Protein 2IDO (pdb70)

Sequence (498 aa):
TRQIVLDTETTGMNQIGAHYEGHKIIEIGAVEVVNRRLTGNNFHVYLKPDRLVDPEAFGVHGIADEFLLDKPTFAEVADEFMDYIRRGAELVIHNAAFDIGFMDYEFSLLKRDIPKTNTFCKVTDSLAVARKMFPGKRNSLDALCARYEIDNSLHGALLDAQILAEVYLAMTGYDWNIAAKSQEERDKVNVDLAASGVAYKERLNIPVIAEQVAREQPENLRTYFMERLRHYRQLSLQLPKGSDPAYQTRQIVLDTETTGMNQIGAHYEGHKIIEIGAVEVVNRRLTGNNFHVYLKPDRLVDPEAFGVHGIADEFLLDKPTFAEVADEFMDYIRGAELVIHNAAFDIGFMDYEFSLLKRDIPKTNTFCKVTDSLAVARKMFPGKRNSLDALCARYEIDNSKRTLHGALLDAQILAEVYLAMTGMYDWNIAAKSQEERDKVNVDLAASGVAYKERLNIPVIAEQVAREQPENLRTYFMERLRHYRQLSLQLPKGSDPAYQ

Structure (mmCIF, N/CA/C/O backbone):
data_2IDO
#
_entry.id   2IDO
#
_cell.length_a   77.289
_cell.length_b   77.289
_cell.length_c   212.978
_cell.angle_alpha   90.00
_cell.angle_beta   90.00
_cell.angle_gamma   90.00
#
_symmetry.space_group_name_H-M   'P 43 21 2'
#
loop_
_entity.id
_entity.type
_entity.pdbx_description
1 polymer 'DNA polymerase III epsilon subunit'
2 polymer 'Hot protein'
3 non-polymer 'MANGANESE (II) ION'
4 non-polymer "THYMIDINE-5'-PHOSPHATE"
5 non-polymer 1,2-ETHANEDIOL
6 water water
#
loop_
_atom_site.group_PDB
_atom_site.id
_atom_site.type_symbol
_atom_site.label_atom_id
_atom_site.label_alt_id
_atom_site.label_comp_id
_atom_site.label_asym_id
_atom_site.label_entity_id
_atom_site.label_seq_id
_atom_site.pdbx_PDB_ins_code
_atom_site.Cartn_x
_atom_site.Cartn_y
_atom_site.Cartn_z
_atom_site.occupancy
_atom_site.B_iso_or_equiv
_atom_site.auth_seq_id
_atom_site.auth_comp_id
_atom_site.auth_asym_id
_atom_site.auth_atom_id
_atom_site.pdbx_PDB_model_num
ATOM 1 N N . THR A 1 6 ? 4.962 42.280 27.489 1.00 54.42 6 THR A N 1
ATOM 2 C CA . THR A 1 6 ? 6.342 42.211 26.930 1.00 53.37 6 THR A CA 1
ATOM 3 C C . THR A 1 6 ? 6.996 40.874 27.273 1.00 52.43 6 THR A C 1
ATOM 4 O O . THR A 1 6 ? 6.455 40.088 28.055 1.00 53.66 6 THR A O 1
ATOM 6 N N . ARG A 1 7 ? 8.158 40.622 26.676 1.00 49.54 7 ARG A N 1
ATOM 7 C CA . ARG A 1 7 ? 8.904 39.388 26.910 1.00 45.28 7 ARG A CA 1
ATOM 8 C C . ARG A 1 7 ? 10.398 39.668 26.864 1.00 41.75 7 ARG A C 1
ATOM 9 O O . ARG A 1 7 ? 10.855 40.537 26.121 1.00 40.51 7 ARG A O 1
ATOM 17 N N . GLN A 1 8 ? 11.160 38.934 27.664 1.00 38.23 8 GLN A N 1
ATOM 18 C CA . GLN A 1 8 ? 12.605 39.116 27.693 1.00 36.08 8 GLN A CA 1
ATOM 19 C C . GLN A 1 8 ? 13.346 37.900 27.175 1.00 32.90 8 GLN A C 1
ATOM 20 O O . GLN A 1 8 ? 12.975 36.762 27.464 1.00 31.90 8 GLN A O 1
ATOM 26 N N . ILE A 1 9 ? 14.393 38.152 26.400 1.00 29.57 9 ILE A N 1
ATOM 27 C CA . ILE A 1 9 ? 15.216 37.082 25.865 1.00 25.62 9 ILE A CA 1
ATOM 28 C C . ILE A 1 9 ? 16.636 37.316 26.361 1.00 23.78 9 ILE A C 1
ATOM 29 O O . ILE A 1 9 ? 17.279 38.306 25.999 1.00 21.82 9 ILE A O 1
ATOM 34 N N . VAL A 1 10 ? 17.100 36.421 27.226 1.00 21.35 10 VAL A N 1
ATOM 35 C CA . VAL A 1 10 ? 18.449 36.500 27.761 1.00 19.56 10 VAL A CA 1
ATOM 36 C C . VAL A 1 10 ? 19.272 35.765 26.712 1.00 21.71 10 VAL A C 1
ATOM 37 O O . VAL A 1 10 ? 19.064 34.575 26.469 1.00 20.41 10 VAL A O 1
ATOM 41 N N . LEU A 1 11 ? 20.194 36.486 26.082 1.00 21.28 11 LEU A N 1
ATOM 42 C CA . LEU A 1 11 ? 20.984 35.928 24.990 1.00 21.97 11 LEU A CA 1
ATOM 43 C C . LEU A 1 11 ? 22.497 36.020 25.117 1.00 21.70 11 LEU A C 1
ATOM 44 O O . LEU A 1 11 ? 23.040 36.898 25.793 1.00 20.70 11 LEU A O 1
ATOM 49 N N . ASP A 1 12 ? 23.167 35.088 24.453 1.00 22.19 12 ASP A N 1
ATOM 50 C CA . ASP A 1 12 ? 24.619 35.048 24.428 1.00 21.92 12 ASP A CA 1
ATOM 51 C C . ASP A 1 12 ? 25.044 34.391 23.124 1.00 21.97 12 ASP A C 1
ATOM 52 O O . ASP A 1 12 ? 24.258 33.681 22.491 1.00 21.65 12 ASP A O 1
ATOM 57 N N . THR A 1 13 ? 26.280 34.654 22.715 1.00 22.50 13 THR A N 1
ATOM 58 C CA . THR A 1 13 ? 26.822 34.076 21.493 1.00 20.20 13 THR A CA 1
ATOM 59 C C . THR A 1 13 ? 28.268 33.664 21.693 1.00 20.52 13 THR A C 1
ATOM 60 O O . THR A 1 13 ? 28.958 34.188 22.569 1.00 20.31 13 THR A O 1
ATOM 64 N N . GLU A 1 14 ? 28.712 32.709 20.883 1.00 19.83 14 GLU A N 1
ATOM 65 C CA . GLU A 1 14 ? 30.102 32.279 20.893 1.00 20.16 14 GLU A CA 1
ATOM 66 C C . GLU A 1 14 ? 30.568 32.657 19.488 1.00 20.72 14 GLU A C 1
ATOM 67 O O . GLU A 1 14 ? 29.778 32.632 18.538 1.00 19.67 14 GLU A O 1
ATOM 73 N N . THR A 1 15 ? 31.841 33.010 19.360 1.00 18.96 15 THR A N 1
ATOM 74 C CA . THR A 1 15 ? 32.384 33.447 18.086 1.00 20.05 15 THR A CA 1
ATOM 75 C C . THR A 1 15 ? 33.715 32.778 17.781 1.00 19.31 15 THR A C 1
ATOM 76 O O . THR A 1 15 ? 34.247 32.038 18.604 1.00 19.23 15 THR A O 1
ATOM 80 N N . THR A 1 16 ? 34.251 33.060 16.597 1.00 19.80 16 THR A N 1
ATOM 81 C CA . THR A 1 16 ? 35.539 32.517 16.182 1.00 20.42 16 THR A CA 1
ATOM 82 C C . THR A 1 16 ? 36.657 33.256 16.915 1.00 22.00 16 THR A C 1
ATOM 83 O O . THR A 1 16 ? 37.826 32.872 16.847 1.00 22.15 16 THR A O 1
ATOM 87 N N . GLY A 1 17 ? 36.286 34.330 17.605 1.00 21.20 17 GLY A N 1
ATOM 88 C CA . GLY A 1 17 ? 37.258 35.123 18.336 1.00 21.00 17 GLY A CA 1
ATOM 89 C C . GLY A 1 17 ? 36.850 36.586 18.360 1.00 22.42 17 GLY A C 1
ATOM 90 O O . GLY A 1 17 ? 35.661 36.913 18.250 1.00 17.93 17 GLY A O 1
ATOM 91 N N . MET A 1 18 ? 37.831 37.473 18.492 1.00 22.72 18 MET A N 1
ATOM 92 C CA . MET A 1 18 ? 37.556 38.902 18.537 1.00 24.59 18 MET A CA 1
ATOM 93 C C . MET A 1 18 ? 38.845 39.693 18.374 1.00 24.41 18 MET A C 1
ATOM 94 O O . MET A 1 18 ? 39.928 39.178 18.639 1.00 27.17 18 MET A O 1
ATOM 99 N N . ASN A 1 19 ? 38.725 40.945 17.948 1.00 23.73 19 ASN A N 1
ATOM 100 C CA . ASN A 1 19 ? 39.901 41.781 17.772 1.00 26.58 19 ASN A CA 1
ATOM 101 C C . ASN A 1 19 ? 40.188 42.588 19.023 1.00 27.05 19 ASN A C 1
ATOM 102 O O . ASN A 1 19 ? 39.287 43.174 19.617 1.00 27.19 19 ASN A O 1
ATOM 107 N N . GLN A 1 20 ? 41.456 42.599 19.415 1.00 28.57 20 GLN A N 1
ATOM 108 C CA . GLN A 1 20 ? 41.916 43.316 20.595 1.00 31.01 20 GLN A CA 1
ATOM 109 C C . GLN A 1 20 ? 41.796 44.822 20.371 1.00 31.80 20 GLN A C 1
ATOM 110 O O . GLN A 1 20 ? 41.543 45.585 21.305 1.00 31.78 20 GLN A O 1
ATOM 116 N N . ILE A 1 21 ? 41.971 45.236 19.119 1.00 31.36 21 ILE A N 1
ATOM 117 C CA . ILE A 1 21 ? 41.907 46.646 18.737 1.00 32.58 21 ILE A CA 1
ATOM 118 C C . ILE A 1 21 ? 40.930 46.827 17.580 1.00 31.86 21 ILE A C 1
ATOM 119 O O . ILE A 1 21 ? 40.675 45.887 16.831 1.00 32.18 21 ILE A O 1
ATOM 124 N N . GLY A 1 22 ? 40.397 48.037 17.428 1.00 30.50 22 GLY A N 1
ATOM 125 C CA . GLY A 1 22 ? 39.460 48.303 16.348 1.00 29.38 22 GLY A CA 1
ATOM 126 C C . GLY A 1 22 ? 38.123 47.605 16.540 1.00 28.93 22 GLY A C 1
ATOM 127 O O . GLY A 1 22 ? 37.818 47.141 17.635 1.00 29.94 22 GLY A O 1
ATOM 128 N N . ALA A 1 23 ? 37.318 47.541 15.482 1.00 27.40 23 ALA A N 1
ATOM 129 C CA . ALA A 1 23 ? 36.015 46.884 15.546 1.00 27.35 23 ALA A CA 1
ATOM 130 C C . ALA A 1 23 ? 36.257 45.453 16.007 1.00 26.45 23 ALA A C 1
ATOM 131 O O . ALA A 1 23 ? 36.899 44.671 15.307 1.00 25.74 23 ALA A O 1
ATOM 133 N N . HIS A 1 24 ? 35.741 45.116 17.185 1.00 23.54 24 HIS A N 1
ATOM 134 C CA . HIS A 1 24 ? 35.958 43.793 17.754 1.00 21.75 24 HIS A CA 1
ATOM 135 C C . HIS A 1 24 ? 35.489 42.599 16.924 1.00 22.76 24 HIS A C 1
ATOM 136 O O . HIS A 1 24 ? 36.038 41.507 17.054 1.00 22.60 24 HIS A O 1
ATOM 143 N N . TYR A 1 25 ? 34.503 42.809 16.058 1.00 23.69 25 TYR A N 1
ATOM 144 C CA . TYR A 1 25 ? 33.937 41.729 15.249 1.00 25.26 25 TYR A CA 1
ATOM 145 C C . TYR A 1 25 ? 34.532 41.545 13.858 1.00 26.01 25 TYR A C 1
ATOM 146 O O . TYR A 1 25 ? 34.431 40.466 13.277 1.00 23.92 25 TYR A O 1
ATOM 155 N N . GLU A 1 26 ? 35.134 42.602 13.326 1.00 27.63 26 GLU A N 1
ATOM 156 C CA . GLU A 1 26 ? 35.713 42.576 11.989 1.00 28.39 26 GLU A CA 1
ATOM 157 C C . GLU A 1 26 ? 36.469 41.294 11.650 1.00 25.92 26 GLU A C 1
ATOM 158 O O . GLU A 1 26 ? 37.445 40.932 12.308 1.00 25.43 26 GLU A O 1
ATOM 164 N N . GLY A 1 27 ? 36.002 40.604 10.619 1.00 25.15 27 GLY A N 1
ATOM 165 C CA . GLY A 1 27 ? 36.660 39.382 10.193 1.00 24.80 27 GLY A CA 1
ATOM 166 C C . GLY A 1 27 ? 36.392 38.146 11.030 1.00 23.05 27 GLY A C 1
ATOM 167 O O . GLY A 1 27 ? 36.991 37.104 10.794 1.00 25.70 27 GLY A O 1
ATOM 168 N N . HIS A 1 28 ? 35.510 38.249 12.012 1.00 20.64 28 HIS A N 1
ATOM 169 C CA . HIS A 1 28 ? 35.188 37.096 12.838 1.00 20.14 28 HIS A CA 1
ATOM 170 C C . HIS A 1 28 ? 33.752 36.686 12.571 1.00 19.24 28 HIS A C 1
ATOM 171 O O . HIS A 1 28 ? 33.052 37.353 11.813 1.00 20.80 28 HIS A O 1
ATOM 178 N N . LYS A 1 29 ? 33.308 35.596 13.187 1.00 18.83 29 LYS A N 1
ATOM 179 C CA . LYS A 1 29 ? 31.954 35.107 12.947 1.00 18.16 29 LYS A CA 1
ATOM 180 C C . LYS A 1 29 ? 31.286 34.482 14.170 1.00 16.93 29 LYS A C 1
ATOM 181 O O . LYS A 1 29 ? 31.953 33.925 15.039 1.00 18.61 29 LYS A O 1
ATOM 187 N N . ILE A 1 30 ? 29.962 34.566 14.223 1.00 16.77 30 ILE A N 1
ATOM 188 C CA . ILE A 1 30 ? 29.212 33.954 15.309 1.00 15.81 30 ILE A CA 1
ATOM 189 C C . ILE A 1 30 ? 29.155 32.462 14.970 1.00 17.41 30 ILE A C 1
ATOM 190 O O . ILE A 1 30 ? 28.907 32.105 13.817 1.00 14.49 30 ILE A O 1
ATOM 195 N N . ILE A 1 31 ? 29.396 31.596 15.953 1.00 17.28 31 ILE A N 1
ATOM 196 C CA . ILE A 1 31 ? 29.338 30.162 15.698 1.00 17.16 31 ILE A CA 1
ATOM 197 C C . ILE A 1 31 ? 28.284 29.485 16.553 1.00 19.09 31 ILE A C 1
ATOM 198 O O . ILE A 1 31 ? 27.968 28.310 16.348 1.00 21.15 31 ILE A O 1
ATOM 203 N N . GLU A 1 32 ? 27.744 30.228 17.516 1.00 17.49 32 GLU A N 1
ATOM 204 C CA . GLU A 1 32 ? 26.682 29.711 18.366 1.00 19.02 32 GLU A CA 1
ATOM 205 C C . GLU A 1 32 ? 25.833 30.841 18.938 1.00 19.17 32 GLU A C 1
ATOM 206 O O . GLU A 1 32 ? 26.343 31.889 19.340 1.00 17.11 32 GLU A O 1
ATOM 212 N N . ILE A 1 33 ? 24.528 30.621 18.954 1.00 19.29 33 ILE A N 1
ATOM 213 C CA . ILE A 1 33 ? 23.606 31.593 19.500 1.00 18.92 33 ILE A CA 1
ATOM 214 C C . ILE A 1 33 ? 22.742 30.842 20.475 1.00 20.41 33 ILE A C 1
ATOM 215 O O . ILE A 1 33 ? 22.177 29.803 20.130 1.00 21.99 33 ILE A O 1
ATOM 220 N N . GLY A 1 34 ? 22.663 31.352 21.698 1.00 18.44 34 GLY A N 1
ATOM 221 C CA . GLY A 1 34 ? 21.836 30.722 22.712 1.00 19.56 34 GLY A CA 1
ATOM 222 C C . GLY A 1 34 ? 20.976 31.795 23.351 1.00 19.55 34 GLY A C 1
ATOM 223 O O . GLY A 1 34 ? 21.460 32.884 23.636 1.00 19.27 34 GLY A O 1
ATOM 224 N N . ALA A 1 35 ? 19.701 31.504 23.568 1.00 21.39 35 ALA A N 1
ATOM 225 C CA . ALA A 1 35 ? 18.805 32.484 24.171 1.00 23.08 35 ALA A CA 1
ATOM 226 C C . ALA A 1 35 ? 17.658 31.798 24.894 1.00 26.01 35 ALA A C 1
ATOM 227 O O . ALA A 1 35 ? 17.124 30.792 24.416 1.00 24.92 35 ALA A O 1
ATOM 229 N N . VAL A 1 36 ? 17.292 32.336 26.055 1.00 27.11 36 VAL A N 1
ATOM 230 C CA . VAL A 1 36 ? 16.194 31.779 26.831 1.00 28.32 36 VAL A CA 1
ATOM 231 C C . VAL A 1 36 ? 15.152 32.860 27.115 1.00 28.78 36 VAL A C 1
ATOM 232 O O . VAL A 1 36 ? 15.486 33.975 27.523 1.00 29.50 36 VAL A O 1
ATOM 236 N N . GLU A 1 37 ? 13.887 32.523 26.887 1.00 29.98 37 GLU A N 1
ATOM 237 C CA . GLU A 1 37 ? 12.790 33.461 27.098 1.00 30.95 37 GLU A CA 1
ATOM 238 C C . GLU A 1 37 ? 12.349 33.571 28.552 1.00 31.53 37 GLU A C 1
ATOM 239 O O . GLU A 1 37 ? 12.294 32.581 29.282 1.00 30.48 37 GLU A O 1
ATOM 245 N N . VAL A 1 38 ? 12.028 34.790 28.960 1.00 32.85 38 VAL A N 1
ATOM 246 C CA . VAL A 1 38 ? 11.563 35.047 30.314 1.00 33.10 38 VAL A CA 1
ATOM 247 C C . VAL A 1 38 ? 10.354 35.967 30.232 1.00 34.34 38 VAL A C 1
ATOM 248 O O . VAL A 1 38 ? 10.419 37.035 29.620 1.00 33.56 38 VAL A O 1
ATOM 252 N N . VAL A 1 39 ? 9.251 35.537 30.837 1.00 35.74 39 VAL A N 1
ATOM 253 C CA . VAL A 1 39 ? 8.015 36.316 30.853 1.00 37.50 39 VAL A CA 1
ATOM 254 C C . VAL A 1 39 ? 7.459 36.308 32.280 1.00 38.91 39 VAL A C 1
ATOM 255 O O . VAL A 1 39 ? 7.194 35.245 32.846 1.00 38.83 39 VAL A O 1
ATOM 259 N N . ASN A 1 40 ? 7.288 37.495 32.857 1.00 41.59 40 ASN A N 1
ATOM 260 C CA . ASN A 1 40 ? 6.787 37.625 34.227 1.00 43.40 40 ASN A CA 1
ATOM 261 C C . ASN A 1 40 ? 7.779 36.974 35.179 1.00 42.19 40 ASN A C 1
ATOM 262 O O . ASN A 1 40 ? 7.385 36.282 36.117 1.00 40.82 40 ASN A O 1
ATOM 267 N N . ARG A 1 41 ? 9.065 37.193 34.917 1.00 40.62 41 ARG A N 1
ATOM 268 C CA . ARG A 1 41 ? 10.137 36.640 35.737 1.00 40.58 41 ARG A CA 1
ATOM 269 C C . ARG A 1 41 ? 10.130 35.115 35.779 1.00 39.35 41 ARG A C 1
ATOM 270 O O . ARG A 1 41 ? 10.607 34.512 36.734 1.00 40.04 41 ARG A O 1
ATOM 278 N N . ARG A 1 42 ? 9.594 34.492 34.738 1.00 40.46 42 ARG A N 1
ATOM 279 C CA . ARG A 1 42 ? 9.554 33.037 34.667 1.00 42.51 42 ARG A CA 1
ATOM 280 C C . ARG A 1 42 ? 10.155 32.523 33.354 1.00 41.91 42 ARG A C 1
ATOM 281 O O . ARG A 1 42 ? 9.945 33.108 32.293 1.00 40.24 42 ARG A O 1
ATOM 289 N N . LEU A 1 43 ? 10.914 31.435 33.440 1.00 42.79 43 LEU A N 1
ATOM 290 C CA . LEU A 1 43 ? 11.524 30.820 32.263 1.00 42.08 43 LEU A CA 1
ATOM 291 C C . LEU A 1 43 ? 10.428 30.038 31.547 1.00 41.68 43 LEU A C 1
ATOM 292 O O . LEU A 1 43 ? 9.990 28.990 32.020 1.00 42.04 43 LEU A O 1
ATOM 297 N N . THR A 1 44 ? 9.986 30.553 30.405 1.00 41.23 44 THR A N 1
ATOM 298 C CA . THR A 1 44 ? 8.915 29.922 29.636 1.00 39.37 44 THR A CA 1
ATOM 299 C C . THR A 1 44 ? 9.289 28.597 28.983 1.00 39.52 44 THR A C 1
ATOM 300 O O . THR A 1 44 ? 8.449 27.708 28.838 1.00 40.50 44 THR A O 1
ATOM 304 N N . GLY A 1 45 ? 10.546 28.462 28.583 1.00 38.82 45 GLY A N 1
ATOM 305 C CA . GLY A 1 45 ? 10.972 27.238 27.929 1.00 36.96 45 GLY A CA 1
ATOM 306 C C . GLY A 1 45 ? 11.026 27.419 26.421 1.00 33.69 45 GLY A C 1
ATOM 307 O O . GLY A 1 45 ? 11.492 26.544 25.701 1.00 34.88 45 GLY A O 1
ATOM 308 N N . ASN A 1 46 ? 10.526 28.552 25.939 1.00 32.47 46 ASN A N 1
ATOM 309 C CA . ASN A 1 46 ? 10.555 28.853 24.513 1.00 32.47 46 ASN A CA 1
ATOM 310 C C . ASN A 1 46 ? 11.956 29.388 24.212 1.00 31.95 46 ASN A C 1
ATOM 311 O O . ASN A 1 46 ? 12.165 30.601 24.103 1.00 33.32 46 ASN A O 1
ATOM 316 N N . ASN A 1 47 ? 12.915 28.471 24.085 1.00 31.17 47 ASN A N 1
ATOM 317 C CA . ASN A 1 47 ? 14.308 28.834 23.838 1.00 30.51 47 ASN A CA 1
ATOM 318 C C . ASN A 1 47 ? 14.780 28.673 22.392 1.00 29.02 47 ASN A C 1
ATOM 319 O O . ASN A 1 47 ? 14.144 27.991 21.587 1.00 27.93 47 ASN A O 1
ATOM 324 N N . PHE A 1 48 ? 15.907 29.314 22.081 1.00 27.22 48 PHE A N 1
ATOM 325 C CA . PHE A 1 48 ? 16.501 29.282 20.745 1.00 24.69 48 PHE A CA 1
ATOM 326 C C . PHE A 1 48 ? 17.973 28.865 20.863 1.00 25.60 48 PHE A C 1
ATOM 327 O O . PHE A 1 48 ? 18.709 29.369 21.717 1.00 24.41 48 PHE A O 1
ATOM 335 N N . HIS A 1 49 ? 18.403 27.948 20.004 1.00 23.71 49 HIS A N 1
ATOM 336 C CA . HIS A 1 49 ? 19.776 27.466 20.049 1.00 23.60 49 HIS A CA 1
ATOM 337 C C . HIS A 1 49 ? 20.262 26.951 18.694 1.00 24.94 49 HIS A C 1
ATOM 338 O O . HIS A 1 49 ? 19.679 26.025 18.131 1.00 25.82 49 HIS A O 1
ATOM 345 N N . VAL A 1 50 ? 21.330 27.545 18.173 1.00 23.56 50 VAL A N 1
ATOM 346 C CA . VAL A 1 50 ? 21.880 27.112 16.893 1.00 22.00 50 VAL A CA 1
ATOM 347 C C . VAL A 1 50 ? 23.390 27.261 16.825 1.00 23.15 50 VAL A C 1
ATOM 348 O O . VAL A 1 50 ? 23.971 28.165 17.439 1.00 23.56 50 VAL A O 1
ATOM 352 N N . TYR A 1 51 ? 24.017 26.350 16.086 1.00 20.12 51 TYR A N 1
ATOM 353 C CA . TYR A 1 51 ? 25.451 26.378 15.865 1.00 19.12 51 TYR A CA 1
ATOM 354 C C . TYR A 1 51 ? 25.557 26.797 14.409 1.00 19.08 51 TYR A C 1
ATOM 355 O O . TYR A 1 51 ? 24.738 26.391 13.589 1.00 18.28 51 TYR A O 1
ATOM 364 N N . LEU A 1 52 ? 26.556 27.604 14.082 1.00 18.74 52 LEU A N 1
ATOM 365 C CA . LEU A 1 52 ? 26.681 28.088 12.720 1.00 19.48 52 LEU A CA 1
ATOM 366 C C . LEU A 1 52 ? 28.024 27.808 12.081 1.00 21.18 52 LEU A C 1
ATOM 367 O O . LEU A 1 52 ? 29.064 27.869 12.737 1.00 18.35 52 LEU A O 1
ATOM 372 N N . LYS A 1 53 ? 27.985 27.520 10.783 1.00 22.17 53 LYS A N 1
ATOM 373 C CA . LYS A 1 53 ? 29.189 27.242 10.016 1.00 22.72 53 LYS A CA 1
ATOM 374 C C . LYS A 1 53 ? 29.847 28.551 9.620 1.00 21.64 53 LYS A C 1
ATOM 375 O O . LYS A 1 53 ? 29.253 29.362 8.914 1.00 21.12 53 LYS A O 1
ATOM 381 N N . PRO A 1 54 ? 31.078 28.788 10.091 1.00 21.85 54 PRO A N 1
ATOM 382 C CA . PRO A 1 54 ? 31.771 30.029 9.740 1.00 22.16 54 PRO A CA 1
ATOM 383 C C . PRO A 1 54 ? 32.518 29.825 8.427 1.00 24.24 54 PRO A C 1
ATOM 384 O O . PRO A 1 54 ? 32.714 28.696 7.983 1.00 24.52 54 PRO A O 1
ATOM 388 N N . ASP A 1 55 ? 32.927 30.914 7.796 1.00 25.03 55 ASP A N 1
ATOM 389 C CA . ASP A 1 55 ? 33.664 30.801 6.543 1.00 26.91 55 ASP A CA 1
ATOM 390 C C . ASP A 1 55 ? 35.134 30.989 6.873 1.00 24.44 55 ASP A C 1
ATOM 391 O O . ASP A 1 55 ? 35.900 31.502 6.065 1.00 24.05 55 ASP A O 1
ATOM 396 N N . ARG A 1 56 ? 35.509 30.584 8.081 1.00 23.46 56 ARG A N 1
ATOM 397 C CA . ARG A 1 56 ? 36.882 30.714 8.543 1.00 23.23 56 ARG A CA 1
ATOM 398 C C . ARG A 1 56 ? 37.132 29.792 9.719 1.00 24.09 56 ARG A C 1
ATOM 399 O O . ARG A 1 56 ? 36.223 29.137 10.208 1.00 24.44 56 ARG A O 1
ATOM 407 N N . LEU A 1 57 ? 38.374 29.766 10.181 1.00 25.27 57 LEU A N 1
ATOM 408 C CA . LEU A 1 57 ? 38.761 28.915 11.293 1.00 25.31 57 LEU A CA 1
ATOM 409 C C . LEU A 1 57 ? 38.522 29.584 12.635 1.00 24.92 57 LEU A C 1
ATOM 410 O O . LEU A 1 57 ? 38.507 30.807 12.743 1.00 27.35 57 LEU A O 1
ATOM 415 N N . VAL A 1 58 ? 38.335 28.766 13.658 1.00 24.25 58 VAL A N 1
ATOM 416 C CA . VAL A 1 58 ? 38.139 29.263 15.008 1.00 25.02 58 VAL A CA 1
ATOM 417 C C . VAL A 1 58 ? 39.526 29.570 15.573 1.00 26.05 58 VAL A C 1
ATOM 418 O O . VAL A 1 58 ? 40.442 28.774 15.405 1.00 26.03 58 VAL A O 1
ATOM 422 N N . ASP A 1 59 ? 39.702 30.724 16.211 1.00 27.90 59 ASP A N 1
ATOM 423 C CA . ASP A 1 59 ? 41.004 31.022 16.802 1.00 30.32 59 ASP A CA 1
ATOM 424 C C . ASP A 1 59 ? 41.211 30.050 17.949 1.00 30.60 59 ASP A C 1
ATOM 425 O O . ASP A 1 59 ? 40.282 29.767 18.709 1.00 30.10 59 ASP A O 1
ATOM 430 N N . PRO A 1 60 ? 42.431 29.513 18.085 1.00 31.75 60 PRO A N 1
ATOM 431 C CA . PRO A 1 60 ? 42.710 28.567 19.165 1.00 31.44 60 PRO A CA 1
ATOM 432 C C . PRO A 1 60 ? 42.277 29.133 20.508 1.00 30.92 60 PRO A C 1
ATOM 433 O O . PRO A 1 60 ? 41.742 28.414 21.351 1.00 30.29 60 PRO A O 1
ATOM 437 N N . GLU A 1 61 ? 42.500 30.430 20.698 1.00 29.91 61 GLU A N 1
ATOM 438 C CA . GLU A 1 61 ? 42.117 31.070 21.946 1.00 30.44 61 GLU A CA 1
ATOM 439 C C . GLU A 1 61 ? 40.615 30.923 22.163 1.00 30.33 61 GLU A C 1
ATOM 440 O O . GLU A 1 61 ? 40.172 30.536 23.245 1.00 30.33 61 GLU A O 1
ATOM 446 N N . ALA A 1 62 ? 39.835 31.226 21.130 1.00 27.30 62 ALA A N 1
ATOM 447 C CA . ALA A 1 62 ? 38.385 31.118 21.228 1.00 25.49 62 ALA A CA 1
ATOM 448 C C . ALA A 1 62 ? 38.001 29.682 21.579 1.00 25.05 62 ALA A C 1
ATOM 449 O O . ALA A 1 62 ? 37.098 29.447 22.390 1.00 24.04 62 ALA A O 1
ATOM 451 N N . PHE A 1 63 ? 38.690 28.717 20.977 1.00 25.25 63 PHE A N 1
ATOM 452 C CA . PHE A 1 63 ? 38.400 27.317 21.276 1.00 23.85 63 PHE A CA 1
ATOM 453 C C . PHE A 1 63 ? 38.672 27.056 22.752 1.00 23.93 63 PHE A C 1
ATOM 454 O O . PHE A 1 63 ? 38.040 26.205 23.368 1.00 23.81 63 PHE A O 1
ATOM 462 N N . GLY A 1 64 ? 39.633 27.782 23.310 1.00 25.67 64 GLY A N 1
ATOM 463 C CA . GLY A 1 64 ? 39.961 27.603 24.713 1.00 28.17 64 GLY A CA 1
ATOM 464 C C . GLY A 1 64 ? 38.793 27.968 25.609 1.00 28.38 64 GLY A C 1
ATOM 465 O O . GLY A 1 64 ? 38.650 27.433 26.704 1.00 28.22 64 GLY A O 1
ATOM 466 N N . VAL A 1 65 ? 37.945 28.872 25.129 1.00 29.11 65 VAL A N 1
ATOM 467 C CA . VAL A 1 65 ? 36.786 29.325 25.889 1.00 28.11 65 VAL A CA 1
ATOM 468 C C . VAL A 1 65 ? 35.531 28.472 25.723 1.00 27.92 65 VAL A C 1
ATOM 469 O O . VAL A 1 65 ? 34.934 28.034 26.707 1.00 26.50 65 VAL A O 1
ATOM 473 N N . HIS A 1 66 ? 35.130 28.234 24.478 1.00 27.11 66 HIS A N 1
ATOM 474 C CA . HIS A 1 66 ? 33.903 27.484 24.216 1.00 26.40 66 HIS A CA 1
ATOM 475 C C . HIS A 1 66 ? 34.038 26.024 23.796 1.00 26.23 66 HIS A C 1
ATOM 476 O O . HIS A 1 66 ? 33.055 25.287 23.816 1.00 26.43 66 HIS A O 1
ATOM 483 N N . GLY A 1 67 ? 35.237 25.608 23.402 1.00 26.75 67 GLY A N 1
ATOM 484 C CA . GLY A 1 67 ? 35.430 24.226 22.997 1.00 24.55 67 GLY A CA 1
ATOM 485 C C . GLY A 1 67 ? 34.644 23.814 21.762 1.00 23.12 67 GLY A C 1
ATOM 486 O O . GLY A 1 67 ? 34.317 22.638 21.590 1.00 22.68 67 GLY A O 1
ATOM 487 N N . ILE A 1 68 ? 34.331 24.776 20.901 1.00 22.12 68 ILE A N 1
ATOM 488 C CA . ILE A 1 68 ? 33.587 24.485 19.673 1.00 19.83 68 ILE A CA 1
ATOM 489 C C . ILE A 1 68 ? 34.605 24.349 18.548 1.00 19.74 68 ILE A C 1
ATOM 490 O O . ILE A 1 68 ? 35.240 25.327 18.148 1.00 19.08 68 ILE A O 1
ATOM 495 N N . ALA A 1 69 ? 34.749 23.126 18.043 1.00 20.88 69 ALA A N 1
ATOM 496 C CA . ALA A 1 69 ? 35.723 22.801 17.000 1.00 22.00 69 ALA A CA 1
ATOM 497 C C . ALA A 1 69 ? 35.293 23.103 15.571 1.00 22.11 69 ALA A C 1
ATOM 498 O O . ALA A 1 69 ? 34.104 23.092 15.252 1.00 22.15 69 ALA A O 1
ATOM 500 N N . ASP A 1 70 ? 36.277 23.357 14.709 1.00 21.44 70 ASP A N 1
ATOM 501 C CA . ASP A 1 70 ? 36.000 23.622 13.303 1.00 19.78 70 ASP A CA 1
ATOM 502 C C . ASP A 1 70 ? 35.309 22.374 12.745 1.00 19.69 70 ASP A C 1
ATOM 503 O O . ASP A 1 70 ? 34.355 22.473 11.971 1.00 17.08 70 ASP A O 1
ATOM 508 N N . GLU A 1 71 ? 35.793 21.200 13.156 1.00 18.15 71 GLU A N 1
ATOM 509 C CA . GLU A 1 71 ? 35.231 19.931 12.690 1.00 20.61 71 GLU A CA 1
ATOM 510 C C . GLU A 1 71 ? 33.735 19.813 12.974 1.00 18.96 71 GLU A C 1
ATOM 511 O O . GLU A 1 71 ? 32.980 19.246 12.189 1.00 17.76 71 GLU A O 1
ATOM 517 N N . PHE A 1 72 ? 33.318 20.375 14.098 1.00 19.75 72 PHE A N 1
ATOM 518 C CA . PHE A 1 72 ? 31.926 20.334 14.533 1.00 17.31 72 PHE A CA 1
ATOM 519 C C . PHE A 1 72 ? 31.010 21.248 13.724 1.00 17.56 72 PHE A C 1
ATOM 520 O O . PHE A 1 72 ? 29.827 20.950 13.536 1.00 17.33 72 PHE A O 1
ATOM 528 N N . LEU A 1 73 ? 31.560 22.355 13.237 1.00 17.54 73 LEU A N 1
ATOM 529 C CA . LEU A 1 73 ? 30.776 23.334 12.490 1.00 18.82 73 LEU A CA 1
ATOM 530 C C . LEU A 1 73 ? 30.599 23.095 10.995 1.00 18.25 73 LEU A C 1
ATOM 531 O O . LEU A 1 73 ? 29.786 23.761 10.363 1.00 19.44 73 LEU A O 1
ATOM 536 N N . LEU A 1 74 ? 31.334 22.145 10.433 1.00 19.43 74 LEU A N 1
ATOM 537 C CA . LEU A 1 74 ? 31.257 21.874 8.997 1.00 20.07 74 LEU A CA 1
ATOM 538 C C . LEU A 1 74 ? 29.890 21.519 8.421 1.00 22.08 74 LEU A C 1
ATOM 539 O O . LEU A 1 74 ? 29.584 21.897 7.288 1.00 24.22 74 LEU A O 1
ATOM 544 N N . ASP A 1 75 ? 29.067 20.807 9.182 1.00 22.75 75 ASP A N 1
ATOM 545 C CA . ASP A 1 75 ? 27.747 20.411 8.691 1.00 23.07 75 ASP A CA 1
ATOM 546 C C . ASP A 1 75 ? 26.624 21.322 9.169 1.00 23.81 75 ASP A C 1
ATOM 547 O O . ASP A 1 75 ? 25.449 21.018 8.968 1.00 22.50 75 ASP A O 1
ATOM 552 N N . LYS A 1 76 ? 26.984 22.435 9.798 1.00 22.58 76 LYS A N 1
ATOM 553 C CA . LYS A 1 76 ? 25.993 23.359 10.335 1.00 20.61 76 LYS A CA 1
ATOM 554 C C . LYS A 1 76 ? 25.526 24.431 9.358 1.00 20.00 76 LYS A C 1
ATOM 555 O O . LYS A 1 76 ? 26.202 24.738 8.381 1.00 21.01 76 LYS A O 1
ATOM 561 N N . PRO A 1 77 ? 24.347 25.016 9.611 1.00 19.38 77 PRO A N 1
ATOM 562 C CA . PRO A 1 77 ? 23.848 26.061 8.715 1.00 20.10 77 PRO A CA 1
ATOM 563 C C . PRO A 1 77 ? 24.680 27.328 8.897 1.00 21.21 77 PRO A C 1
ATOM 564 O O . PRO A 1 77 ? 25.400 27.466 9.883 1.00 19.97 77 PRO A O 1
ATOM 568 N N . THR A 1 78 ? 24.583 28.244 7.941 1.00 22.31 78 THR A N 1
ATOM 569 C CA . THR A 1 78 ? 25.303 29.514 8.008 1.00 21.78 78 THR A CA 1
ATOM 570 C C . THR A 1 78 ? 24.379 30.534 8.671 1.00 21.20 78 THR A C 1
ATOM 571 O O . THR A 1 78 ? 23.203 30.254 8.907 1.00 21.68 78 THR A O 1
ATOM 575 N N . PHE A 1 79 ? 24.899 31.721 8.958 1.00 20.59 79 PHE A N 1
ATOM 576 C CA . PHE A 1 79 ? 24.076 32.761 9.573 1.00 23.13 79 PHE A CA 1
ATOM 577 C C . PHE A 1 79 ? 22.909 33.116 8.646 1.00 23.65 79 PHE A C 1
ATOM 578 O O . PHE A 1 79 ? 21.774 33.299 9.094 1.00 22.71 79 PHE A O 1
ATOM 586 N N . ALA A 1 80 ? 23.203 33.212 7.352 1.00 25.55 80 ALA A N 1
ATOM 587 C CA . ALA A 1 80 ? 22.195 33.547 6.352 1.00 26.59 80 ALA A CA 1
ATOM 588 C C . ALA A 1 80 ? 21.012 32.598 6.409 1.00 26.42 80 ALA A C 1
ATOM 589 O O . ALA A 1 80 ? 19.865 33.020 6.290 1.00 28.25 80 ALA A O 1
ATOM 591 N N . GLU A 1 81 ? 21.291 31.314 6.602 1.00 26.23 81 GLU A N 1
ATOM 592 C CA . GLU A 1 81 ? 20.234 30.315 6.655 1.00 25.42 81 GLU A CA 1
ATOM 593 C C . GLU A 1 81 ? 19.317 30.407 7.871 1.00 25.48 81 GLU A C 1
ATOM 594 O O . GLU A 1 81 ? 18.143 30.055 7.780 1.00 24.99 81 GLU A O 1
ATOM 600 N N . VAL A 1 82 ? 19.834 30.882 9.003 1.00 23.58 82 VAL A N 1
ATOM 601 C CA . VAL A 1 82 ? 19.014 30.990 10.208 1.00 22.00 82 VAL A CA 1
ATOM 602 C C . VAL A 1 82 ? 18.542 32.417 10.489 1.00 22.07 82 VAL A C 1
ATOM 603 O O . VAL A 1 82 ? 17.717 32.637 11.370 1.00 22.35 82 VAL A O 1
ATOM 607 N N . ALA A 1 83 ? 19.066 33.380 9.738 1.00 23.13 83 ALA A N 1
ATOM 608 C CA . ALA A 1 83 ? 18.740 34.789 9.947 1.00 24.82 83 ALA A CA 1
ATOM 609 C C . ALA A 1 83 ? 17.286 35.117 10.288 1.00 25.95 83 ALA A C 1
ATOM 610 O O . ALA A 1 83 ? 17.007 35.668 11.353 1.00 24.90 83 ALA A O 1
ATOM 612 N N . ASP A 1 84 ? 16.360 34.789 9.391 1.00 28.22 84 ASP A N 1
ATOM 613 C CA . ASP A 1 84 ? 14.950 35.084 9.622 1.00 28.97 84 ASP A CA 1
ATOM 614 C C . ASP A 1 84 ? 14.355 34.354 10.814 1.00 29.64 84 ASP A C 1
ATOM 615 O O . ASP A 1 84 ? 13.591 34.937 11.585 1.00 30.38 84 ASP A O 1
ATOM 620 N N . GLU A 1 85 ? 14.697 33.079 10.966 1.00 28.54 85 GLU A N 1
ATOM 621 C CA . GLU A 1 85 ? 14.188 32.298 12.088 1.00 28.72 85 GLU A CA 1
ATOM 622 C C . GLU A 1 85 ? 14.701 32.957 13.372 1.00 29.27 85 GLU A C 1
ATOM 623 O O . GLU A 1 85 ? 14.004 32.998 14.382 1.00 28.21 85 GLU A O 1
ATOM 629 N N . PHE A 1 86 ? 15.927 33.475 13.312 1.00 27.87 86 PHE A N 1
ATOM 630 C CA . PHE A 1 86 ? 16.549 34.140 14.452 1.00 25.41 86 PHE A CA 1
ATOM 631 C C . PHE A 1 86 ? 15.848 35.464 14.739 1.00 25.37 86 PHE A C 1
ATOM 632 O O . PHE A 1 86 ? 15.504 35.757 15.884 1.00 23.89 86 PHE A O 1
ATOM 640 N N . MET A 1 87 ? 15.636 36.265 13.702 1.00 24.12 87 MET A N 1
ATOM 641 C CA . MET A 1 87 ? 14.968 37.544 13.885 1.00 26.32 87 MET A CA 1
ATOM 642 C C . MET A 1 87 ? 13.529 37.372 14.343 1.00 26.81 87 MET A C 1
ATOM 643 O O . MET A 1 87 ? 13.068 38.099 15.221 1.00 25.20 87 MET A O 1
ATOM 648 N N . ASP A 1 88 ? 12.819 36.418 13.748 1.00 27.65 88 ASP A N 1
ATOM 649 C CA . ASP A 1 88 ? 11.438 36.172 14.144 1.00 30.10 88 ASP A CA 1
ATOM 650 C C . ASP A 1 88 ? 11.375 35.912 15.645 1.00 30.90 88 ASP A C 1
ATOM 651 O O . ASP A 1 88 ? 10.488 36.414 16.335 1.00 32.64 88 ASP A O 1
ATOM 656 N N . TYR A 1 89 ? 12.336 35.139 16.145 1.00 29.79 89 TYR A N 1
ATOM 657 C CA . TYR A 1 89 ? 12.390 34.777 17.556 1.00 29.37 89 TYR A CA 1
ATOM 658 C C . TYR A 1 89 ? 12.631 35.909 18.560 1.00 29.95 89 TYR A C 1
ATOM 659 O O . TYR A 1 89 ? 12.016 35.928 19.628 1.00 30.99 89 TYR A O 1
ATOM 668 N N . ILE A 1 90 ? 13.527 36.837 18.234 1.00 27.60 90 ILE A N 1
ATOM 669 C CA . ILE A 1 90 ? 13.847 37.931 19.148 1.00 29.07 90 ILE A CA 1
ATOM 670 C C . ILE A 1 90 ? 13.066 39.222 18.933 1.00 30.22 90 ILE A C 1
ATOM 671 O O . ILE A 1 90 ? 12.904 40.011 19.865 1.00 30.24 90 ILE A O 1
ATOM 676 N N A ARG A 1 91 ? 12.595 39.440 17.711 0.50 30.49 91 ARG A N 1
ATOM 677 N N B ARG A 1 91 ? 12.600 39.441 17.709 0.50 30.65 91 ARG A N 1
ATOM 678 C CA A ARG A 1 91 ? 11.866 40.658 17.372 0.50 31.34 91 ARG A CA 1
ATOM 679 C CA B ARG A 1 91 ? 11.867 40.657 17.367 0.50 31.63 91 ARG A CA 1
ATOM 680 C C A ARG A 1 91 ? 10.858 41.116 18.423 0.50 30.87 91 ARG A C 1
ATOM 681 C C B ARG A 1 91 ? 10.857 41.117 18.417 0.50 31.05 91 ARG A C 1
ATOM 682 O O A ARG A 1 91 ? 10.028 40.336 18.894 0.50 30.45 91 ARG A O 1
ATOM 683 O O B ARG A 1 91 ? 10.023 40.336 18.882 0.50 30.61 91 ARG A O 1
ATOM 698 N N . GLY A 1 92 ? 10.959 42.391 18.790 1.00 30.81 92 GLY A N 1
ATOM 699 C CA . GLY A 1 92 ? 10.049 42.969 19.760 1.00 30.69 92 GLY A CA 1
ATOM 700 C C . GLY A 1 92 ? 10.371 42.708 21.217 1.00 30.90 92 GLY A C 1
ATOM 701 O O . GLY A 1 92 ? 9.914 43.437 22.096 1.00 31.55 92 GLY A O 1
ATOM 702 N N . ALA A 1 93 ? 11.156 41.676 21.487 1.00 29.99 93 ALA A N 1
ATOM 703 C CA . ALA A 1 93 ? 11.495 41.351 22.863 1.00 30.51 93 ALA A CA 1
ATOM 704 C C . ALA A 1 93 ? 12.607 42.232 23.417 1.00 29.48 93 ALA A C 1
ATOM 705 O O . ALA A 1 93 ? 13.290 42.940 22.674 1.00 30.34 93 ALA A O 1
ATOM 707 N N . GLU A 1 94 ? 12.759 42.208 24.737 1.00 27.72 94 GLU A N 1
ATOM 708 C CA . GLU A 1 94 ? 13.821 42.960 25.385 1.00 26.43 94 GLU A CA 1
ATOM 709 C C . GLU A 1 94 ? 14.971 41.980 25.503 1.00 23.48 94 GLU A C 1
ATOM 710 O O . GLU A 1 94 ? 14.842 40.942 26.149 1.00 22.75 94 GLU A O 1
ATOM 716 N N . LEU A 1 95 ? 16.088 42.299 24.865 1.00 23.45 95 LEU A N 1
ATOM 717 C CA . LEU A 1 95 ? 17.251 41.431 24.914 1.00 23.42 95 LEU A CA 1
ATOM 718 C C . LEU A 1 95 ? 18.086 41.813 26.116 1.00 23.05 95 LEU A C 1
ATOM 719 O O . LEU A 1 95 ? 18.352 42.996 26.346 1.00 26.10 95 LEU A O 1
ATOM 724 N N . VAL A 1 96 ? 18.481 40.805 26.882 1.00 22.65 96 VAL A N 1
ATOM 725 C CA . VAL A 1 96 ? 19.310 40.992 28.062 1.00 22.83 96 VAL A CA 1
ATOM 726 C C . VAL A 1 96 ? 20.625 40.296 27.757 1.00 22.52 96 VAL A C 1
ATOM 727 O O . VAL A 1 96 ? 20.680 39.074 27.665 1.00 21.94 96 VAL A O 1
ATOM 731 N N . ILE A 1 97 ? 21.683 41.081 27.610 1.00 23.21 97 ILE A N 1
ATOM 732 C CA . ILE A 1 97 ? 22.990 40.539 27.259 1.00 23.48 97 ILE A CA 1
ATOM 733 C C . ILE A 1 97 ? 24.089 41.090 28.162 1.00 23.71 97 ILE A C 1
ATOM 734 O O . ILE A 1 97 ? 24.112 42.285 28.455 1.00 23.18 97 ILE A O 1
ATOM 739 N N . HIS A 1 98 ? 24.996 40.223 28.606 1.00 23.12 98 HIS A N 1
ATOM 740 C CA . HIS A 1 98 ? 26.090 40.673 29.470 1.00 22.92 98 HIS A CA 1
ATOM 741 C C . HIS A 1 98 ? 27.174 41.256 28.575 1.00 22.47 98 HIS A C 1
ATOM 742 O O . HIS A 1 98 ? 27.856 40.532 27.848 1.00 21.75 98 HIS A O 1
ATOM 749 N N . ASN A 1 99 ? 27.322 42.574 28.658 1.00 20.93 99 ASN A N 1
ATOM 750 C CA . ASN A 1 99 ? 28.233 43.347 27.831 1.00 20.08 99 ASN A CA 1
ATOM 751 C C . ASN A 1 99 ? 27.615 43.296 26.437 1.00 20.94 99 ASN A C 1
ATOM 752 O O . ASN A 1 99 ? 28.213 42.811 25.475 1.00 20.40 99 ASN A O 1
ATOM 757 N N . ALA A 1 100 ? 26.389 43.799 26.362 1.00 20.40 100 ALA A N 1
ATOM 758 C CA . ALA A 1 100 ? 25.601 43.811 25.141 1.00 21.97 100 ALA A CA 1
ATOM 759 C C . ALA A 1 100 ? 26.330 44.324 23.904 1.00 23.09 100 ALA A C 1
ATOM 760 O O . ALA A 1 100 ? 26.083 43.846 22.797 1.00 22.69 100 ALA A O 1
ATOM 762 N N . ALA A 1 101 ? 27.222 45.295 24.083 1.00 20.98 101 ALA A N 1
ATOM 763 C CA . ALA A 1 101 ? 27.955 45.850 22.951 1.00 19.13 101 ALA A CA 1
ATOM 764 C C . ALA A 1 101 ? 28.671 44.775 22.139 1.00 20.23 101 ALA A C 1
ATOM 765 O O . ALA A 1 101 ? 28.759 44.863 20.910 1.00 18.66 101 ALA A O 1
ATOM 767 N N . PHE A 1 102 ? 29.191 43.764 22.823 1.00 19.10 102 PHE A N 1
ATOM 768 C CA . PHE A 1 102 ? 29.908 42.693 22.145 1.00 19.75 102 PHE A CA 1
ATOM 769 C C . PHE A 1 102 ? 29.009 41.933 21.170 1.00 19.62 102 PHE A C 1
ATOM 770 O O . PHE A 1 102 ? 29.263 41.915 19.965 1.00 19.78 102 PHE A O 1
ATOM 778 N N . ASP A 1 103 ? 27.949 41.328 21.695 1.00 19.10 103 ASP A N 1
ATOM 779 C CA . ASP A 1 103 ? 27.031 40.539 20.877 1.00 18.05 103 ASP A CA 1
ATOM 780 C C . ASP A 1 103 ? 26.220 41.328 19.866 1.00 17.87 103 ASP A C 1
ATOM 781 O O . ASP A 1 103 ? 25.999 40.862 18.749 1.00 17.20 103 ASP A O 1
ATOM 786 N N . ILE A 1 104 ? 25.767 42.515 20.248 1.00 17.69 104 ILE A N 1
ATOM 787 C CA . ILE A 1 104 ? 24.978 43.328 19.329 1.00 19.43 104 ILE A CA 1
ATOM 788 C C . ILE A 1 104 ? 25.851 43.702 18.137 1.00 20.18 104 ILE A C 1
ATOM 789 O O . ILE A 1 104 ? 25.401 43.668 16.991 1.00 17.89 104 ILE A O 1
ATOM 794 N N . GLY A 1 105 ? 27.103 44.051 18.414 1.00 20.47 105 GLY A N 1
ATOM 795 C CA . GLY A 1 105 ? 28.024 44.399 17.346 1.00 20.30 105 GLY A CA 1
ATOM 796 C C . GLY A 1 105 ? 28.178 43.217 16.399 1.00 19.40 105 GLY A C 1
ATOM 797 O O . GLY A 1 105 ? 28.185 43.382 15.182 1.00 19.54 105 GLY A O 1
ATOM 798 N N . PHE A 1 106 ? 28.292 42.017 16.960 1.00 19.22 106 PHE A N 1
ATOM 799 C CA . PHE A 1 106 ? 28.431 40.814 16.139 1.00 19.20 106 PHE A CA 1
ATOM 800 C C . PHE A 1 106 ? 27.149 40.517 15.366 1.00 17.71 106 PHE A C 1
ATOM 801 O O . PHE A 1 106 ? 27.195 40.183 14.185 1.00 18.25 106 PHE A O 1
ATOM 809 N N . MET A 1 107 ? 26.009 40.649 16.033 1.00 17.97 107 MET A N 1
ATOM 810 C CA . MET A 1 107 ? 24.726 40.399 15.391 1.00 18.40 107 MET A CA 1
ATOM 811 C C . MET A 1 107 ? 24.488 41.356 14.229 1.00 19.43 107 MET A C 1
ATOM 812 O O . MET A 1 107 ? 24.155 40.920 13.130 1.00 21.16 107 MET A O 1
ATOM 817 N N . ASP A 1 108 ? 24.658 42.657 14.464 1.00 19.88 108 ASP A N 1
ATOM 818 C CA . ASP A 1 108 ? 24.465 43.636 13.404 1.00 20.29 108 ASP A CA 1
ATOM 819 C C . ASP A 1 108 ? 25.486 43.422 12.286 1.00 20.44 108 ASP A C 1
ATOM 820 O O . ASP A 1 108 ? 25.188 43.649 11.113 1.00 22.28 108 ASP A O 1
ATOM 825 N N . TYR A 1 109 ? 26.688 42.986 12.650 1.00 19.74 109 TYR A N 1
ATOM 826 C CA . TYR A 1 109 ? 27.727 42.723 11.657 1.00 20.77 109 TYR A CA 1
ATOM 827 C C . TYR A 1 109 ? 27.250 41.612 10.720 1.00 20.49 109 TYR A C 1
ATOM 828 O O . TYR A 1 109 ? 27.248 41.773 9.503 1.00 21.56 109 TYR A O 1
ATOM 837 N N . GLU A 1 110 ? 26.829 40.491 11.296 1.00 20.06 110 GLU A N 1
ATOM 838 C CA . GLU A 1 110 ? 26.349 39.365 10.501 1.00 19.60 110 GLU A CA 1
ATOM 839 C C . GLU A 1 110 ? 25.134 39.739 9.636 1.00 21.16 110 GLU A C 1
ATOM 840 O O . GLU A 1 110 ? 25.054 39.322 8.477 1.00 17.65 110 GLU A O 1
ATOM 846 N N . PHE A 1 111 ? 24.197 40.517 10.187 1.00 20.89 111 PHE A N 1
ATOM 847 C CA . PHE A 1 111 ? 23.016 40.936 9.419 1.00 21.28 111 PHE A CA 1
ATOM 848 C C . PHE A 1 111 ? 23.437 41.825 8.249 1.00 21.87 111 PHE A C 1
ATOM 849 O O . PHE A 1 111 ? 22.872 41.738 7.164 1.00 22.60 111 PHE A O 1
ATOM 857 N N . SER A 1 112 ? 24.423 42.687 8.471 1.00 21.05 112 SER A N 1
ATOM 858 C CA . SER A 1 112 ? 24.871 43.580 7.411 1.00 23.24 112 SER A CA 1
ATOM 859 C C . SER A 1 112 ? 25.507 42.795 6.265 1.00 24.62 112 SER A C 1
ATOM 860 O O . SER A 1 112 ? 25.470 43.227 5.112 1.00 23.08 112 SER A O 1
ATOM 863 N N . LEU A 1 113 ? 26.087 41.642 6.583 1.00 24.14 113 LEU A N 1
ATOM 864 C CA . LEU A 1 113 ? 26.722 40.820 5.561 1.00 26.26 113 LEU A CA 1
ATOM 865 C C . LEU A 1 113 ? 25.692 40.177 4.628 1.00 26.12 113 LEU A C 1
ATOM 866 O O . LEU A 1 113 ? 26.020 39.785 3.510 1.00 27.21 113 LEU A O 1
ATOM 871 N N . LEU A 1 114 ? 24.443 40.096 5.076 1.00 27.17 114 LEU A N 1
ATOM 872 C CA . LEU A 1 114 ? 23.383 39.507 4.263 1.00 27.36 114 LEU A CA 1
ATOM 873 C C . LEU A 1 114 ? 22.928 40.422 3.125 1.00 30.32 114 LEU A C 1
ATOM 874 O O . LEU A 1 114 ? 22.234 39.984 2.208 1.00 29.72 114 LEU A O 1
ATOM 879 N N . LYS A 1 115 ? 23.311 41.692 3.189 1.00 32.10 115 LYS A N 1
ATOM 880 C CA . LYS A 1 115 ? 22.926 42.648 2.156 1.00 35.09 115 LYS A CA 1
ATOM 881 C C . LYS A 1 115 ? 21.415 42.724 1.943 1.00 34.28 115 LYS A C 1
ATOM 882 O O . LYS A 1 115 ? 20.942 42.732 0.809 1.00 35.31 115 LYS A O 1
ATOM 888 N N . ARG A 1 116 ? 20.662 42.776 3.036 1.00 32.10 116 ARG A N 1
ATOM 889 C CA . ARG A 1 116 ? 19.208 42.869 2.965 1.00 29.87 116 ARG A CA 1
ATOM 890 C C . ARG A 1 116 ? 18.732 44.151 3.646 1.00 27.97 116 ARG A C 1
ATOM 891 O O . ARG A 1 116 ? 17.574 44.263 4.046 1.00 27.85 116 ARG A O 1
ATOM 899 N N . ASP A 1 117 ? 19.642 45.113 3.767 1.00 27.77 117 ASP A N 1
ATOM 900 C CA . ASP A 1 117 ? 19.349 46.394 4.404 1.00 28.94 117 ASP A CA 1
ATOM 901 C C . ASP A 1 117 ? 18.639 46.210 5.738 1.00 27.92 117 ASP A C 1
ATOM 902 O O . ASP A 1 117 ? 17.812 47.032 6.125 1.00 27.52 117 ASP A O 1
ATOM 907 N N . ILE A 1 118 ? 18.953 45.129 6.439 1.00 27.83 118 ILE A N 1
ATOM 908 C CA . ILE A 1 118 ? 18.316 44.873 7.725 1.00 27.58 118 ILE A CA 1
ATOM 909 C C . ILE A 1 118 ? 18.661 46.006 8.692 1.00 26.34 118 ILE A C 1
ATOM 910 O O . ILE A 1 118 ? 19.811 46.414 8.793 1.00 24.43 118 ILE A O 1
ATOM 915 N N . PRO A 1 119 ? 17.659 46.546 9.399 1.00 27.06 119 PRO A N 1
ATOM 916 C CA . PRO A 1 119 ? 17.964 47.636 10.333 1.00 28.22 119 PRO A CA 1
ATOM 917 C C . PRO A 1 119 ? 18.721 47.140 11.562 1.00 28.69 119 PRO A C 1
ATOM 918 O O . PRO A 1 119 ? 18.730 45.946 11.857 1.00 28.66 119 PRO A O 1
ATOM 922 N N . LYS A 1 120 ? 19.365 48.065 12.263 1.00 28.95 120 LYS A N 1
ATOM 923 C CA . LYS A 1 120 ? 20.123 47.744 13.469 1.00 28.27 120 LYS A CA 1
ATOM 924 C C . LYS A 1 120 ? 19.234 47.052 14.500 1.00 26.71 120 LYS A C 1
ATOM 925 O O . LYS A 1 120 ? 18.091 47.461 14.725 1.00 25.55 120 LYS A O 1
ATOM 931 N N . THR A 1 121 ? 19.762 46.007 15.129 1.00 23.56 121 THR A N 1
ATOM 932 C CA . THR A 1 121 ? 18.999 45.261 16.124 1.00 25.20 121 THR A CA 1
ATOM 933 C C . THR A 1 121 ? 18.293 46.158 17.144 1.00 27.96 121 THR A C 1
ATOM 934 O O . THR A 1 121 ? 17.170 45.872 17.569 1.00 27.22 121 THR A O 1
ATOM 938 N N . ASN A 1 122 ? 18.971 47.231 17.537 1.00 27.91 122 ASN A N 1
ATOM 939 C CA . ASN A 1 122 ? 18.463 48.173 18.526 1.00 31.79 122 ASN A CA 1
ATOM 940 C C . ASN A 1 122 ? 17.166 48.866 18.107 1.00 33.83 122 ASN A C 1
ATOM 941 O O . ASN A 1 122 ? 16.496 49.484 18.936 1.00 34.59 122 ASN A O 1
ATOM 946 N N . THR A 1 123 ? 16.804 48.761 16.829 1.00 33.18 123 THR A N 1
ATOM 947 C CA . THR A 1 123 ? 15.583 49.398 16.346 1.00 31.68 123 THR A CA 1
ATOM 948 C C . THR A 1 123 ? 14.339 48.517 16.447 1.00 31.04 123 THR A C 1
ATOM 949 O O . THR A 1 123 ? 13.224 49.026 16.375 1.00 31.98 123 THR A O 1
ATOM 953 N N . PHE A 1 124 ? 14.514 47.208 16.611 1.00 29.26 124 PHE A N 1
ATOM 954 C CA . PHE A 1 124 ? 13.360 46.315 16.722 1.00 29.41 124 PHE A CA 1
ATOM 955 C C . PHE A 1 124 ? 13.390 45.459 17.986 1.00 29.77 124 PHE A C 1
ATOM 956 O O . PHE A 1 124 ? 12.590 44.533 18.161 1.00 29.62 124 PHE A O 1
ATOM 964 N N . CYS A 1 125 ? 14.319 45.786 18.872 1.00 29.36 125 CYS A N 1
ATOM 965 C CA . CYS A 1 125 ? 14.471 45.081 20.137 1.00 30.87 125 CYS A CA 1
ATOM 966 C C . CYS A 1 125 ? 14.969 46.064 21.184 1.00 30.35 125 CYS A C 1
ATOM 967 O O . CYS A 1 125 ? 15.763 46.960 20.877 1.00 28.12 125 CYS A O 1
ATOM 970 N N . LYS A 1 126 ? 14.496 45.925 22.414 1.00 28.81 126 LYS A N 1
ATOM 971 C CA . LYS A 1 126 ? 15.006 46.797 23.454 1.00 27.57 126 LYS A CA 1
ATOM 972 C C . LYS A 1 126 ? 16.279 46.069 23.869 1.00 25.54 126 LYS A C 1
ATOM 973 O O . LYS A 1 126 ? 16.256 44.859 24.065 1.00 24.67 126 LYS A O 1
ATOM 979 N N . VAL A 1 127 ? 17.385 46.789 23.984 1.00 24.62 127 VAL A N 1
ATOM 980 C CA . VAL A 1 127 ? 18.640 46.155 24.372 1.00 25.52 127 VAL A CA 1
ATOM 981 C C . VAL A 1 127 ? 19.053 46.517 25.793 1.00 25.29 127 VAL A C 1
ATOM 982 O O . VAL A 1 127 ? 19.346 47.674 26.088 1.00 25.70 127 VAL A O 1
ATOM 986 N N . THR A 1 128 ? 19.078 45.522 26.671 1.00 24.88 128 THR A N 1
ATOM 987 C CA . THR A 1 128 ? 19.469 45.746 28.055 1.00 24.21 128 THR A CA 1
ATOM 988 C C . THR A 1 128 ? 20.816 45.084 28.322 1.00 24.22 128 THR A C 1
ATOM 989 O O . THR A 1 128 ? 20.985 43.890 28.093 1.00 25.18 128 THR A O 1
ATOM 993 N N . ASP A 1 129 ? 21.772 45.874 28.802 1.00 23.13 129 ASP A N 1
ATOM 994 C CA . ASP A 1 129 ? 23.115 45.384 29.095 1.00 23.26 129 ASP A CA 1
ATOM 995 C C . ASP A 1 129 ? 23.193 44.983 30.570 1.00 23.94 129 ASP A C 1
ATOM 996 O O . ASP A 1 129 ? 23.275 45.840 31.448 1.00 24.49 129 ASP A O 1
ATOM 1001 N N . SER A 1 130 ? 23.161 43.680 30.838 1.00 23.03 130 SER A N 1
ATOM 1002 C CA . SER A 1 130 ? 23.205 43.192 32.205 1.00 21.35 130 SER A CA 1
ATOM 1003 C C . SER A 1 130 ? 24.501 43.573 32.922 1.00 22.37 130 SER A C 1
ATOM 1004 O O . SER A 1 130 ? 24.542 43.622 34.151 1.00 21.33 130 SER A O 1
ATOM 1007 N N . LEU A 1 131 ? 25.559 43.840 32.162 1.00 22.63 131 LEU A N 1
ATOM 1008 C CA . LEU A 1 131 ? 26.824 44.239 32.773 1.00 23.26 131 LEU A CA 1
ATOM 1009 C C . LEU A 1 131 ? 26.676 45.663 33.309 1.00 24.78 131 LEU A C 1
ATOM 1010 O O . LEU A 1 131 ? 27.222 45.999 34.362 1.00 24.09 131 LEU A O 1
ATOM 1015 N N . ALA A 1 132 ? 25.933 46.496 32.581 1.00 24.74 132 ALA A N 1
ATOM 1016 C CA . ALA A 1 132 ? 25.702 47.877 33.009 1.00 27.60 132 ALA A CA 1
ATOM 1017 C C . ALA A 1 132 ? 24.791 47.869 34.233 1.00 27.74 132 ALA A C 1
ATOM 1018 O O . ALA A 1 132 ? 24.989 48.643 35.172 1.00 28.42 132 ALA A O 1
ATOM 1020 N N . VAL A 1 133 ? 23.790 46.994 34.215 1.00 27.43 133 VAL A N 1
ATOM 1021 C CA . VAL A 1 133 ? 22.865 46.868 35.340 1.00 28.26 133 VAL A CA 1
ATOM 1022 C C . VAL A 1 133 ? 23.640 46.393 36.573 1.00 28.52 133 VAL A C 1
ATOM 1023 O O . VAL A 1 133 ? 23.414 46.865 37.688 1.00 29.29 133 VAL A O 1
ATOM 1027 N N . ALA A 1 134 ? 24.565 45.465 36.370 1.00 28.04 134 ALA A N 1
ATOM 1028 C CA . ALA A 1 134 ? 25.355 44.938 37.479 1.00 28.89 134 ALA A CA 1
ATOM 1029 C C . ALA A 1 134 ? 26.292 45.996 38.056 1.00 30.35 134 ALA A C 1
ATOM 1030 O O . ALA A 1 134 ? 26.499 46.057 39.270 1.00 30.31 134 ALA A O 1
ATOM 1032 N N . ARG A 1 135 ? 26.854 46.830 37.186 1.00 29.92 135 ARG A N 1
ATOM 1033 C CA . ARG A 1 135 ? 27.773 47.872 37.627 1.00 32.38 135 ARG A CA 1
ATOM 1034 C C . ARG A 1 135 ? 27.073 48.959 38.432 1.00 33.17 135 ARG A C 1
ATOM 1035 O O . ARG A 1 135 ? 27.643 49.504 39.374 1.00 32.14 135 ARG A O 1
ATOM 1043 N N . LYS A 1 136 ? 25.837 49.270 38.066 1.00 35.41 136 LYS A N 1
ATOM 1044 C CA . LYS A 1 136 ? 25.074 50.282 38.786 1.00 38.67 136 LYS A CA 1
ATOM 1045 C C . LYS A 1 136 ? 24.659 49.709 40.140 1.00 38.77 136 LYS A C 1
ATOM 1046 O O . LYS A 1 136 ? 24.585 50.419 41.143 1.00 39.06 136 LYS A O 1
ATOM 1052 N N . MET A 1 137 ? 24.415 48.405 40.149 1.00 38.32 137 MET A N 1
ATOM 1053 C CA . MET A 1 137 ? 23.982 47.686 41.339 1.00 38.46 137 MET A CA 1
ATOM 1054 C C . MET A 1 137 ? 25.118 47.372 42.309 1.00 37.87 137 MET A C 1
ATOM 1055 O O . MET A 1 137 ? 24.924 47.369 43.528 1.00 37.84 137 MET A O 1
ATOM 1060 N N . PHE A 1 138 ? 26.298 47.099 41.760 1.00 34.51 138 PHE A N 1
ATOM 1061 C CA . PHE A 1 138 ? 27.466 46.769 42.559 1.00 32.36 138 PHE A CA 1
ATOM 1062 C C . PHE A 1 138 ? 28.677 47.576 42.082 1.00 32.22 138 PHE A C 1
ATOM 1063 O O . PHE A 1 138 ? 29.640 47.018 41.562 1.00 29.84 138 PHE A O 1
ATOM 1071 N N . PRO A 1 139 ? 28.643 48.907 42.258 1.00 32.11 139 PRO A N 1
ATOM 1072 C CA . PRO A 1 139 ? 29.762 49.753 41.826 1.00 32.31 139 PRO A CA 1
ATOM 1073 C C . PRO A 1 139 ? 31.080 49.414 42.526 1.00 31.94 139 PRO A C 1
ATOM 1074 O O . PRO A 1 139 ? 31.100 49.123 43.719 1.00 31.95 139 PRO A O 1
ATOM 1078 N N . GLY A 1 140 ? 32.171 49.430 41.761 1.00 29.83 140 GLY A N 1
ATOM 1079 C CA . GLY A 1 140 ? 33.481 49.131 42.313 1.00 30.68 140 GLY A CA 1
ATOM 1080 C C . GLY A 1 140 ? 33.744 47.652 42.532 1.00 32.22 140 GLY A C 1
ATOM 1081 O O . GLY A 1 140 ? 34.804 47.268 43.027 1.00 32.25 140 GLY A O 1
ATOM 1082 N N . LYS A 1 141 ? 32.782 46.817 42.156 1.00 31.69 141 LYS A N 1
ATOM 1083 C CA . LYS A 1 141 ? 32.914 45.374 42.322 1.00 30.20 141 LYS A CA 1
ATOM 1084 C C . LYS A 1 141 ? 33.203 44.700 40.985 1.00 30.06 141 LYS A C 1
ATOM 1085 O O . LYS A 1 141 ? 33.138 45.327 39.932 1.00 29.30 141 LYS A O 1
ATOM 1091 N N . ARG A 1 142 ? 33.532 43.416 41.032 1.00 28.88 142 ARG A N 1
ATOM 1092 C CA . ARG A 1 142 ? 33.785 42.676 39.812 1.00 27.88 142 ARG A CA 1
ATOM 1093 C C . ARG A 1 142 ? 32.405 42.219 39.360 1.00 28.17 142 ARG A C 1
ATOM 1094 O O . ARG A 1 142 ? 31.646 41.655 40.153 1.00 24.94 142 ARG A O 1
ATOM 1102 N N . ASN A 1 143 ? 32.069 42.474 38.099 1.00 26.95 143 ASN A N 1
ATOM 1103 C CA . ASN A 1 143 ? 30.752 42.099 37.612 1.00 26.53 143 ASN A CA 1
ATOM 1104 C C . ASN A 1 143 ? 30.689 41.192 36.386 1.00 27.80 143 ASN A C 1
ATOM 1105 O O . ASN A 1 143 ? 29.739 41.248 35.609 1.00 27.71 143 ASN A O 1
ATOM 1110 N N . SER A 1 144 ? 31.696 40.347 36.214 1.00 27.97 144 SER A N 1
ATOM 1111 C CA . SER A 1 144 ? 31.682 39.412 35.095 1.00 28.09 144 SER A CA 1
ATOM 1112 C C . SER A 1 144 ? 30.601 38.400 35.461 1.00 27.79 144 SER A C 1
ATOM 1113 O O . SER A 1 144 ? 30.083 38.421 36.583 1.00 27.24 144 SER A O 1
ATOM 1116 N N . LEU A 1 145 ? 30.269 37.513 34.531 1.00 26.80 145 LEU A N 1
ATOM 1117 C CA . LEU A 1 145 ? 29.259 36.499 34.794 1.00 28.28 145 LEU A CA 1
ATOM 1118 C C . LEU A 1 145 ? 29.715 35.580 35.935 1.00 27.82 145 LEU A C 1
ATOM 1119 O O . LEU A 1 145 ? 28.917 35.202 36.799 1.00 25.82 145 LEU A O 1
ATOM 1124 N N . ASP A 1 146 ? 30.998 35.224 35.944 1.00 28.93 146 ASP A N 1
ATOM 1125 C CA . ASP A 1 146 ? 31.525 34.358 37.001 1.00 30.04 146 ASP A CA 1
ATOM 1126 C C . ASP A 1 146 ? 31.485 35.049 38.361 1.00 29.02 146 ASP A C 1
ATOM 1127 O O . ASP A 1 146 ? 31.147 34.432 39.367 1.00 28.04 146 ASP A O 1
ATOM 1132 N N . ALA A 1 147 ? 31.843 36.328 38.394 1.00 27.51 147 ALA A N 1
ATOM 1133 C CA . ALA A 1 147 ? 31.837 37.061 39.651 1.00 28.73 147 ALA A CA 1
ATOM 1134 C C . ALA A 1 147 ? 30.413 37.130 40.210 1.00 28.44 147 ALA A C 1
ATOM 1135 O O . ALA A 1 147 ? 30.194 36.921 41.404 1.00 28.89 147 ALA A O 1
ATOM 1137 N N . LEU A 1 148 ? 29.451 37.417 39.338 1.00 26.88 148 LEU A N 1
ATOM 1138 C CA . LEU A 1 148 ? 28.054 37.506 39.746 1.00 26.25 148 LEU A CA 1
ATOM 1139 C C . LEU A 1 148 ? 27.560 36.163 40.267 1.00 26.26 148 LEU A C 1
ATOM 1140 O O . LEU A 1 148 ? 26.792 36.115 41.228 1.00 26.74 148 LEU A O 1
ATOM 1145 N N . CYS A 1 149 ? 27.993 35.072 39.642 1.00 24.98 149 CYS A N 1
ATOM 1146 C CA . CYS A 1 149 ? 27.582 33.756 40.110 1.00 26.16 149 CYS A CA 1
ATOM 1147 C C . CYS A 1 149 ? 28.131 33.520 41.512 1.00 27.59 149 CYS A C 1
ATOM 1148 O O . CYS A 1 149 ? 27.441 32.978 42.375 1.00 27.67 149 CYS A O 1
ATOM 1151 N N . ALA A 1 150 ? 29.370 33.940 41.742 1.00 27.30 150 ALA A N 1
ATOM 1152 C CA . ALA A 1 150 ? 29.980 33.770 43.052 1.00 29.23 150 ALA A CA 1
ATOM 1153 C C . ALA A 1 150 ? 29.223 34.619 44.069 1.00 29.02 150 ALA A C 1
ATOM 1154 O O . ALA A 1 150 ? 28.952 34.174 45.182 1.00 29.15 150 ALA A O 1
ATOM 1156 N N . ARG A 1 151 ? 28.874 35.837 43.668 1.00 30.61 151 ARG A N 1
ATOM 1157 C CA . ARG A 1 151 ? 28.143 36.765 44.526 1.00 30.60 151 ARG A CA 1
ATOM 1158 C C . ARG A 1 151 ? 26.814 36.168 44.971 1.00 30.35 151 ARG A C 1
ATOM 1159 O O . ARG A 1 151 ? 26.464 36.205 46.150 1.00 29.30 151 ARG A O 1
ATOM 1167 N N . TYR A 1 152 ? 26.075 35.617 44.017 1.00 29.44 152 TYR A N 1
ATOM 1168 C CA . TYR A 1 152 ? 24.783 35.015 44.306 1.00 27.78 152 TYR A CA 1
ATOM 1169 C C . TYR A 1 152 ? 24.889 33.536 44.650 1.00 27.21 152 TYR A C 1
ATOM 1170 O O . TYR A 1 152 ? 23.890 32.819 44.664 1.00 27.59 152 TYR A O 1
ATOM 1179 N N . GLU A 1 153 ? 26.107 33.092 44.932 1.00 26.80 153 GLU A N 1
ATOM 1180 C CA . GLU A 1 153 ? 26.370 31.703 45.294 1.00 29.74 153 GLU A CA 1
ATOM 1181 C C . GLU A 1 153 ? 25.662 30.668 44.410 1.00 30.96 153 GLU A C 1
ATOM 1182 O O . GLU A 1 153 ? 25.019 29.735 44.908 1.00 29.99 153 GLU A O 1
ATOM 1188 N N . ILE A 1 154 ? 25.788 30.842 43.095 1.00 31.70 154 ILE A N 1
ATOM 1189 C CA . ILE A 1 154 ? 25.198 29.925 42.124 1.00 33.20 154 ILE A CA 1
ATOM 1190 C C . ILE A 1 154 ? 26.294 28.954 41.670 1.00 35.66 154 ILE A C 1
ATOM 1191 O O . ILE A 1 154 ? 27.352 29.371 41.208 1.00 32.93 154 ILE A O 1
ATOM 1196 N N . ASP A 1 155 ? 26.037 27.659 41.808 1.00 39.90 155 ASP A N 1
ATOM 1197 C CA . ASP A 1 155 ? 27.023 26.655 41.434 1.00 46.58 155 ASP A CA 1
ATOM 1198 C C . ASP A 1 155 ? 26.903 26.167 39.997 1.00 50.21 155 ASP A C 1
ATOM 1199 O O . ASP A 1 155 ? 25.833 25.750 39.556 1.00 51.40 155 ASP A O 1
ATOM 1204 N N . ASN A 1 156 ? 28.017 26.222 39.274 1.00 55.62 156 ASN A N 1
ATOM 1205 C CA . ASN A 1 156 ? 28.062 25.783 37.883 1.00 60.74 156 ASN A CA 1
ATOM 1206 C C . ASN A 1 156 ? 29.332 24.981 37.594 1.00 62.56 156 ASN A C 1
ATOM 1207 O O . ASN A 1 156 ? 30.154 25.379 36.768 1.00 63.57 156 ASN A O 1
ATOM 1212 N N . SER A 1 157 ? 29.488 23.851 38.278 1.00 63.88 157 SER A N 1
ATOM 1213 C CA . SER A 1 157 ? 30.656 22.999 38.088 1.00 64.31 157 SER A CA 1
ATOM 1214 C C . SER A 1 157 ? 30.428 22.044 36.923 1.00 64.26 157 SER A C 1
ATOM 1215 O O . SER A 1 157 ? 29.298 21.630 36.664 1.00 64.56 157 SER A O 1
ATOM 1218 C C . ARG A 1 159 ? 32.468 25.863 32.502 0.50 43.16 159 ARG A C 1
ATOM 1226 N N . LEU A 1 161 ? 33.906 24.406 30.352 1.00 46.44 161 LEU A N 1
ATOM 1227 C CA . LEU A 1 161 ? 33.628 24.956 29.028 1.00 46.78 161 LEU A CA 1
ATOM 1228 C C . LEU A 1 161 ? 32.399 25.855 28.980 1.00 46.78 161 LEU A C 1
ATOM 1229 O O . LEU A 1 161 ? 31.345 25.522 29.523 1.00 46.17 161 LEU A O 1
ATOM 1234 N N . HIS A 1 162 ? 32.550 26.995 28.315 1.00 47.21 162 HIS A N 1
ATOM 1235 C CA . HIS A 1 162 ? 31.461 27.947 28.159 1.00 48.20 162 HIS A CA 1
ATOM 1236 C C . HIS A 1 162 ? 30.636 27.587 26.927 1.00 46.69 162 HIS A C 1
ATOM 1237 O O . HIS A 1 162 ? 31.125 26.918 26.014 1.00 47.96 162 HIS A O 1
ATOM 1244 N N . GLY A 1 163 ? 29.383 28.029 26.916 1.00 43.15 163 GLY A N 1
ATOM 1245 C CA . GLY A 1 163 ? 28.497 27.762 25.801 1.00 36.62 163 GLY A CA 1
ATOM 1246 C C . GLY A 1 163 ? 27.505 28.902 25.719 1.00 33.41 163 GLY A C 1
ATOM 1247 O O . GLY A 1 163 ? 27.167 29.495 26.742 1.00 31.40 163 GLY A O 1
ATOM 1248 N N . ALA A 1 164 ? 27.042 29.222 24.517 1.00 29.02 164 ALA A N 1
ATOM 1249 C CA . ALA A 1 164 ? 26.092 30.316 24.353 1.00 27.63 164 ALA A CA 1
ATOM 1250 C C . ALA A 1 164 ? 24.811 30.047 25.132 1.00 25.55 164 ALA A C 1
ATOM 1251 O O . ALA A 1 164 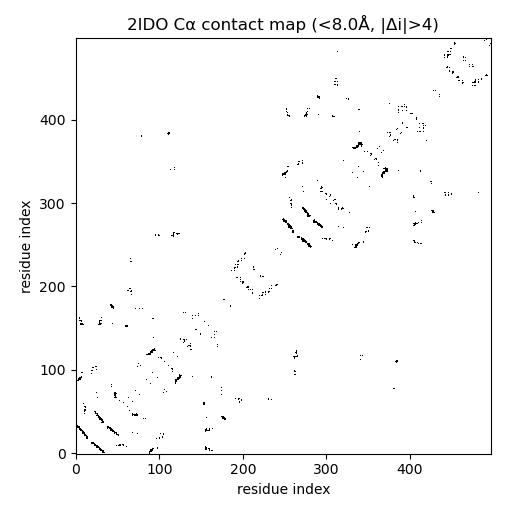? 24.388 30.870 25.946 1.00 25.61 164 ALA A O 1
ATOM 1253 N N . LEU A 1 165 ? 24.200 28.893 24.885 1.00 25.44 165 LEU A N 1
ATOM 1254 C CA . LEU A 1 165 ? 22.962 28.534 25.564 1.00 26.45 165 LEU A CA 1
ATOM 1255 C C . LEU A 1 165 ? 23.204 28.426 27.057 1.00 27.66 165 LEU A C 1
ATOM 1256 O O . LEU A 1 165 ? 22.415 28.925 27.861 1.00 28.02 165 LEU A O 1
ATOM 1261 N N . LEU A 1 166 ? 24.298 27.768 27.419 1.00 28.49 166 LEU A N 1
ATOM 1262 C CA . LEU A 1 166 ? 24.660 27.602 28.818 1.00 30.70 166 LEU A CA 1
ATOM 1263 C C . LEU A 1 166 ? 24.831 28.971 29.473 1.00 28.73 166 LEU A C 1
ATOM 1264 O O . LEU A 1 166 ? 24.271 29.232 30.534 1.00 29.29 166 LEU A O 1
ATOM 1269 N N . ASP A 1 167 ? 25.599 29.847 28.831 1.00 27.24 167 ASP A N 1
ATOM 1270 C CA . ASP A 1 167 ? 25.832 31.183 29.363 1.00 24.73 167 ASP A CA 1
ATOM 1271 C C . ASP A 1 167 ? 24.541 31.998 29.426 1.00 23.76 167 ASP A C 1
ATOM 1272 O O . ASP A 1 167 ? 24.397 32.866 30.288 1.00 23.68 167 ASP A O 1
ATOM 1277 N N . ALA A 1 168 ? 23.606 31.732 28.517 1.00 21.74 168 ALA A N 1
ATOM 1278 C CA . ALA A 1 168 ? 22.338 32.458 28.528 1.00 21.54 168 ALA A CA 1
ATOM 1279 C C . ALA A 1 168 ? 21.506 32.014 29.727 1.00 20.33 168 ALA A C 1
ATOM 1280 O O . ALA A 1 168 ? 20.928 32.842 30.420 1.00 21.23 168 ALA A O 1
ATOM 1282 N N . GLN A 1 169 ? 21.457 30.707 29.974 1.00 22.89 169 GLN A N 1
ATOM 1283 C CA . GLN A 1 169 ? 20.687 30.173 31.095 1.00 25.59 169 GLN A CA 1
ATOM 1284 C C . GLN A 1 169 ? 21.245 30.699 32.404 1.00 24.72 169 GLN A C 1
ATOM 1285 O O . GLN A 1 169 ? 20.498 31.082 33.304 1.00 24.58 169 GLN A O 1
ATOM 1291 N N . ILE A 1 170 ? 22.567 30.721 32.502 1.00 23.61 170 ILE A N 1
ATOM 1292 C CA . ILE A 1 170 ? 23.222 31.214 33.699 1.00 23.77 170 ILE A CA 1
ATOM 1293 C C . ILE A 1 170 ? 22.939 32.704 33.866 1.00 23.44 170 ILE A C 1
ATOM 1294 O O . ILE A 1 170 ? 22.586 33.153 34.955 1.00 24.83 170 ILE A O 1
ATOM 1299 N N . LEU A 1 171 ? 23.073 33.476 32.791 1.00 23.15 171 LEU A N 1
ATOM 1300 C CA . LEU A 1 171 ? 22.810 34.910 32.880 1.00 20.68 171 LEU A CA 1
ATOM 1301 C C . LEU A 1 171 ? 21.361 35.160 33.297 1.00 22.74 171 LEU A C 1
ATOM 1302 O O . LEU A 1 171 ? 21.070 36.122 34.011 1.00 21.33 171 LEU A O 1
ATOM 1307 N N . ALA A 1 172 ? 20.456 34.292 32.854 1.00 20.76 172 ALA A N 1
ATOM 1308 C CA . ALA A 1 172 ? 19.046 34.439 33.191 1.00 23.03 172 ALA A CA 1
ATOM 1309 C C . ALA A 1 172 ? 18.827 34.324 34.703 1.00 23.43 172 ALA A C 1
ATOM 1310 O O . ALA A 1 172 ? 18.073 35.100 35.294 1.00 23.84 172 ALA A O 1
ATOM 1312 N N . GLU A 1 173 ? 19.481 33.350 35.324 1.00 23.59 173 GLU A N 1
ATOM 1313 C CA . GLU A 1 173 ? 19.357 33.159 36.761 1.00 26.06 173 GLU A CA 1
ATOM 1314 C C . GLU A 1 173 ? 19.975 34.355 37.463 1.00 25.92 173 GLU A C 1
ATOM 1315 O O . GLU A 1 173 ? 19.400 34.903 38.399 1.00 27.25 173 GLU A O 1
ATOM 1321 N N . VAL A 1 174 ? 21.146 34.770 36.997 1.00 24.03 174 VAL A N 1
ATOM 1322 C CA . VAL A 1 174 ? 21.818 35.917 37.587 1.00 24.13 174 VAL A CA 1
ATOM 1323 C C . VAL A 1 174 ? 20.980 37.187 37.448 1.00 26.32 174 VAL A C 1
ATOM 1324 O O . VAL A 1 174 ? 20.814 37.942 38.416 1.00 25.95 174 VAL A O 1
ATOM 1328 N N . TYR A 1 175 ? 20.451 37.424 36.250 1.00 25.93 175 TYR A N 1
ATOM 1329 C CA . TYR A 1 175 ? 19.654 38.624 36.006 1.00 27.80 175 TYR A CA 1
ATOM 1330 C C . TYR A 1 175 ? 18.392 38.659 36.856 1.00 27.47 175 TYR A C 1
ATOM 1331 O O . TYR A 1 175 ? 18.021 39.713 37.368 1.00 27.67 175 TYR A O 1
ATOM 1340 N N . LEU A 1 176 ? 17.731 37.513 36.991 1.00 28.65 176 LEU A N 1
ATOM 1341 C CA . LEU A 1 176 ? 16.526 37.435 37.804 1.00 31.47 176 LEU A CA 1
ATOM 1342 C C . LEU A 1 176 ? 16.878 37.786 39.243 1.00 32.81 176 LEU A C 1
ATOM 1343 O O . LEU A 1 176 ? 16.162 38.540 39.899 1.00 36.11 176 LEU A O 1
ATOM 1348 N N . ALA A 1 177 ? 17.989 37.243 39.730 1.00 32.00 177 ALA A N 1
ATOM 1349 C CA . ALA A 1 177 ? 18.426 37.524 41.090 1.00 32.91 177 ALA A CA 1
ATOM 1350 C C . ALA A 1 177 ? 18.712 39.017 41.239 1.00 33.25 177 ALA A C 1
ATOM 1351 O O . ALA A 1 177 ? 18.327 39.637 42.227 1.00 34.64 177 ALA A O 1
ATOM 1353 N N . MET A 1 178 ? 19.384 39.588 40.246 1.00 32.51 178 MET A N 1
ATOM 1354 C CA . MET A 1 178 ? 19.734 41.001 40.255 1.00 35.07 178 MET A CA 1
ATOM 1355 C C . MET A 1 178 ? 18.541 41.946 40.261 1.00 35.09 178 MET A C 1
ATOM 1356 O O . MET A 1 178 ? 18.615 43.039 40.815 1.00 33.90 178 MET A O 1
ATOM 1361 N N . THR A 1 179 ? 17.458 41.533 39.616 1.00 35.91 179 THR A N 1
ATOM 1362 C CA . THR A 1 179 ? 16.272 42.369 39.518 1.00 36.99 179 THR A CA 1
ATOM 1363 C C . THR A 1 179 ? 15.140 41.951 40.449 1.00 38.95 179 THR A C 1
ATOM 1364 O O . THR A 1 179 ? 14.056 42.529 40.402 1.00 39.16 179 THR A O 1
ATOM 1368 N N . GLY A 1 180 ? 15.388 40.953 41.290 1.00 40.64 180 GLY A N 1
ATOM 1369 C CA . GLY A 1 180 ? 14.355 40.500 42.205 1.00 45.48 180 GLY A CA 1
ATOM 1370 C C . GLY A 1 180 ? 14.143 41.432 43.388 1.00 47.90 180 GLY A C 1
ATOM 1371 O O . GLY A 1 180 ? 13.063 42.058 43.479 1.00 49.84 180 GLY A O 1
ATOM 1372 N N . TYR B 2 2 ? 13.249 23.221 7.275 1.00 56.76 2 TYR B N 1
ATOM 1373 C CA . TYR B 2 2 ? 12.521 24.318 7.978 1.00 55.72 2 TYR B CA 1
ATOM 1374 C C . TYR B 2 2 ? 13.269 24.903 9.177 1.00 53.18 2 TYR B C 1
ATOM 1375 O O . TYR B 2 2 ? 14.240 25.643 9.007 1.00 55.14 2 TYR B O 1
ATOM 1384 N N . ASP B 2 3 ? 12.814 24.575 10.384 1.00 48.95 3 ASP B N 1
ATOM 1385 C CA . ASP B 2 3 ? 13.426 25.089 11.612 1.00 44.40 3 ASP B CA 1
ATOM 1386 C C . ASP B 2 3 ? 14.781 24.490 11.977 1.00 41.21 3 ASP B C 1
ATOM 1387 O O . ASP B 2 3 ? 14.944 23.269 12.023 1.00 39.07 3 ASP B O 1
ATOM 1392 N N . TRP B 2 4 ? 15.746 25.366 12.251 1.00 37.38 4 TRP B N 1
ATOM 1393 C CA . TRP B 2 4 ? 17.090 24.945 12.629 1.00 33.81 4 TRP B CA 1
ATOM 1394 C C . TRP B 2 4 ? 17.246 24.879 14.149 1.00 32.68 4 TRP B C 1
ATOM 1395 O O . TRP B 2 4 ? 18.114 24.168 14.662 1.00 31.78 4 TRP B O 1
ATOM 1406 N N . ASN B 2 5 ? 16.403 25.626 14.859 1.00 30.75 5 ASN B N 1
ATOM 1407 C CA . ASN B 2 5 ? 16.446 25.678 16.322 1.00 27.93 5 ASN B CA 1
ATOM 1408 C C . ASN B 2 5 ? 16.646 24.309 16.956 1.00 27.91 5 ASN B C 1
ATOM 1409 O O . ASN B 2 5 ? 15.793 23.430 16.858 1.00 26.15 5 ASN B O 1
ATOM 1414 N N . ILE B 2 6 ? 17.789 24.149 17.613 1.00 28.14 6 ILE B N 1
ATOM 1415 C CA . ILE B 2 6 ? 18.151 22.905 18.273 1.00 28.14 6 ILE B CA 1
ATOM 1416 C C . ILE B 2 6 ? 17.347 22.693 19.548 1.00 28.16 6 ILE B C 1
ATOM 1417 O O . ILE B 2 6 ? 17.075 21.556 19.938 1.00 24.86 6 ILE B O 1
ATOM 1422 N N . ALA B 2 7 ? 16.972 23.791 20.196 1.00 28.16 7 ALA B N 1
ATOM 1423 C CA . ALA B 2 7 ? 16.215 23.715 21.439 1.00 31.92 7 ALA B CA 1
ATOM 1424 C C . ALA B 2 7 ? 14.833 23.090 21.235 1.00 34.20 7 ALA B C 1
ATOM 1425 O O . ALA B 2 7 ? 14.235 22.569 22.176 1.00 35.57 7 ALA B O 1
ATOM 1427 N N . ALA B 2 8 ? 14.338 23.148 20.001 1.00 37.19 8 ALA B N 1
ATOM 1428 C CA . ALA B 2 8 ? 13.028 22.602 19.657 1.00 40.66 8 ALA B CA 1
ATOM 1429 C C . ALA B 2 8 ? 13.084 21.123 19.268 1.00 42.67 8 ALA B C 1
ATOM 1430 O O . ALA B 2 8 ? 12.073 20.546 18.862 1.00 43.79 8 ALA B O 1
ATOM 1432 N N . LYS B 2 9 ? 14.256 20.507 19.391 1.00 43.40 9 LYS B N 1
ATOM 1433 C CA . LYS B 2 9 ? 14.395 19.104 19.022 1.00 44.11 9 LYS B CA 1
ATOM 1434 C C . LYS B 2 9 ? 14.296 18.132 20.190 1.00 43.86 9 LYS B C 1
ATOM 1435 O O . LYS B 2 9 ? 14.284 18.528 21.354 1.00 43.84 9 LYS B O 1
ATOM 1441 N N . SER B 2 10 ? 14.223 16.851 19.853 1.00 44.52 10 SER B N 1
ATOM 1442 C CA . SER B 2 10 ? 14.120 15.785 20.837 1.00 45.85 10 SER B CA 1
ATOM 1443 C C . SER B 2 10 ? 15.261 15.838 21.842 1.00 45.82 10 SER B C 1
ATOM 1444 O O . SER B 2 10 ? 16.373 16.241 21.509 1.00 45.78 10 SER B O 1
ATOM 1447 N N . GLN B 2 11 ? 14.981 15.427 23.074 1.00 46.39 11 GLN B N 1
ATOM 1448 C CA . GLN B 2 11 ? 15.995 15.417 24.120 1.00 48.20 11 GLN B CA 1
ATOM 1449 C C . GLN B 2 11 ? 17.160 14.541 23.666 1.00 48.97 11 GLN B C 1
ATOM 1450 O O . GLN B 2 11 ? 18.325 14.922 23.794 1.00 47.22 11 GLN B O 1
ATOM 1456 N N . GLU B 2 12 ? 16.836 13.367 23.132 1.00 49.97 12 GLU B N 1
ATOM 1457 C CA . GLU B 2 12 ? 17.853 12.443 22.646 1.00 51.05 12 GLU B CA 1
ATOM 1458 C C . GLU B 2 12 ? 18.730 13.137 21.618 1.00 49.52 12 GLU B C 1
ATOM 1459 O O . GLU B 2 12 ? 19.955 13.046 21.664 1.00 50.04 12 GLU B O 1
ATOM 1465 N N . GLU B 2 13 ? 18.084 13.826 20.686 1.00 47.55 13 GLU B N 1
ATOM 1466 C CA . GLU B 2 13 ? 18.793 14.537 19.639 1.00 47.03 13 GLU B CA 1
ATOM 1467 C C . GLU B 2 13 ? 19.733 15.579 20.241 1.00 45.06 13 GLU B C 1
ATOM 1468 O O . GLU B 2 13 ? 20.886 15.702 19.823 1.00 43.97 13 GLU B O 1
ATOM 1474 N N . ARG B 2 14 ? 19.238 16.320 21.227 1.00 42.22 14 ARG B N 1
ATOM 1475 C CA . ARG B 2 14 ? 20.042 17.341 21.881 1.00 41.64 14 ARG B CA 1
ATOM 1476 C C . ARG B 2 14 ? 21.186 16.684 22.648 1.00 41.08 14 ARG B C 1
ATOM 1477 O O . ARG B 2 14 ? 22.289 17.230 22.724 1.00 40.67 14 ARG B O 1
ATOM 1485 N N . ASP B 2 15 ? 20.929 15.507 23.208 1.00 39.69 15 ASP B N 1
ATOM 1486 C CA . ASP B 2 15 ? 21.967 14.792 23.935 1.00 39.98 15 ASP B CA 1
ATOM 1487 C C . ASP B 2 15 ? 23.066 14.392 22.949 1.00 39.97 15 ASP B C 1
ATOM 1488 O O . ASP B 2 15 ? 24.252 14.484 23.255 1.00 38.70 15 ASP B O 1
ATOM 1493 N N . LYS B 2 16 ? 22.659 13.945 21.766 1.00 39.89 16 LYS B N 1
ATOM 1494 C CA . LYS B 2 16 ? 23.600 13.537 20.729 1.00 40.47 16 LYS B CA 1
ATOM 1495 C C . LYS B 2 16 ? 24.517 14.700 20.363 1.00 39.79 16 LYS B C 1
ATOM 1496 O O . LYS B 2 16 ? 25.737 14.540 20.258 1.00 39.49 16 LYS B O 1
ATOM 1502 N N . VAL B 2 17 ? 23.919 15.872 20.167 1.00 38.01 17 VAL B N 1
ATOM 1503 C CA . VAL B 2 17 ? 24.673 17.069 19.806 1.00 36.82 17 VAL B CA 1
ATOM 1504 C C . VAL B 2 17 ? 25.790 17.353 20.808 1.00 34.89 17 VAL B C 1
ATOM 1505 O O . VAL B 2 17 ? 26.887 17.764 20.430 1.00 34.35 17 VAL B O 1
ATOM 1509 N N . ASN B 2 18 ? 25.514 17.130 22.087 1.00 34.92 18 ASN B N 1
ATOM 1510 C CA . ASN B 2 18 ? 26.521 17.364 23.113 1.00 35.78 18 ASN B CA 1
ATOM 1511 C C . ASN B 2 18 ? 27.644 16.341 23.063 1.00 34.83 18 ASN B C 1
ATOM 1512 O O . ASN B 2 18 ? 28.794 16.675 23.344 1.00 34.48 18 ASN B O 1
ATOM 1517 N N . VAL B 2 19 ? 27.320 15.097 22.719 1.00 32.52 19 VAL B N 1
ATOM 1518 C CA . VAL B 2 19 ? 28.355 14.072 22.623 1.00 31.06 19 VAL B CA 1
ATOM 1519 C C . VAL B 2 19 ? 29.218 14.424 21.415 1.00 27.30 19 VAL B C 1
ATOM 1520 O O . VAL B 2 19 ? 30.439 14.258 21.439 1.00 27.80 19 VAL B O 1
ATOM 1524 N N . ASP B 2 20 ? 28.571 14.916 20.361 1.00 25.30 20 ASP B N 1
ATOM 1525 C CA . ASP B 2 20 ? 29.269 15.322 19.144 1.00 26.13 20 ASP B CA 1
ATOM 1526 C C . ASP B 2 20 ? 30.265 16.434 19.475 1.00 25.25 20 ASP B C 1
ATOM 1527 O O . ASP B 2 20 ? 31.390 16.460 18.974 1.00 22.99 20 ASP B O 1
ATOM 1532 N N . LEU B 2 21 ? 29.829 17.357 20.321 1.00 24.25 21 LEU B N 1
ATOM 1533 C CA . LEU B 2 21 ? 30.656 18.481 20.727 1.00 24.08 21 LEU B CA 1
ATOM 1534 C C . LEU B 2 21 ? 31.929 17.975 21.403 1.00 23.89 21 LEU B C 1
ATOM 1535 O O . LEU B 2 21 ? 33.026 18.466 21.135 1.00 23.64 21 LEU B O 1
ATOM 1540 N N . ALA B 2 22 ? 31.781 16.986 22.279 1.00 23.09 22 ALA B N 1
ATOM 1541 C CA . ALA B 2 22 ? 32.925 16.429 22.989 1.00 25.53 22 ALA B CA 1
ATOM 1542 C C . ALA B 2 22 ? 33.832 15.639 22.049 1.00 24.30 22 ALA B C 1
ATOM 1543 O O . ALA B 2 22 ? 35.057 15.769 22.098 1.00 24.85 22 ALA B O 1
ATOM 1545 N N . ALA B 2 23 ? 33.225 14.819 21.195 1.00 25.70 23 ALA B N 1
ATOM 1546 C CA . ALA B 2 23 ? 33.981 14.001 20.245 1.00 24.22 23 ALA B CA 1
ATOM 1547 C C . ALA B 2 23 ? 34.785 14.865 19.270 1.00 24.45 23 ALA B C 1
ATOM 1548 O O . ALA B 2 23 ? 35.983 14.653 19.087 1.00 24.70 23 ALA B O 1
ATOM 1550 N N . SER B 2 24 ? 34.120 15.833 18.644 1.00 21.74 24 SER B N 1
ATOM 1551 C CA . SER B 2 24 ? 34.777 16.728 17.697 1.00 20.84 24 SER B CA 1
ATOM 1552 C C . SER B 2 24 ? 35.866 17.515 18.405 1.00 20.65 24 SER B C 1
ATOM 1553 O O . SER B 2 24 ? 36.883 17.871 17.806 1.00 20.90 24 SER B O 1
ATOM 1556 N N . GLY B 2 25 ? 35.645 17.784 19.687 1.00 21.85 25 GLY B N 1
ATOM 1557 C CA . GLY B 2 25 ? 36.620 18.520 20.473 1.00 22.07 25 GLY B CA 1
ATOM 1558 C C . GLY B 2 25 ? 37.931 17.760 20.610 1.00 22.79 25 GLY B C 1
ATOM 1559 O O . GLY B 2 25 ? 39.001 18.355 20.570 1.00 20.25 25 GLY B O 1
ATOM 1560 N N . VAL B 2 26 ? 37.848 16.443 20.780 1.00 24.09 26 VAL B N 1
ATOM 1561 C CA . VAL B 2 26 ? 39.052 15.626 20.903 1.00 24.54 26 VAL B CA 1
ATOM 1562 C C . VAL B 2 26 ? 39.812 15.653 19.583 1.00 24.72 26 VAL B C 1
ATOM 1563 O O . VAL B 2 26 ? 41.016 15.880 19.564 1.00 25.33 26 VAL B O 1
ATOM 1567 N N . ALA B 2 27 ? 39.102 15.433 18.480 1.00 24.79 27 ALA B N 1
ATOM 1568 C CA . ALA B 2 27 ? 39.737 15.445 17.167 1.00 24.96 27 ALA B CA 1
ATOM 1569 C C . ALA B 2 27 ? 40.419 16.789 16.942 1.00 25.44 27 ALA B C 1
ATOM 1570 O O . ALA B 2 27 ? 41.531 16.857 16.413 1.00 27.16 27 ALA B O 1
ATOM 1572 N N . TYR B 2 28 ? 39.749 17.860 17.350 1.00 26.10 28 TYR B N 1
ATOM 1573 C CA . TYR B 2 28 ? 40.299 19.201 17.190 1.00 24.97 28 TYR B CA 1
ATOM 1574 C C . TYR B 2 28 ? 41.643 19.310 17.901 1.00 26.28 28 TYR B C 1
ATOM 1575 O O . TYR B 2 28 ? 42.630 19.762 17.322 1.00 25.04 28 TYR B O 1
ATOM 1584 N N . LYS B 2 29 ? 41.666 18.907 19.167 1.00 27.79 29 LYS B N 1
ATOM 1585 C CA . LYS B 2 29 ? 42.882 18.980 19.961 1.00 30.43 29 LYS B CA 1
ATOM 1586 C C . LYS B 2 29 ? 44.004 18.155 19.355 1.00 31.24 29 LYS B C 1
ATOM 1587 O O . LYS B 2 29 ? 45.159 18.579 19.360 1.00 33.69 29 LYS B O 1
ATOM 1593 N N . GLU B 2 30 ? 43.670 16.984 18.823 1.00 31.61 30 GLU B N 1
ATOM 1594 C CA . GLU B 2 30 ? 44.681 16.132 18.205 1.00 31.08 30 GLU B CA 1
ATOM 1595 C C . GLU B 2 30 ? 45.247 16.832 16.977 1.00 30.82 30 GLU B C 1
ATOM 1596 O O . GLU B 2 30 ? 46.443 16.751 16.701 1.00 32.22 30 GLU B O 1
ATOM 1602 N N . ARG B 2 31 ? 44.389 17.539 16.251 1.00 29.91 31 ARG B N 1
ATOM 1603 C CA . ARG B 2 31 ? 44.832 18.244 15.061 1.00 28.39 31 ARG B CA 1
ATOM 1604 C C . ARG B 2 31 ? 45.721 19.439 15.404 1.00 30.01 31 ARG B C 1
ATOM 1605 O O . ARG B 2 31 ? 46.712 19.689 14.723 1.00 28.74 31 ARG B O 1
ATOM 1613 N N . LEU B 2 32 ? 45.375 20.169 16.463 1.00 29.48 32 LEU B N 1
ATOM 1614 C CA . LEU B 2 32 ? 46.160 21.336 16.858 1.00 30.78 32 LEU B CA 1
ATOM 1615 C C . LEU B 2 32 ? 47.292 21.018 17.822 1.00 33.40 32 LEU B C 1
ATOM 1616 O O . LEU B 2 32 ? 47.970 21.920 18.314 1.00 33.78 32 LEU B O 1
ATOM 1621 N N . ASN B 2 33 ? 47.492 19.733 18.088 1.00 35.15 33 ASN B N 1
ATOM 1622 C CA . ASN B 2 33 ? 48.541 19.293 18.994 1.00 37.06 33 ASN B CA 1
ATOM 1623 C C . ASN B 2 33 ? 48.332 19.840 20.393 1.00 37.03 33 ASN B C 1
ATOM 1624 O O . ASN B 2 33 ? 49.277 20.269 21.054 1.00 36.08 33 ASN B O 1
ATOM 1629 N N . ILE B 2 34 ? 47.078 19.842 20.824 1.00 36.28 34 ILE B N 1
ATOM 1630 C CA . ILE B 2 34 ? 46.733 20.288 22.161 1.00 34.86 34 ILE B CA 1
ATOM 1631 C C . ILE B 2 34 ? 46.567 18.988 22.930 1.00 35.10 34 ILE B C 1
ATOM 1632 O O . ILE B 2 34 ? 45.725 18.162 22.586 1.00 34.54 34 ILE B O 1
ATOM 1637 N N . PRO B 2 35 ? 47.378 18.779 23.976 1.00 35.43 35 PRO B N 1
ATOM 1638 C CA . PRO B 2 35 ? 47.246 17.534 24.732 1.00 34.64 35 PRO B CA 1
ATOM 1639 C C . PRO B 2 35 ? 45.810 17.205 25.124 1.00 33.55 35 PRO B C 1
ATOM 1640 O O . PRO B 2 35 ? 45.038 18.079 25.518 1.00 33.25 35 PRO B O 1
ATOM 1644 N N . VAL B 2 36 ? 45.460 15.933 24.986 1.00 33.17 36 VAL B N 1
ATOM 1645 C CA . VAL B 2 36 ? 44.133 15.449 25.331 1.00 31.68 36 VAL B CA 1
ATOM 1646 C C . VAL B 2 36 ? 44.223 13.940 25.497 1.00 33.97 36 VAL B C 1
ATOM 1647 O O . VAL B 2 36 ? 44.989 13.276 24.799 1.00 34.02 36 VAL B O 1
ATOM 1651 N N . ILE B 2 37 ? 43.453 13.402 26.434 1.00 35.01 37 ILE B N 1
ATOM 1652 C CA . ILE B 2 37 ? 43.448 11.967 26.662 1.00 36.10 37 ILE B CA 1
ATOM 1653 C C . ILE B 2 37 ? 42.076 11.478 26.243 1.00 35.65 37 ILE B C 1
ATOM 1654 O O . ILE B 2 37 ? 41.138 11.464 27.038 1.00 35.59 37 ILE B O 1
ATOM 1659 N N . ALA B 2 38 ? 41.975 11.091 24.976 1.00 35.63 38 ALA B N 1
ATOM 1660 C CA . ALA B 2 38 ? 40.729 10.619 24.388 1.00 34.87 38 ALA B CA 1
ATOM 1661 C C . ALA B 2 38 ? 39.933 9.659 25.268 1.00 34.93 38 ALA B C 1
ATOM 1662 O O . ALA B 2 38 ? 38.713 9.782 25.381 1.00 33.56 38 ALA B O 1
ATOM 1664 N N . GLU B 2 39 ? 40.613 8.706 25.892 1.00 36.60 39 GLU B N 1
ATOM 1665 C CA . GLU B 2 39 ? 39.921 7.735 26.730 1.00 39.29 39 GLU B CA 1
ATOM 1666 C C . GLU B 2 39 ? 39.178 8.381 27.891 1.00 39.38 39 GLU B C 1
ATOM 1667 O O . GLU B 2 39 ? 38.068 7.977 28.233 1.00 38.40 39 GLU B O 1
ATOM 1673 N N . GLN B 2 40 ? 39.792 9.388 28.496 1.00 40.99 40 GLN B N 1
ATOM 1674 C CA . GLN B 2 40 ? 39.171 10.076 29.612 1.00 42.66 40 GLN B CA 1
ATOM 1675 C C . GLN B 2 40 ? 37.839 10.699 29.182 1.00 41.97 40 GLN B C 1
ATOM 1676 O O . GLN B 2 40 ? 36.836 10.596 29.893 1.00 40.91 40 GLN B O 1
ATOM 1682 N N . VAL B 2 41 ? 37.830 11.331 28.010 1.00 39.92 41 VAL B N 1
ATOM 1683 C CA . VAL B 2 41 ? 36.620 11.971 27.509 1.00 38.03 41 VAL B CA 1
ATOM 1684 C C . VAL B 2 41 ? 35.498 10.974 27.237 1.00 38.41 41 VAL B C 1
ATOM 1685 O O . VAL B 2 41 ? 34.344 11.236 27.563 1.00 38.45 41 VAL B O 1
ATOM 1689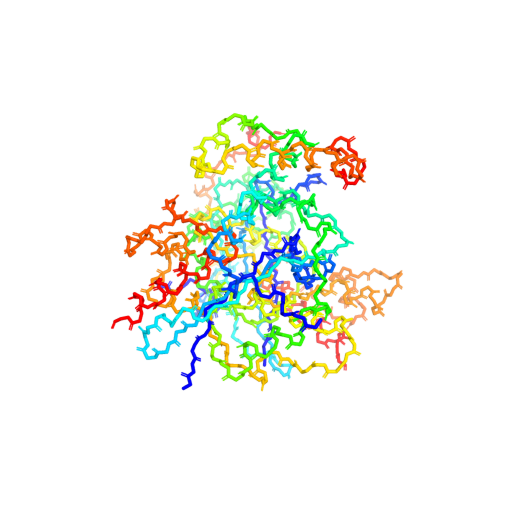 N N . ALA B 2 42 ? 35.825 9.838 26.635 1.00 39.52 42 ALA B N 1
ATOM 1690 C CA . ALA B 2 42 ? 34.804 8.833 26.358 1.00 42.17 42 ALA B CA 1
ATOM 1691 C C . ALA B 2 42 ? 34.134 8.450 27.672 1.00 44.66 42 ALA B C 1
ATOM 1692 O O . ALA B 2 42 ? 32.912 8.301 27.743 1.00 44.97 42 ALA B O 1
ATOM 1694 N N . ARG B 2 43 ? 34.946 8.302 28.715 1.00 46.20 43 ARG B N 1
ATOM 1695 C CA . ARG B 2 43 ? 34.441 7.939 30.032 1.00 48.65 43 ARG B CA 1
ATOM 1696 C C . ARG B 2 43 ? 33.376 8.932 30.496 1.00 49.60 43 ARG B C 1
ATOM 1697 O O . ARG B 2 43 ? 32.299 8.533 30.942 1.00 51.29 43 ARG B O 1
ATOM 1699 N N . GLU B 2 44 ? 33.683 10.222 30.372 1.00 49.39 44 GLU B N 1
ATOM 1700 C CA . GLU B 2 44 ? 32.776 11.294 30.782 1.00 49.42 44 GLU B CA 1
ATOM 1701 C C . GLU B 2 44 ? 31.410 11.274 30.107 1.00 49.60 44 GLU B C 1
ATOM 1702 O O . GLU B 2 44 ? 30.487 11.950 30.557 1.00 50.08 44 GLU B O 1
ATOM 1708 N N . GLN B 2 45 ? 31.277 10.519 29.024 1.00 50.10 45 GLN B N 1
ATOM 1709 C CA . GLN B 2 45 ? 30.010 10.470 28.300 1.00 50.15 45 GLN B CA 1
ATOM 1710 C C . GLN B 2 45 ? 29.039 9.437 28.858 1.00 51.90 45 GLN B C 1
ATOM 1711 O O . GLN B 2 45 ? 29.452 8.403 29.382 1.00 53.30 45 GLN B O 1
ATOM 1717 N N . PRO B 2 46 ? 27.727 9.712 28.754 1.00 52.48 46 PRO B N 1
ATOM 1718 C CA . PRO B 2 46 ? 26.707 8.785 29.248 1.00 53.27 46 PRO B CA 1
ATOM 1719 C C . PRO B 2 46 ? 26.983 7.407 28.657 1.00 54.58 46 PRO B C 1
ATOM 1720 O O . PRO B 2 46 ? 27.185 7.272 27.448 1.00 54.32 46 PRO B O 1
ATOM 1724 N N . GLU B 2 47 ? 26.991 6.391 29.512 1.00 55.71 47 GLU B N 1
ATOM 1725 C CA . GLU B 2 47 ? 27.274 5.026 29.087 1.00 57.24 47 GLU B CA 1
ATOM 1726 C C . GLU B 2 47 ? 26.504 4.571 27.854 1.00 56.22 47 GLU B C 1
ATOM 1727 O O . GLU B 2 47 ? 27.070 3.933 26.966 1.00 56.53 47 GLU B O 1
ATOM 1733 N N . ASN B 2 48 ? 25.219 4.900 27.791 1.00 54.70 48 ASN B N 1
ATOM 1734 C CA . ASN B 2 48 ? 24.395 4.507 26.654 1.00 53.86 48 ASN B CA 1
ATOM 1735 C C . ASN B 2 48 ? 24.731 5.294 25.385 1.00 52.84 48 ASN B C 1
ATOM 1736 O O . ASN B 2 48 ? 24.036 5.180 24.373 1.00 52.13 48 ASN B O 1
ATOM 1741 N N . LEU B 2 49 ? 25.796 6.087 25.441 1.00 50.51 49 LEU B N 1
ATOM 1742 C CA . LEU B 2 49 ? 26.202 6.890 24.297 1.00 49.28 49 LEU B CA 1
ATOM 1743 C C . LEU B 2 49 ? 27.691 6.807 23.992 1.00 48.40 49 LEU B C 1
ATOM 1744 O O . LEU B 2 49 ? 28.174 7.459 23.064 1.00 47.22 49 LEU B O 1
ATOM 1749 N N . ARG B 2 50 ? 28.420 6.009 24.765 1.00 47.25 50 ARG B N 1
ATOM 1750 C CA . ARG B 2 50 ? 29.851 5.867 24.539 1.00 46.90 50 ARG B CA 1
ATOM 1751 C C . ARG B 2 50 ? 30.126 5.272 23.163 1.00 44.96 50 ARG B C 1
ATOM 1752 O O . ARG B 2 50 ? 31.089 5.655 22.497 1.00 44.79 50 ARG B O 1
ATOM 1760 N N . THR B 2 51 ? 29.278 4.339 22.741 1.00 42.53 51 THR B N 1
ATOM 1761 C CA . THR B 2 51 ? 29.416 3.712 21.431 1.00 40.84 51 THR B CA 1
ATOM 1762 C C . THR B 2 51 ? 29.242 4.798 20.378 1.00 39.24 51 THR B C 1
ATOM 1763 O O . THR B 2 51 ? 29.912 4.801 19.343 1.00 37.46 51 THR B O 1
ATOM 1767 N N . TYR B 2 52 ? 28.328 5.718 20.658 1.00 36.02 52 TYR B N 1
ATOM 1768 C CA . TYR B 2 52 ? 28.057 6.824 19.759 1.00 35.19 52 TYR B CA 1
ATOM 1769 C C . TYR B 2 52 ? 29.276 7.747 19.753 1.00 34.41 52 TYR B C 1
ATOM 1770 O O . TYR B 2 52 ? 29.709 8.222 18.701 1.00 34.22 52 TYR B O 1
ATOM 1779 N N . PHE B 2 53 ? 29.838 7.976 20.934 1.00 32.09 53 PHE B N 1
ATOM 1780 C CA . PHE B 2 53 ? 31.002 8.831 21.061 1.00 31.47 53 PHE B CA 1
ATOM 1781 C C . PHE B 2 53 ? 32.163 8.307 20.224 1.00 32.77 53 PHE B C 1
ATOM 1782 O O . PHE B 2 53 ? 32.804 9.068 19.501 1.00 32.09 53 PHE B O 1
ATOM 1790 N N . MET B 2 54 ? 32.442 7.010 20.332 1.00 33.18 54 MET B N 1
ATOM 1791 C CA . MET B 2 54 ? 33.551 6.420 19.591 1.00 33.76 54 MET B CA 1
ATOM 1792 C C . MET B 2 54 ? 33.358 6.541 18.087 1.00 32.06 54 MET B C 1
ATOM 1793 O O . MET B 2 54 ? 34.305 6.823 17.356 1.00 32.28 54 MET B O 1
ATOM 1798 N N . GLU B 2 55 ? 32.129 6.339 17.625 1.00 31.64 55 GLU B N 1
ATOM 1799 C CA . GLU B 2 55 ? 31.843 6.458 16.207 1.00 30.16 55 GLU B CA 1
ATOM 1800 C C . GLU B 2 55 ? 31.973 7.912 15.767 1.00 30.15 55 GLU B C 1
ATOM 1801 O O . GLU B 2 55 ? 32.525 8.197 14.702 1.00 29.96 55 GLU B O 1
ATOM 1807 N N . ARG B 2 56 ? 31.466 8.834 16.582 1.00 28.21 56 ARG B N 1
ATOM 1808 C CA . ARG B 2 56 ? 31.549 10.247 16.237 1.00 27.01 56 ARG B CA 1
ATOM 1809 C C . ARG B 2 56 ? 33.004 10.711 16.265 1.00 25.34 56 ARG B C 1
ATOM 1810 O O . ARG B 2 56 ? 33.414 11.553 15.467 1.00 24.75 56 ARG B O 1
ATOM 1818 N N . LEU B 2 57 ? 33.784 10.149 17.182 1.00 24.98 57 LEU B N 1
ATOM 1819 C CA . LEU B 2 57 ? 35.197 10.496 17.282 1.00 24.30 57 LEU B CA 1
ATOM 1820 C C . LEU B 2 57 ? 35.911 10.086 15.984 1.00 24.77 57 LEU B C 1
ATOM 1821 O O . LEU B 2 57 ? 36.736 10.839 15.454 1.00 21.59 57 LEU B O 1
ATOM 1826 N N . ARG B 2 58 ? 35.584 8.898 15.477 1.00 23.91 58 ARG B N 1
ATOM 1827 C CA . ARG B 2 58 ? 36.180 8.408 14.231 1.00 25.75 58 ARG B CA 1
ATOM 1828 C C . ARG B 2 58 ? 35.754 9.347 13.103 1.00 25.07 58 ARG B C 1
ATOM 1829 O O . ARG B 2 58 ? 36.570 9.778 12.287 1.00 22.89 58 ARG B O 1
ATOM 1837 N N . HIS B 2 59 ? 34.460 9.651 13.077 1.00 24.08 59 HIS B N 1
ATOM 1838 C CA . HIS B 2 59 ? 33.875 10.534 12.081 1.00 22.73 59 HIS B CA 1
ATOM 1839 C C . HIS B 2 59 ? 34.561 11.893 12.027 1.00 21.73 59 HIS B C 1
ATOM 1840 O O . HIS B 2 59 ? 34.953 12.354 10.952 1.00 22.92 59 HIS B O 1
ATOM 1847 N N . TYR B 2 60 ? 34.690 12.541 13.182 1.00 19.47 60 TYR B N 1
ATOM 1848 C CA . TYR B 2 60 ? 35.318 13.855 13.240 1.00 18.12 60 TYR B CA 1
ATOM 1849 C C . TYR B 2 60 ? 36.815 13.815 12.958 1.00 18.06 60 TYR B C 1
ATOM 1850 O O . TYR B 2 60 ? 37.385 14.801 12.499 1.00 18.52 60 TYR B O 1
ATOM 1859 N N . ARG B 2 61 ? 37.460 12.687 13.229 1.00 20.28 61 ARG B N 1
ATOM 1860 C CA . ARG B 2 61 ? 38.889 12.589 12.959 1.00 22.33 61 ARG B CA 1
ATOM 1861 C C . ARG B 2 61 ? 39.106 12.638 11.456 1.00 23.03 61 ARG B C 1
ATOM 1862 O O . ARG B 2 61 ? 40.107 13.174 10.982 1.00 22.24 61 ARG B O 1
ATOM 1870 N N . GLN B 2 62 ? 38.155 12.083 10.710 1.00 23.36 62 GLN B N 1
ATOM 1871 C CA . GLN B 2 62 ? 38.234 12.095 9.258 1.00 23.56 62 GLN B CA 1
ATOM 1872 C C . GLN B 2 62 ? 38.088 13.536 8.783 1.00 24.55 62 GLN B C 1
ATOM 1873 O O . GLN B 2 62 ? 38.859 14.011 7.938 1.00 22.08 62 GLN B O 1
ATOM 1879 N N . LEU B 2 63 ? 37.101 14.236 9.339 1.00 24.24 63 LEU B N 1
ATOM 1880 C CA . LEU B 2 63 ? 36.872 15.626 8.973 1.00 23.57 63 LEU B CA 1
ATOM 1881 C C . LEU B 2 63 ? 38.108 16.461 9.257 1.00 21.57 63 LEU B C 1
ATOM 1882 O O . LEU B 2 63 ? 38.386 17.418 8.543 1.00 19.96 63 LEU B O 1
ATOM 1887 N N . SER B 2 64 ? 38.848 16.100 10.304 1.00 21.89 64 SER B N 1
ATOM 1888 C CA . SER B 2 64 ? 40.062 16.824 10.658 1.00 21.38 64 SER B CA 1
ATOM 1889 C C . SER B 2 64 ? 41.034 16.898 9.480 1.00 21.56 64 SER B C 1
ATOM 1890 O O . SER B 2 64 ? 41.775 17.870 9.339 1.00 21.89 64 SER B O 1
ATOM 1893 N N . LEU B 2 65 ? 41.027 15.867 8.640 1.00 22.58 65 LEU B N 1
ATOM 1894 C CA . LEU B 2 65 ? 41.929 15.802 7.493 1.00 22.78 65 LEU B CA 1
ATOM 1895 C C . LEU B 2 65 ? 41.660 16.885 6.460 1.00 24.00 65 LEU B C 1
ATOM 1896 O O . LEU B 2 65 ? 42.513 17.179 5.622 1.00 23.44 65 LEU B O 1
ATOM 1901 N N . GLN B 2 66 ? 40.478 17.483 6.528 1.00 23.66 66 GLN B N 1
ATOM 1902 C CA . GLN B 2 66 ? 40.101 18.538 5.596 1.00 25.43 66 GLN B CA 1
ATOM 1903 C C . GLN B 2 66 ? 40.565 19.894 6.111 1.00 25.87 66 GLN B C 1
ATOM 1904 O O . GLN B 2 66 ? 40.419 20.908 5.428 1.00 26.69 66 GLN B O 1
ATOM 1910 N N . LEU B 2 67 ? 41.129 19.902 7.314 1.00 24.08 67 LEU B N 1
ATOM 1911 C CA . LEU B 2 67 ? 41.581 21.140 7.946 1.00 24.31 67 LEU B CA 1
ATOM 1912 C C . LEU B 2 67 ? 43.091 21.189 8.168 1.00 24.17 67 LEU B C 1
ATOM 1913 O O . LEU B 2 67 ? 43.755 20.159 8.244 1.00 25.05 67 LEU B O 1
ATOM 1918 N N . PRO B 2 68 ? 43.653 22.400 8.277 1.00 27.78 68 PRO B N 1
ATOM 1919 C CA . PRO B 2 68 ? 45.094 22.544 8.495 1.00 28.00 68 PRO B CA 1
ATOM 1920 C C . PRO B 2 68 ? 45.558 21.992 9.838 1.00 29.19 68 PRO B C 1
ATOM 1921 O O . PRO B 2 68 ? 44.823 22.013 10.823 1.00 27.12 68 PRO B O 1
ATOM 1925 N N . LYS B 2 69 ? 46.785 21.484 9.857 1.00 31.27 69 LYS B N 1
ATOM 1926 C CA . LYS B 2 69 ? 47.387 20.936 11.063 1.00 30.61 69 LYS B CA 1
ATOM 1927 C C . LYS B 2 69 ? 47.859 22.104 11.928 1.00 31.37 69 LYS B C 1
ATOM 1928 O O . LYS B 2 69 ? 48.022 23.221 11.437 1.00 29.18 69 LYS B O 1
ATOM 1930 N N . GLY B 2 70 ? 48.071 21.851 13.215 1.00 33.32 70 GLY B N 1
ATOM 1931 C CA . GLY B 2 70 ? 48.514 22.911 14.103 1.00 37.14 70 GLY B CA 1
ATOM 1932 C C . GLY B 2 70 ? 49.815 23.534 13.638 1.00 39.12 70 GLY B C 1
ATOM 1933 O O . GLY B 2 70 ? 50.076 24.712 13.874 1.00 39.16 70 GLY B O 1
ATOM 1934 N N . SER B 2 71 ? 50.625 22.732 12.957 1.00 41.01 71 SER B N 1
ATOM 1935 C CA . SER B 2 71 ? 51.919 23.167 12.454 1.00 43.48 71 SER B CA 1
ATOM 1936 C C . SER B 2 71 ? 51.841 23.876 11.107 1.00 44.53 71 SER B C 1
ATOM 1937 O O . SER B 2 71 ? 52.869 24.278 10.564 1.00 45.93 71 SER B O 1
ATOM 1940 N N . ASP B 2 72 ? 50.640 24.029 10.559 1.00 44.06 72 ASP B N 1
ATOM 1941 C CA . ASP B 2 72 ? 50.507 24.694 9.268 1.00 43.98 72 ASP B CA 1
ATOM 1942 C C . ASP B 2 72 ? 50.531 26.213 9.392 1.00 44.30 72 ASP B C 1
ATOM 1943 O O . ASP B 2 72 ? 50.385 26.761 10.482 1.00 44.20 72 ASP B O 1
ATOM 1948 N N . PRO B 2 73 ? 50.733 26.914 8.266 1.00 44.88 73 PRO B N 1
ATOM 1949 C CA . PRO B 2 73 ? 50.782 28.379 8.236 1.00 46.01 73 PRO B CA 1
ATOM 1950 C C . PRO B 2 73 ? 49.565 29.035 8.880 1.00 46.27 73 PRO B C 1
ATOM 1951 O O . PRO B 2 73 ? 49.690 30.021 9.608 1.00 45.86 73 PRO B O 1
ATOM 1955 N N . ALA B 2 74 ? 48.391 28.476 8.607 1.00 46.26 74 ALA B N 1
ATOM 1956 C CA . ALA B 2 74 ? 47.140 29.000 9.141 1.00 46.63 74 ALA B CA 1
ATOM 1957 C C . ALA B 2 74 ? 47.215 29.314 10.631 1.00 46.42 74 ALA B C 1
ATOM 1958 O O . ALA B 2 74 ? 46.569 30.248 11.103 1.00 46.53 74 ALA B O 1
ATOM 1960 N N . TYR B 2 75 ? 48.007 28.540 11.367 1.00 45.92 75 TYR B N 1
ATOM 1961 C CA . TYR B 2 75 ? 48.146 28.738 12.805 1.00 45.76 75 TYR B CA 1
ATOM 1962 C C . TYR B 2 75 ? 49.476 29.359 13.216 1.00 48.31 75 TYR B C 1
ATOM 1963 O O . TYR B 2 75 ? 49.828 29.357 14.398 1.00 48.43 75 TYR B O 1
ATOM 1972 N N . GLN B 2 76 ? 50.210 29.890 12.242 1.00 50.21 76 GLN B N 1
ATOM 1973 C CA . GLN B 2 76 ? 51.502 30.518 12.509 1.00 52.30 76 GLN B CA 1
ATOM 1974 C C . GLN B 2 76 ? 51.304 31.909 13.102 1.00 52.81 76 GLN B C 1
ATOM 1975 O O . GLN B 2 76 ? 51.820 32.154 14.213 1.00 53.48 76 GLN B O 1
ATOM 1977 N N . THR C 1 6 ? -10.825 56.174 9.506 1.00 47.75 6 THR C N 1
ATOM 1978 C CA . THR C 1 6 ? -9.896 57.270 9.901 1.00 47.51 6 THR C CA 1
ATOM 1979 C C . THR C 1 6 ? -8.927 57.535 8.755 1.00 45.74 6 THR C C 1
ATOM 1980 O O . THR C 1 6 ? -8.971 56.853 7.730 1.00 47.62 6 THR C O 1
ATOM 1984 N N . ARG C 1 7 ? -8.052 58.522 8.927 1.00 42.25 7 ARG C N 1
ATOM 1985 C CA . ARG C 1 7 ? -7.078 58.864 7.893 1.00 38.09 7 ARG C CA 1
ATOM 1986 C C . ARG C 1 7 ? -5.718 58.230 8.160 1.00 34.26 7 ARG C C 1
ATOM 1987 O O . ARG C 1 7 ? -5.405 57.846 9.288 1.00 32.51 7 ARG C O 1
ATOM 1995 N N . GLN C 1 8 ? -4.916 58.109 7.109 1.00 31.77 8 GLN C N 1
ATOM 1996 C CA . GLN C 1 8 ? -3.586 57.535 7.239 1.00 29.26 8 GLN C CA 1
ATOM 1997 C C . GLN C 1 8 ? -2.539 58.611 6.986 1.00 25.65 8 GLN C C 1
ATOM 1998 O O . GLN C 1 8 ? -2.721 59.484 6.136 1.00 24.17 8 GLN C O 1
ATOM 2004 N N . ILE C 1 9 ? -1.442 58.538 7.728 1.00 22.33 9 ILE C N 1
ATOM 2005 C CA . ILE C 1 9 ? -0.343 59.481 7.578 1.00 22.06 9 ILE C CA 1
ATOM 2006 C C . ILE C 1 9 ? 0.933 58.662 7.421 1.00 21.00 9 ILE C C 1
ATOM 2007 O O . ILE C 1 9 ? 1.389 58.029 8.370 1.00 20.65 9 ILE C O 1
ATOM 2012 N N . VAL C 1 10 ? 1.486 58.649 6.212 1.00 21.76 10 VAL C N 1
ATOM 2013 C CA . VAL C 1 10 ? 2.721 57.917 5.948 1.00 22.77 10 VAL C CA 1
ATOM 2014 C C . VAL C 1 10 ? 3.823 58.881 6.353 1.00 21.82 10 VAL C C 1
ATOM 2015 O O . VAL C 1 10 ? 3.979 59.945 5.750 1.00 22.94 10 VAL C O 1
ATOM 2019 N N . LEU C 1 11 ? 4.587 58.507 7.372 1.00 22.38 11 LEU C N 1
ATOM 2020 C CA . LEU C 1 11 ? 5.624 59.386 7.892 1.00 20.58 11 LEU C CA 1
ATOM 2021 C C . LEU C 1 11 ? 7.034 58.830 7.932 1.00 19.95 11 LEU C C 1
ATOM 2022 O O . LEU C 1 11 ? 7.238 57.627 8.020 1.00 19.68 11 LEU C O 1
ATOM 2027 N N . ASP C 1 12 ? 8.004 59.738 7.857 1.00 18.52 12 ASP C N 1
ATOM 2028 C CA . ASP C 1 12 ? 9.411 59.395 7.940 1.00 17.78 12 ASP C CA 1
ATOM 2029 C C . ASP C 1 12 ? 10.158 60.606 8.512 1.00 19.15 12 ASP C C 1
ATOM 2030 O O . ASP C 1 12 ? 9.724 61.755 8.350 1.00 16.73 12 ASP C O 1
ATOM 2035 N N . THR C 1 13 ? 11.267 60.342 9.195 1.00 19.04 13 THR C N 1
ATOM 2036 C CA . THR C 1 13 ? 12.091 61.399 9.774 1.00 19.87 13 THR C CA 1
ATOM 2037 C C . THR C 1 13 ? 13.560 61.155 9.425 1.00 22.20 13 THR C C 1
ATOM 2038 O O . THR C 1 13 ? 13.952 60.034 9.077 1.00 22.21 13 THR C O 1
ATOM 2042 N N . GLU C 1 14 ? 14.362 62.214 9.503 1.00 20.57 14 GLU C N 1
ATOM 2043 C CA . GLU C 1 14 ? 15.801 62.105 9.292 1.00 20.82 14 GLU C CA 1
ATOM 2044 C C . GLU C 1 14 ? 16.365 62.584 10.627 1.00 21.82 14 GLU C C 1
ATOM 2045 O O . GLU C 1 14 ? 15.778 63.455 11.274 1.00 22.23 14 GLU C O 1
ATOM 2051 N N . THR C 1 15 ? 17.482 62.011 11.052 1.00 23.22 15 THR C N 1
ATOM 2052 C CA . THR C 1 15 ? 18.072 62.388 12.331 1.00 21.64 15 THR C CA 1
ATOM 2053 C C . THR C 1 15 ? 19.564 62.680 12.238 1.00 23.22 15 THR C C 1
ATOM 2054 O O . THR C 1 15 ? 20.172 62.582 11.169 1.00 23.20 15 THR C O 1
ATOM 2058 N N . THR C 1 16 ? 20.140 63.030 13.382 1.00 23.31 16 THR C N 1
ATOM 2059 C CA . THR C 1 16 ? 21.562 63.326 13.491 1.00 25.06 16 THR C CA 1
ATOM 2060 C C . THR C 1 16 ? 22.344 62.021 13.553 1.00 25.19 16 THR C C 1
ATOM 2061 O O . THR C 1 16 ? 23.572 62.019 13.512 1.00 28.53 16 THR C O 1
ATOM 2065 N N . GLY C 1 17 ? 21.623 60.911 13.657 1.00 26.49 17 GLY C N 1
ATOM 2066 C CA . GLY C 1 17 ? 22.262 59.609 13.741 1.00 26.27 17 GLY C CA 1
ATOM 2067 C C . GLY C 1 17 ? 21.484 58.702 14.672 1.00 28.18 17 GLY C C 1
ATOM 2068 O O . GLY C 1 17 ? 20.277 58.886 14.851 1.00 29.18 17 GLY C O 1
ATOM 2069 N N . MET C 1 18 ? 22.168 57.734 15.276 1.00 27.43 18 MET C N 1
ATOM 2070 C CA . MET C 1 18 ? 21.525 56.791 16.186 1.00 27.67 18 MET C CA 1
ATOM 2071 C C . MET C 1 18 ? 22.587 55.994 16.939 1.00 27.05 18 MET C C 1
ATOM 2072 O O . MET C 1 18 ? 23.764 56.012 16.567 1.00 24.68 18 MET C O 1
ATOM 2077 N N . ASN C 1 19 ? 22.171 55.293 17.991 1.00 27.39 19 ASN C N 1
ATOM 2078 C CA . ASN C 1 19 ? 23.099 54.488 18.788 1.00 29.70 19 ASN C CA 1
ATOM 2079 C C . ASN C 1 19 ? 22.836 52.998 18.604 1.00 29.55 19 ASN C C 1
ATOM 2080 O O . ASN C 1 19 ? 21.690 52.587 18.416 1.00 29.82 19 ASN C O 1
ATOM 2085 N N . GLN C 1 20 ? 23.890 52.187 18.695 1.00 31.07 20 GLN C N 1
ATOM 2086 C CA . GLN C 1 20 ? 23.770 50.735 18.546 1.00 33.64 20 GLN C CA 1
ATOM 2087 C C . GLN C 1 20 ? 23.158 50.041 19.764 1.00 32.94 20 GLN C C 1
ATOM 2088 O O . GLN C 1 20 ? 22.354 49.118 19.618 1.00 33.82 20 GLN C O 1
ATOM 2094 N N . ILE C 1 21 ? 23.565 50.452 20.962 1.00 34.76 21 ILE C N 1
ATOM 2095 C CA . ILE C 1 21 ? 23.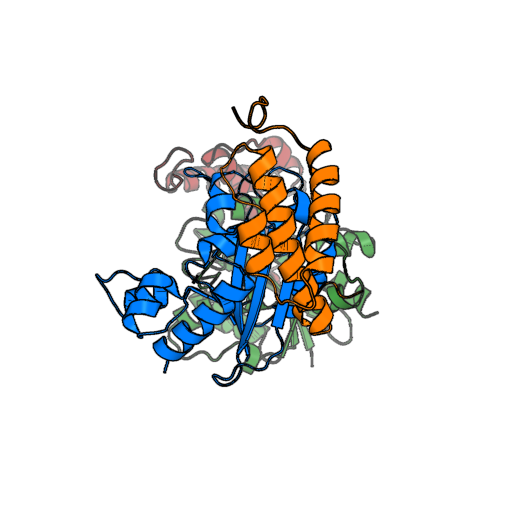007 49.871 22.182 1.00 35.24 21 ILE C CA 1
ATOM 2096 C C . ILE C 1 21 ? 22.322 50.970 22.990 1.00 35.56 21 ILE C C 1
ATOM 2097 O O . ILE C 1 21 ? 22.342 52.142 22.596 1.00 35.71 21 ILE C O 1
ATOM 2102 N N . GLY C 1 22 ? 21.730 50.595 24.122 1.00 33.89 22 GLY C N 1
ATOM 2103 C CA . GLY C 1 22 ? 21.025 51.569 24.930 1.00 32.78 22 GLY C CA 1
ATOM 2104 C C . GLY C 1 22 ? 19.891 52.037 24.046 1.00 33.12 22 GLY C C 1
ATOM 2105 O O . GLY C 1 22 ? 19.516 51.318 23.124 1.00 33.98 22 GLY C O 1
ATOM 2106 N N . ALA C 1 23 ? 19.336 53.216 24.311 1.00 31.13 23 ALA C N 1
ATOM 2107 C CA . ALA C 1 23 ? 18.253 53.728 23.475 1.00 28.65 23 ALA C CA 1
ATOM 2108 C C . ALA C 1 23 ? 18.873 54.263 22.188 1.00 27.89 23 ALA C C 1
ATOM 2109 O O . ALA C 1 23 ? 19.826 55.041 22.231 1.00 28.70 23 ALA C O 1
ATOM 2111 N N . HIS C 1 24 ? 18.337 53.854 21.042 1.00 27.02 24 HIS C N 1
ATOM 2112 C CA . HIS C 1 24 ? 18.895 54.291 19.766 1.00 25.16 24 HIS C CA 1
ATOM 2113 C C . HIS C 1 24 ? 18.856 55.797 19.526 1.00 26.44 24 HIS C C 1
ATOM 2114 O O . HIS C 1 24 ? 19.633 56.319 18.723 1.00 25.67 24 HIS C O 1
ATOM 2121 N N . TYR C 1 25 ? 17.969 56.493 20.232 1.00 26.91 25 TYR C N 1
ATOM 2122 C CA . TYR C 1 25 ? 17.810 57.939 20.069 1.00 28.09 25 TYR C CA 1
ATOM 2123 C C . TYR C 1 25 ? 18.568 58.805 21.078 1.00 28.62 25 TYR C C 1
ATOM 2124 O O . TYR C 1 25 ? 18.784 59.993 20.844 1.00 27.64 25 TYR C O 1
ATOM 2133 N N . GLU C 1 26 ? 18.967 58.216 22.198 1.00 28.93 26 GLU C N 1
ATOM 2134 C CA . GLU C 1 26 ? 19.671 58.966 23.231 1.00 30.98 26 GLU C CA 1
ATOM 2135 C C . GLU C 1 26 ? 20.759 59.900 22.696 1.00 29.18 26 GLU C C 1
ATOM 2136 O O . GLU C 1 26 ? 21.692 59.461 22.025 1.00 27.47 26 GLU C O 1
ATOM 2142 N N . GLY C 1 27 ? 20.633 61.191 22.997 1.00 25.98 27 GLY C N 1
ATOM 2143 C CA . GLY C 1 27 ? 21.629 62.150 22.547 1.00 25.39 27 GLY C CA 1
ATOM 2144 C C . GLY C 1 27 ? 21.564 62.547 21.082 1.00 24.76 27 GLY C C 1
ATOM 2145 O O . GLY C 1 27 ? 22.418 63.288 20.599 1.00 26.48 27 GLY C O 1
ATOM 2146 N N . HIS C 1 28 ? 20.562 62.055 20.364 1.00 25.53 28 HIS C N 1
ATOM 2147 C CA . HIS C 1 28 ? 20.407 62.392 18.953 1.00 25.37 28 HIS C CA 1
ATOM 2148 C C . HIS C 1 28 ? 19.148 63.221 18.755 1.00 23.91 28 HIS C C 1
ATOM 2149 O O . HIS C 1 28 ? 18.299 63.278 19.645 1.00 22.35 28 HIS C O 1
ATOM 2156 N N . LYS C 1 29 ? 19.028 63.858 17.592 1.00 22.28 29 LYS C N 1
ATOM 2157 C CA . LYS C 1 29 ? 17.884 64.723 17.309 1.00 21.35 29 LYS C CA 1
ATOM 2158 C C . LYS C 1 29 ? 17.255 64.530 15.931 1.00 21.18 29 LYS C C 1
ATOM 2159 O O . LYS C 1 29 ? 17.928 64.183 14.958 1.00 19.45 29 LYS C O 1
ATOM 2165 N N . ILE C 1 30 ? 15.955 64.776 15.859 1.00 20.21 30 ILE C N 1
ATOM 2166 C CA . ILE C 1 30 ? 15.234 64.695 14.600 1.00 21.22 30 ILE C CA 1
ATOM 2167 C C . ILE C 1 30 ? 15.611 65.986 13.880 1.00 22.70 30 ILE C C 1
ATOM 2168 O O . ILE C 1 30 ? 15.579 67.052 14.494 1.00 21.85 30 ILE C O 1
ATOM 2173 N N . ILE C 1 31 ? 15.979 65.904 12.603 1.00 19.56 31 ILE C N 1
ATOM 2174 C CA . ILE C 1 31 ? 16.341 67.110 11.865 1.00 19.31 31 ILE C CA 1
ATOM 2175 C C . ILE C 1 31 ? 15.386 67.399 10.712 1.00 19.99 31 ILE C C 1
ATOM 2176 O O . ILE C 1 31 ? 15.436 68.471 10.116 1.00 20.35 31 ILE C O 1
ATOM 2181 N N . GLU C 1 32 ? 14.525 66.436 10.398 1.00 19.91 32 GLU C N 1
ATOM 2182 C CA . GLU C 1 32 ? 13.525 66.603 9.351 1.00 19.61 32 GLU C CA 1
ATOM 2183 C C . GLU C 1 32 ? 12.380 65.629 9.579 1.00 19.09 32 GLU C C 1
ATOM 2184 O O . GLU C 1 32 ? 12.592 64.479 9.945 1.00 19.02 32 GLU C O 1
ATOM 2190 N N . ILE C 1 33 ? 11.162 66.114 9.389 1.00 19.60 33 ILE C N 1
ATOM 2191 C CA . ILE C 1 33 ? 9.971 65.295 9.527 1.00 18.19 33 ILE C CA 1
ATOM 2192 C C . ILE C 1 33 ? 9.219 65.447 8.218 1.00 19.96 33 ILE C C 1
ATOM 2193 O O . ILE C 1 33 ? 8.980 66.571 7.764 1.00 22.18 33 ILE C O 1
ATOM 2198 N N . GLY C 1 34 ? 8.857 64.321 7.609 1.00 21.68 34 GLY C N 1
ATOM 2199 C CA . GLY C 1 34 ? 8.115 64.342 6.360 1.00 19.89 34 GLY C CA 1
ATOM 2200 C C . GLY C 1 34 ? 6.930 63.402 6.472 1.00 21.71 34 GLY C C 1
ATOM 2201 O O . GLY C 1 34 ? 7.073 62.268 6.939 1.00 21.45 34 GLY C O 1
ATOM 2202 N N . ALA C 1 35 ? 5.754 63.859 6.052 1.00 21.66 35 ALA C N 1
ATOM 2203 C CA . ALA C 1 35 ? 4.562 63.023 6.146 1.00 21.08 35 ALA C CA 1
ATOM 2204 C C . ALA C 1 35 ? 3.524 63.382 5.092 1.00 22.74 35 ALA C C 1
ATOM 2205 O O . ALA C 1 35 ? 3.348 64.555 4.767 1.00 20.61 35 ALA C O 1
ATOM 2207 N N . VAL C 1 36 ? 2.847 62.367 4.555 1.00 24.19 36 VAL C N 1
ATOM 2208 C CA . VAL C 1 36 ? 1.815 62.578 3.544 1.00 23.85 36 VAL C CA 1
ATOM 2209 C C . VAL C 1 36 ? 0.507 61.902 3.944 1.00 23.88 36 VAL C C 1
ATOM 2210 O O . VAL C 1 36 ? 0.495 60.787 4.467 1.00 23.29 36 VAL C O 1
ATOM 2214 N N . GLU C 1 37 ? -0.597 62.595 3.692 1.00 24.99 37 GLU C N 1
ATOM 2215 C CA . GLU C 1 37 ? -1.915 62.101 4.050 1.00 27.05 37 GLU C CA 1
ATOM 2216 C C . GLU C 1 37 ? -2.561 61.231 2.982 1.00 26.85 37 GLU C C 1
ATOM 2217 O O . GLU C 1 37 ? -2.485 61.521 1.787 1.00 27.06 37 GLU C O 1
ATOM 2223 N N . VAL C 1 38 ? -3.201 60.161 3.440 1.00 26.77 38 VAL C N 1
ATOM 2224 C CA . VAL C 1 38 ? -3.906 59.236 2.567 1.00 27.35 38 VAL C CA 1
ATOM 2225 C C . VAL C 1 38 ? -5.287 58.983 3.169 1.00 27.72 38 VAL C C 1
ATOM 2226 O O . VAL C 1 38 ? -5.412 58.677 4.353 1.00 28.23 38 VAL C O 1
ATOM 2230 N N . VAL C 1 39 ? -6.318 59.137 2.347 1.00 30.38 39 VAL C N 1
ATOM 2231 C CA . VAL C 1 39 ? -7.700 58.922 2.760 1.00 32.47 39 VAL C CA 1
ATOM 2232 C C . VAL C 1 39 ? -8.366 58.066 1.689 1.00 34.36 39 VAL C C 1
ATOM 2233 O O . VAL C 1 39 ? -8.345 58.417 0.508 1.00 34.11 39 VAL C O 1
ATOM 2237 N N . ASN C 1 40 ? -8.953 56.946 2.104 1.00 38.12 40 ASN C N 1
ATOM 2238 C CA . ASN C 1 40 ? -9.612 56.029 1.177 1.00 40.84 40 ASN C CA 1
ATOM 2239 C C . ASN C 1 40 ? -8.657 55.639 0.053 1.00 40.17 40 ASN C C 1
ATOM 2240 O O . ASN C 1 40 ? -9.019 55.654 -1.121 1.00 39.36 40 ASN C O 1
ATOM 2245 N N . ARG C 1 41 ? -7.428 55.305 0.436 1.00 40.20 41 ARG C N 1
ATOM 2246 C CA . ARG C 1 41 ? -6.385 54.898 -0.501 1.00 39.80 41 ARG C CA 1
ATOM 2247 C C . ARG C 1 41 ? -5.978 55.950 -1.529 1.00 39.11 41 ARG C C 1
ATOM 2248 O O . ARG C 1 41 ? -5.566 55.612 -2.636 1.00 39.26 41 ARG C O 1
ATOM 2256 N N . ARG C 1 42 ? -6.090 57.222 -1.172 1.00 38.55 42 ARG C N 1
ATOM 2257 C CA . ARG C 1 42 ? -5.685 58.282 -2.082 1.00 39.59 42 ARG C CA 1
ATOM 2258 C C . ARG C 1 42 ? -4.933 59.395 -1.365 1.00 37.86 42 ARG C C 1
ATOM 2259 O O . ARG C 1 42 ? -5.324 59.827 -0.279 1.00 34.72 42 ARG C O 1
ATOM 2267 N N . LEU C 1 43 ? -3.839 59.839 -1.977 1.00 36.07 43 LEU C N 1
ATOM 2268 C CA . LEU C 1 43 ? -3.027 60.917 -1.425 1.00 36.68 43 LEU C CA 1
ATOM 2269 C C . LEU C 1 43 ? -3.839 62.196 -1.557 1.00 35.40 43 LEU C C 1
ATOM 2270 O O . LEU C 1 43 ? -4.222 62.580 -2.660 1.00 34.98 43 LEU C O 1
ATOM 2275 N N . THR C 1 44 ? -4.097 62.856 -0.436 1.00 34.25 44 THR C N 1
ATOM 2276 C CA . THR C 1 44 ? -4.893 64.077 -0.441 1.00 33.35 44 THR C CA 1
ATOM 2277 C C . THR C 1 44 ? -4.115 65.327 -0.827 1.00 32.85 44 THR C C 1
ATOM 2278 O O . THR C 1 44 ? -4.683 66.286 -1.345 1.00 31.80 44 THR C O 1
ATOM 2282 N N . GLY C 1 45 ? -2.815 65.320 -0.577 1.00 33.01 45 GLY C N 1
ATOM 2283 C CA . GLY C 1 45 ? -2.022 66.491 -0.890 1.00 32.13 45 GLY C CA 1
ATOM 2284 C C . GLY C 1 45 ? -1.834 67.341 0.353 1.00 31.85 45 GLY C C 1
ATOM 2285 O O . GLY C 1 45 ? -1.089 68.319 0.334 1.00 33.37 45 GLY C O 1
ATOM 2286 N N . ASN C 1 46 ? -2.527 66.991 1.432 1.00 31.93 46 ASN C N 1
ATOM 2287 C CA . ASN C 1 46 ? -2.382 67.727 2.687 1.00 32.51 46 ASN C CA 1
ATOM 2288 C C . ASN C 1 46 ? -1.214 67.085 3.422 1.00 29.26 46 ASN C C 1
ATOM 2289 O O . ASN C 1 46 ? -1.403 66.145 4.186 1.00 28.22 46 ASN C O 1
ATOM 2294 N N . ASN C 1 47 ? -0.010 67.591 3.189 1.00 28.00 47 ASN C N 1
ATOM 2295 C CA . ASN C 1 47 ? 1.169 67.023 3.816 1.00 26.84 47 ASN C CA 1
ATOM 2296 C C . ASN C 1 47 ? 1.836 67.925 4.848 1.00 28.00 47 ASN C C 1
ATOM 2297 O O . ASN C 1 47 ? 1.490 69.101 4.991 1.00 27.38 47 ASN C O 1
ATOM 2302 N N . PHE C 1 48 ? 2.797 67.349 5.566 1.00 26.35 48 PHE C N 1
ATOM 2303 C CA . PHE C 1 48 ? 3.529 68.052 6.607 1.00 25.28 48 PHE C CA 1
ATOM 2304 C C . PHE C 1 48 ? 5.019 67.854 6.355 1.00 25.78 48 PHE C C 1
ATOM 2305 O O . PHE C 1 48 ? 5.465 66.739 6.070 1.00 24.34 48 PHE C O 1
ATOM 2313 N N . HIS C 1 49 ? 5.783 68.936 6.465 1.00 25.24 49 HIS C N 1
ATOM 2314 C CA . HIS C 1 49 ? 7.220 68.887 6.217 1.00 23.84 49 HIS C CA 1
ATOM 2315 C C . HIS C 1 49 ? 7.954 69.978 6.989 1.00 22.98 49 HIS C C 1
ATOM 2316 O O . HIS C 1 49 ? 7.636 71.158 6.843 1.00 23.78 49 HIS C O 1
ATOM 2323 N N . VAL C 1 50 ? 8.931 69.591 7.804 1.00 21.09 50 VAL C N 1
ATOM 2324 C CA . VAL C 1 50 ? 9.718 70.570 8.548 1.00 20.64 50 VAL C CA 1
ATOM 2325 C C . VAL C 1 50 ? 11.156 70.111 8.748 1.00 22.61 50 VAL C C 1
ATOM 2326 O O . VAL C 1 50 ? 11.433 68.912 8.803 1.00 22.38 50 VAL C O 1
ATOM 2330 N N . TYR C 1 51 ? 12.062 71.079 8.834 1.00 21.99 51 TYR C N 1
ATOM 2331 C CA . TYR C 1 51 ? 13.473 70.827 9.096 1.00 22.97 51 TYR C CA 1
ATOM 2332 C C . TYR C 1 51 ? 13.679 71.438 10.480 1.00 23.20 51 TYR C C 1
ATOM 2333 O O . TYR C 1 51 ? 13.163 72.523 10.757 1.00 22.63 51 TYR C O 1
ATOM 2342 N N . LEU C 1 52 ? 14.425 70.766 11.350 1.00 22.49 52 LEU C N 1
ATOM 2343 C CA . LEU C 1 52 ? 14.613 71.293 12.699 1.00 23.16 52 LEU C CA 1
ATOM 2344 C C . LEU C 1 52 ? 16.069 71.559 13.089 1.00 25.10 52 LEU C C 1
ATOM 2345 O O . LEU C 1 52 ? 16.973 70.840 12.660 1.00 23.50 52 LEU C O 1
ATOM 2350 N N . LYS C 1 53 ? 16.280 72.594 13.906 1.00 25.61 53 LYS C N 1
ATOM 2351 C CA . LYS C 1 53 ? 17.612 72.944 14.395 1.00 27.03 53 LYS C CA 1
ATOM 2352 C C . LYS C 1 53 ? 17.923 71.982 15.540 1.00 25.92 53 LYS C C 1
ATOM 2353 O O . LYS C 1 53 ? 17.277 72.019 16.585 1.00 25.52 53 LYS C O 1
ATOM 2359 N N . PRO C 1 54 ? 18.926 71.112 15.357 1.00 26.50 54 PRO C N 1
ATOM 2360 C CA . PRO C 1 54 ? 19.329 70.121 16.360 1.00 28.07 54 PRO C CA 1
ATOM 2361 C C . PRO C 1 54 ? 20.138 70.594 17.554 1.00 30.88 54 PRO C C 1
ATOM 2362 O O . PRO C 1 54 ? 20.052 70.006 18.632 1.00 33.62 54 PRO C O 1
ATOM 2366 N N . ASP C 1 55 ? 20.935 71.637 17.370 1.00 32.05 55 ASP C N 1
ATOM 2367 C CA . ASP C 1 55 ? 21.767 72.128 18.455 1.00 35.26 55 ASP C CA 1
ATOM 2368 C C . ASP C 1 55 ? 22.863 71.114 18.816 1.00 34.49 55 ASP C C 1
ATOM 2369 O O . ASP C 1 55 ? 23.293 71.008 19.964 1.00 35.55 55 ASP C O 1
ATOM 2374 N N . ARG C 1 56 ? 23.284 70.359 17.807 1.00 31.95 56 ARG C N 1
ATOM 2375 C CA . ARG C 1 56 ? 24.362 69.380 17.902 1.00 30.35 56 ARG C CA 1
ATOM 2376 C C . ARG C 1 56 ? 24.708 69.095 16.454 1.00 30.07 56 ARG C C 1
ATOM 2377 O O . ARG C 1 56 ? 23.905 69.375 15.561 1.00 29.21 56 ARG C O 1
ATOM 2385 N N . LEU C 1 57 ? 25.895 68.554 16.210 1.00 28.78 57 LEU C N 1
ATOM 2386 C CA . LEU C 1 57 ? 26.308 68.262 14.846 1.00 28.17 57 LEU C CA 1
ATOM 2387 C C . LEU C 1 57 ? 25.746 66.940 14.360 1.00 27.50 57 LEU C C 1
ATOM 2388 O O . LEU C 1 57 ? 25.498 66.022 15.152 1.00 27.38 57 LEU C O 1
ATOM 2393 N N . VAL C 1 58 ? 25.536 66.855 13.052 1.00 26.06 58 VAL C N 1
ATOM 2394 C CA . VAL C 1 58 ? 25.030 65.636 12.439 1.00 26.97 58 VAL C CA 1
ATOM 2395 C C . VAL C 1 58 ? 26.225 64.706 12.269 1.00 27.71 58 VAL C C 1
ATOM 2396 O O . VAL C 1 58 ? 27.286 65.145 11.831 1.00 27.16 58 VAL C O 1
ATOM 2400 N N . ASP C 1 59 ? 26.068 63.430 12.619 1.00 30.32 59 ASP C N 1
ATOM 2401 C CA . ASP C 1 59 ? 27.170 62.488 12.452 1.00 30.82 59 ASP C CA 1
ATOM 2402 C C . ASP C 1 59 ? 27.399 62.270 10.961 1.00 32.49 59 ASP C C 1
ATOM 2403 O O . ASP C 1 59 ? 26.456 62.301 10.166 1.00 30.63 59 ASP C O 1
ATOM 2408 N N . PRO C 1 60 ? 28.662 62.064 10.562 1.00 32.67 60 PRO C N 1
ATOM 2409 C CA . PRO C 1 60 ? 29.044 61.834 9.162 1.00 33.34 60 PRO C CA 1
ATOM 2410 C C . PRO C 1 60 ? 28.198 60.751 8.486 1.00 31.81 60 PRO C C 1
ATOM 2411 O O . PRO C 1 60 ? 27.726 60.927 7.363 1.00 29.97 60 PRO C O 1
ATOM 2415 N N . GLU C 1 61 ? 28.018 59.631 9.177 1.00 30.67 61 GLU C N 1
ATOM 2416 C CA . GLU C 1 61 ? 27.229 58.528 8.648 1.00 31.63 61 GLU C CA 1
ATOM 2417 C C . GLU C 1 61 ? 25.822 59.011 8.284 1.00 31.39 61 GLU C C 1
ATOM 2418 O O . GLU C 1 61 ? 25.306 58.698 7.209 1.00 30.97 61 GLU C O 1
ATOM 2424 N N . ALA C 1 62 ? 25.213 59.786 9.178 1.00 29.05 62 ALA C N 1
ATOM 2425 C CA . ALA C 1 62 ? 23.868 60.302 8.943 1.00 27.52 62 ALA C CA 1
ATOM 2426 C C . ALA C 1 62 ? 23.811 61.218 7.724 1.00 27.09 62 ALA C C 1
ATOM 2427 O O . ALA C 1 62 ? 22.867 61.150 6.931 1.00 24.45 62 ALA C O 1
ATOM 2429 N N . PHE C 1 63 ? 24.807 62.084 7.570 1.00 26.57 63 PHE C N 1
ATOM 2430 C CA . PHE C 1 63 ? 24.816 62.972 6.414 1.00 27.89 63 PHE C CA 1
ATOM 2431 C C . PHE C 1 63 ? 24.932 62.129 5.149 1.00 28.70 63 PHE C C 1
ATOM 2432 O O . PHE C 1 63 ? 24.440 62.514 4.082 1.00 30.31 63 PHE C O 1
ATOM 2440 N N . GLY C 1 64 ? 25.596 60.983 5.275 1.00 28.11 64 GLY C N 1
ATOM 2441 C CA . GLY C 1 64 ? 25.760 60.097 4.137 1.00 29.60 64 GLY C CA 1
ATOM 2442 C C . GLY C 1 64 ? 24.428 59.522 3.686 1.00 30.13 64 GLY C C 1
ATOM 2443 O O . GLY C 1 64 ? 24.250 59.179 2.517 1.00 28.32 64 GLY C O 1
ATOM 2444 N N . VAL C 1 65 ? 23.485 59.417 4.618 1.00 29.94 65 VAL C N 1
ATOM 2445 C CA . VAL C 1 65 ? 22.166 58.883 4.310 1.00 28.57 65 VAL C CA 1
ATOM 2446 C C . VAL C 1 65 ? 21.199 59.953 3.809 1.00 29.62 65 VAL C C 1
ATOM 2447 O O . VAL C 1 65 ? 20.640 59.825 2.718 1.00 31.07 65 VAL C O 1
ATOM 2451 N N . HIS C 1 66 ? 21.014 61.009 4.601 1.00 26.64 66 HIS C N 1
ATOM 2452 C CA . HIS C 1 66 ? 20.077 62.079 4.256 1.00 26.06 66 HIS C CA 1
ATOM 2453 C C . HIS C 1 66 ? 20.616 63.306 3.507 1.00 25.17 66 HIS C C 1
ATOM 2454 O O . HIS C 1 66 ? 19.850 64.021 2.867 1.00 27.03 66 HIS C O 1
ATOM 2461 N N . GLY C 1 67 ? 21.914 63.569 3.598 1.00 26.14 67 GLY C N 1
ATOM 2462 C CA . GLY C 1 67 ? 22.482 64.711 2.900 1.00 23.86 67 GLY C CA 1
ATOM 2463 C C . GLY C 1 67 ? 21.987 66.066 3.378 1.00 25.20 67 GLY C C 1
ATOM 2464 O O . GLY C 1 67 ? 21.879 67.012 2.588 1.00 24.94 67 GLY C O 1
ATOM 2465 N N . ILE C 1 68 ? 21.676 66.166 4.669 1.00 22.90 68 ILE C N 1
ATOM 2466 C CA . ILE C 1 68 ? 21.198 67.420 5.250 1.00 21.79 68 ILE C CA 1
ATOM 2467 C C . ILE C 1 68 ? 22.346 68.044 6.041 1.00 22.19 68 ILE C C 1
ATOM 2468 O O . ILE C 1 68 ? 22.833 67.458 7.002 1.00 23.09 68 ILE C O 1
ATOM 2473 N N . ALA C 1 69 ? 22.764 69.238 5.630 1.00 24.25 69 ALA C N 1
ATOM 2474 C CA . ALA C 1 69 ? 23.891 69.941 6.244 1.00 26.04 69 ALA C CA 1
ATOM 2475 C C . ALA C 1 69 ? 23.616 70.712 7.533 1.00 27.08 69 ALA C C 1
ATOM 2476 O O . ALA C 1 69 ? 22.530 71.263 7.725 1.00 28.16 69 ALA C O 1
ATOM 2478 N N . ASP C 1 70 ? 24.615 70.760 8.414 1.00 28.20 70 ASP C N 1
ATOM 2479 C CA . ASP C 1 70 ? 24.479 71.510 9.662 1.00 27.55 70 ASP C CA 1
ATOM 2480 C C . ASP C 1 70 ? 24.192 72.962 9.283 1.00 27.68 70 ASP C C 1
ATOM 2481 O O . ASP C 1 70 ? 23.355 73.619 9.903 1.00 29.09 70 ASP C O 1
ATOM 2486 N N . GLU C 1 71 ? 24.892 73.450 8.260 1.00 27.73 71 GLU C N 1
ATOM 2487 C CA . GLU C 1 71 ? 24.724 74.821 7.772 1.00 28.84 71 GLU C CA 1
ATOM 2488 C C . GLU C 1 71 ? 23.263 75.152 7.460 1.00 29.27 71 GLU C C 1
ATOM 2489 O O . GLU C 1 71 ? 22.810 76.285 7.660 1.00 28.01 71 GLU C O 1
ATOM 2495 N N . PHE C 1 72 ? 22.537 74.152 6.969 1.00 29.03 72 PHE C N 1
ATOM 2496 C CA . PHE C 1 72 ? 21.127 74.296 6.604 1.00 28.68 72 PHE C CA 1
ATOM 2497 C C . PHE C 1 72 ? 20.192 74.400 7.817 1.00 28.13 72 PHE C C 1
ATOM 2498 O O . PHE C 1 72 ? 19.201 75.135 7.789 1.00 28.94 72 PHE C O 1
ATOM 2506 N N . LEU C 1 73 ? 20.522 73.676 8.883 1.00 26.81 73 LEU C N 1
ATOM 2507 C CA . LEU C 1 73 ? 19.696 73.651 10.091 1.00 28.01 73 LEU C CA 1
ATOM 2508 C C . LEU C 1 73 ? 19.822 74.844 11.045 1.00 27.28 73 LEU C C 1
ATOM 2509 O O . LEU C 1 73 ? 18.965 75.048 11.906 1.00 25.04 73 LEU C O 1
ATOM 2514 N N . LEU C 1 74 ? 20.876 75.636 10.881 1.00 27.33 74 LEU C N 1
ATOM 2515 C CA . LEU C 1 74 ? 21.125 76.779 11.755 1.00 28.43 74 LEU C CA 1
ATOM 2516 C C . LEU C 1 74 ? 19.984 77.783 11.930 1.00 28.40 74 LEU C C 1
ATOM 2517 O O . LEU C 1 74 ? 19.745 78.256 13.038 1.00 27.76 74 LEU C O 1
ATOM 2522 N N . ASP C 1 75 ? 19.274 78.104 10.853 1.00 29.67 75 ASP C N 1
ATOM 2523 C CA . ASP C 1 75 ? 18.182 79.072 10.940 1.00 32.43 75 ASP C CA 1
ATOM 2524 C C . ASP C 1 75 ? 16.809 78.408 11.054 1.00 31.78 75 ASP C C 1
ATOM 2525 O O . ASP C 1 75 ? 15.779 79.063 10.920 1.00 32.51 75 ASP C O 1
ATOM 2530 N N . LYS C 1 76 ? 16.798 77.109 11.320 1.00 30.03 76 LYS C N 1
ATOM 2531 C CA . LYS C 1 76 ? 15.546 76.372 11.425 1.00 28.73 76 LYS C CA 1
ATOM 2532 C C . LYS C 1 76 ? 14.928 76.392 12.825 1.00 27.80 76 LYS C C 1
ATOM 2533 O O . LYS C 1 76 ? 15.609 76.632 13.820 1.00 26.44 76 LYS C O 1
ATOM 2539 N N . PRO C 1 77 ? 13.612 76.147 12.915 1.00 26.56 77 PRO C N 1
ATOM 2540 C CA . PRO C 1 77 ? 12.940 76.139 14.213 1.00 24.58 77 PRO C CA 1
ATOM 2541 C C . PRO C 1 77 ? 13.338 74.875 14.958 1.00 24.97 77 PRO C C 1
ATOM 2542 O O . PRO C 1 77 ? 13.823 73.921 14.347 1.00 24.67 77 PRO C O 1
ATOM 2546 N N . THR C 1 78 ? 13.140 74.873 16.272 1.00 22.91 78 THR C N 1
ATOM 2547 C CA . THR C 1 78 ? 13.464 73.719 17.101 1.00 23.39 78 THR C CA 1
ATOM 2548 C C . THR C 1 78 ? 12.239 72.811 17.179 1.00 22.72 78 THR C C 1
ATOM 2549 O O . THR C 1 78 ? 11.140 73.195 16.754 1.00 20.96 78 THR C O 1
ATOM 2553 N N . PHE C 1 79 ? 12.422 71.615 17.732 1.00 22.57 79 PHE C N 1
ATOM 2554 C CA . PHE C 1 79 ? 11.311 70.679 17.857 1.00 22.55 79 PHE C CA 1
ATOM 2555 C C . PHE C 1 79 ? 10.240 71.294 18.755 1.00 22.66 79 PHE C C 1
ATOM 2556 O O . PHE C 1 79 ? 9.043 71.128 18.518 1.00 21.97 79 PHE C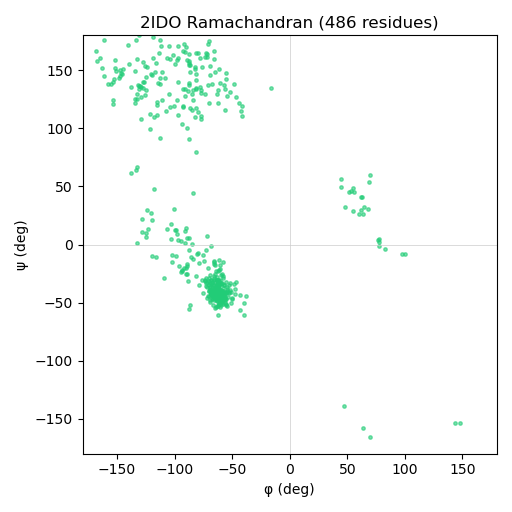 O 1
ATOM 2564 N N . ALA C 1 80 ? 10.681 71.995 19.795 1.00 23.36 80 ALA C N 1
ATOM 2565 C CA . ALA C 1 80 ? 9.761 72.643 20.717 1.00 25.33 80 ALA C CA 1
ATOM 2566 C C . ALA C 1 80 ? 8.846 73.594 19.947 1.00 25.73 80 ALA C C 1
ATOM 2567 O O . ALA C 1 80 ? 7.627 73.621 20.160 1.00 25.90 80 ALA C O 1
ATOM 2569 N N . GLU C 1 81 ? 9.439 74.356 19.034 1.00 25.20 81 GLU C N 1
ATOM 2570 C CA . GLU C 1 81 ? 8.685 75.322 18.246 1.00 26.26 81 GLU C CA 1
ATOM 2571 C C . GLU C 1 81 ? 7.624 74.724 17.329 1.00 25.69 81 GLU C C 1
ATOM 2572 O O . GLU C 1 81 ? 6.556 75.320 17.151 1.00 23.50 81 GLU C O 1
ATOM 2578 N N . VAL C 1 82 ? 7.900 73.551 16.760 1.00 24.07 82 VAL C N 1
ATOM 2579 C CA . VAL C 1 82 ? 6.943 72.910 15.858 1.00 23.63 82 VAL C CA 1
ATOM 2580 C C . VAL C 1 82 ? 6.113 71.827 16.532 1.00 23.10 82 VAL C C 1
ATOM 2581 O O . VAL C 1 82 ? 5.152 71.331 15.949 1.00 24.80 82 VAL C O 1
ATOM 2585 N N . ALA C 1 83 ? 6.480 71.466 17.756 1.00 23.26 83 ALA C N 1
ATOM 2586 C CA . ALA C 1 83 ? 5.788 70.403 18.483 1.00 23.53 83 ALA C CA 1
ATOM 2587 C C . ALA C 1 83 ? 4.258 70.414 18.417 1.00 24.71 83 ALA C C 1
ATOM 2588 O O . ALA C 1 83 ? 3.651 69.421 18.022 1.00 23.18 83 ALA C O 1
ATOM 2590 N N . ASP C 1 84 ? 3.632 71.521 18.809 1.00 26.61 84 ASP C N 1
ATOM 2591 C CA . ASP C 1 84 ? 2.171 71.609 18.791 1.00 28.25 84 ASP C CA 1
ATOM 2592 C C . ASP C 1 84 ? 1.575 71.454 17.397 1.00 27.91 84 ASP C C 1
ATOM 2593 O O . ASP C 1 84 ? 0.512 70.853 17.225 1.00 28.00 84 ASP C O 1
ATOM 2598 N N . GLU C 1 85 ? 2.256 72.021 16.409 1.00 27.74 85 GLU C N 1
ATOM 2599 C CA . GLU C 1 85 ? 1.812 71.946 15.024 1.00 26.53 85 GLU C CA 1
ATOM 2600 C C . GLU C 1 85 ? 1.924 70.489 14.565 1.00 25.79 85 GLU C C 1
ATOM 2601 O O . GLU C 1 85 ? 1.002 69.933 13.966 1.00 24.53 85 GLU C O 1
ATOM 2607 N N . PHE C 1 86 ? 3.068 69.881 14.857 1.00 25.38 86 PHE C N 1
ATOM 2608 C CA . PHE C 1 86 ? 3.322 68.492 14.493 1.00 23.38 86 PHE C CA 1
ATOM 2609 C C . PHE C 1 86 ? 2.225 67.592 15.061 1.00 24.37 86 PHE C C 1
ATOM 2610 O O . PHE C 1 86 ? 1.674 66.747 14.354 1.00 22.47 86 PHE C O 1
ATOM 2618 N N . MET C 1 87 ? 1.897 67.780 16.338 1.00 24.14 87 MET C N 1
ATOM 2619 C CA . MET C 1 87 ? 0.863 66.959 16.963 1.00 24.27 87 MET C CA 1
ATOM 2620 C C . MET C 1 87 ? -0.504 67.199 16.337 1.00 24.78 87 MET C C 1
ATOM 2621 O O . MET C 1 87 ? -1.299 66.267 16.193 1.00 26.49 87 MET C O 1
ATOM 2626 N N . ASP C 1 88 ? -0.785 68.445 15.969 1.00 24.03 88 ASP C N 1
ATOM 2627 C CA . ASP C 1 88 ? -2.063 68.767 15.339 1.00 24.68 88 ASP C CA 1
ATOM 2628 C C . ASP C 1 88 ? -2.192 67.993 14.032 1.00 23.42 88 ASP C C 1
ATOM 2629 O O . ASP C 1 88 ? -3.259 67.477 13.705 1.00 24.51 88 ASP C O 1
ATOM 2634 N N . TYR C 1 89 ? -1.097 67.914 13.285 1.00 23.30 89 TYR C N 1
ATOM 2635 C CA . TYR C 1 89 ? -1.116 67.213 12.008 1.00 22.60 89 TYR C CA 1
ATOM 2636 C C . TYR C 1 89 ? -1.374 65.714 12.120 1.00 23.43 89 TYR C C 1
ATOM 2637 O O . TYR C 1 89 ? -2.184 65.160 11.377 1.00 24.38 89 TYR C O 1
ATOM 2646 N N . ILE C 1 90 ? -0.696 65.059 13.058 1.00 23.47 90 ILE C N 1
ATOM 2647 C CA . ILE C 1 90 ? -0.824 63.616 13.208 1.00 24.48 90 ILE C CA 1
ATOM 2648 C C . ILE C 1 90 ? -1.877 63.066 14.166 1.00 25.34 90 ILE C C 1
ATOM 2649 O O . ILE C 1 90 ? -2.267 61.905 14.041 1.00 24.87 90 ILE C O 1
ATOM 2654 N N . ARG C 1 91 ? -2.337 63.880 15.110 1.00 25.12 91 ARG C N 1
ATOM 2655 C CA . ARG C 1 91 ? -3.299 63.407 16.102 1.00 27.60 91 ARG C CA 1
ATOM 2656 C C . ARG C 1 91 ? -4.484 62.600 15.584 1.00 27.48 91 ARG C C 1
ATOM 2657 O O . ARG C 1 91 ? -5.206 63.029 14.685 1.00 27.27 91 ARG C O 1
ATOM 2665 N N . GLY C 1 92 ? -4.673 61.422 16.175 1.00 29.25 92 GLY C N 1
ATOM 2666 C CA . GLY C 1 92 ? -5.787 60.558 15.812 1.00 28.83 92 GLY C CA 1
ATOM 2667 C C . GLY C 1 92 ? -5.659 59.765 14.526 1.00 28.65 92 GLY C C 1
ATOM 2668 O O . GLY C 1 92 ? -6.550 58.987 14.185 1.00 30.67 92 GLY C O 1
ATOM 2669 N N . ALA C 1 93 ? -4.558 59.942 13.809 1.00 27.11 93 ALA C N 1
ATOM 2670 C CA . ALA C 1 93 ? -4.382 59.229 12.551 1.00 26.89 93 ALA C CA 1
ATOM 2671 C C . ALA C 1 93 ? -3.671 57.897 12.717 1.00 26.50 93 ALA C C 1
ATOM 2672 O O . ALA C 1 93 ? -3.091 57.611 13.767 1.00 25.31 93 ALA C O 1
ATOM 2674 N N . GLU C 1 94 ? -3.741 57.070 11.679 1.00 26.15 94 GLU C N 1
ATOM 2675 C CA . GLU C 1 94 ? -3.031 55.803 11.693 1.00 26.82 94 GLU C CA 1
ATOM 2676 C C . GLU C 1 94 ? -1.706 56.161 11.026 1.00 26.55 94 GLU C C 1
ATOM 2677 O O . GLU C 1 94 ? -1.695 56.620 9.884 1.00 27.46 94 GLU C O 1
ATOM 2683 N N . LEU C 1 95 ? -0.600 55.985 11.742 1.00 25.16 95 LEU C N 1
ATOM 2684 C CA . LEU C 1 95 ? 0.718 56.294 11.195 1.00 24.73 95 LEU C CA 1
ATOM 2685 C C . LEU C 1 95 ? 1.314 55.057 10.532 1.00 24.20 95 LEU C C 1
ATOM 2686 O O . LEU C 1 95 ? 1.280 53.969 11.104 1.00 23.99 95 LEU C O 1
ATOM 2691 N N . VAL C 1 96 ? 1.851 55.230 9.326 1.00 22.36 96 VAL C N 1
ATOM 2692 C CA . VAL C 1 96 ? 2.479 54.137 8.590 1.00 20.08 96 VAL C CA 1
ATOM 2693 C C . VAL C 1 96 ? 3.941 54.527 8.408 1.00 21.12 96 VAL C C 1
ATOM 2694 O O . VAL C 1 96 ? 4.256 55.443 7.632 1.00 17.73 96 VAL C O 1
ATOM 2698 N N . ILE C 1 97 ? 4.826 53.826 9.121 1.00 20.31 97 ILE C N 1
ATOM 2699 C CA . ILE C 1 97 ? 6.263 54.100 9.099 1.00 20.80 97 ILE C CA 1
ATOM 2700 C C . ILE C 1 97 ? 7.107 52.839 8.850 1.00 21.79 97 ILE C C 1
ATOM 2701 O O . ILE C 1 97 ? 6.849 51.789 9.443 1.00 23.32 97 ILE C O 1
ATOM 2706 N N . HIS C 1 98 ? 8.123 52.942 7.995 1.00 20.86 98 HIS C N 1
ATOM 2707 C CA . HIS C 1 98 ? 8.970 51.783 7.708 1.00 20.88 98 HIS C CA 1
ATOM 2708 C C . HIS C 1 98 ? 9.943 51.577 8.871 1.00 20.71 98 HIS C C 1
ATOM 2709 O O . HIS C 1 98 ? 10.863 52.374 9.082 1.00 22.36 98 HIS C O 1
ATOM 2716 N N . ASN C 1 99 ? 9.720 50.490 9.609 1.00 20.39 99 ASN C N 1
ATOM 2717 C CA . ASN C 1 99 ? 10.480 50.140 10.806 1.00 21.11 99 ASN C CA 1
ATOM 2718 C C . ASN C 1 99 ? 10.061 51.206 11.827 1.00 22.50 99 ASN C C 1
ATOM 2719 O O . ASN C 1 99 ? 10.887 51.897 12.425 1.00 22.75 99 ASN C O 1
ATOM 2724 N N . ALA C 1 100 ? 8.744 51.308 11.997 1.00 22.29 100 ALA C N 1
ATOM 2725 C CA . ALA C 1 100 ? 8.084 52.271 12.874 1.00 23.39 100 ALA C CA 1
ATOM 2726 C C . ALA C 1 100 ? 8.728 52.603 14.217 1.00 23.16 100 ALA C C 1
ATOM 2727 O O . ALA C 1 100 ? 8.781 53.769 14.596 1.00 20.15 100 ALA C O 1
ATOM 2729 N N . ALA C 1 101 ? 9.205 51.595 14.942 1.00 23.72 101 ALA C N 1
ATOM 2730 C CA . ALA C 1 101 ? 9.807 51.841 16.253 1.00 23.06 101 ALA C CA 1
ATOM 2731 C C . ALA C 1 101 ? 10.983 52.808 16.214 1.00 23.32 101 ALA C C 1
ATOM 2732 O O . ALA C 1 101 ? 11.271 53.478 17.203 1.00 25.52 101 ALA C O 1
ATOM 2734 N N . PHE C 1 102 ? 11.678 52.884 15.086 1.00 22.77 102 PHE C N 1
ATOM 2735 C CA . PHE C 1 102 ? 12.803 53.801 15.000 1.00 21.42 102 PHE C CA 1
ATOM 2736 C C . PHE C 1 102 ? 12.295 55.231 15.124 1.00 22.15 102 PHE C C 1
ATOM 2737 O O . PHE C 1 102 ? 12.753 55.994 15.970 1.00 23.38 102 PHE C O 1
ATOM 2745 N N . ASP C 1 103 ? 11.347 55.587 14.268 1.00 22.76 103 ASP C N 1
ATOM 2746 C CA . ASP C 1 103 ? 10.802 56.938 14.264 1.00 24.67 103 ASP C CA 1
ATOM 2747 C C . ASP C 1 103 ? 9.980 57.260 15.506 1.00 24.40 103 ASP C C 1
ATOM 2748 O O . ASP C 1 103 ? 10.103 58.350 16.068 1.00 25.88 103 ASP C O 1
ATOM 2753 N N . ILE C 1 104 ? 9.150 56.320 15.938 1.00 21.75 104 ILE C N 1
ATOM 2754 C CA . ILE C 1 104 ? 8.343 56.540 17.125 1.00 24.24 104 ILE C CA 1
ATOM 2755 C C . ILE C 1 104 ? 9.287 56.791 18.302 1.00 25.94 104 ILE C C 1
ATOM 2756 O O . ILE C 1 104 ? 9.091 57.731 19.081 1.00 26.98 104 ILE C O 1
ATOM 2761 N N . GLY C 1 105 ? 10.319 55.956 18.416 1.00 24.84 105 GLY C N 1
ATOM 2762 C CA . GLY C 1 105 ? 11.282 56.121 19.486 1.00 22.28 105 GLY C CA 1
ATOM 2763 C C . GLY C 1 105 ? 11.775 57.558 19.508 1.00 24.50 105 GLY C C 1
ATOM 2764 O O . GLY C 1 105 ? 11.758 58.218 20.553 1.00 23.64 105 GLY C O 1
ATOM 2765 N N . PHE C 1 106 ? 12.198 58.054 18.348 1.00 22.44 106 PHE C N 1
ATOM 2766 C CA . PHE C 1 106 ? 12.692 59.423 18.236 1.00 20.40 106 PHE C CA 1
ATOM 2767 C C . PHE C 1 106 ? 11.628 60.477 18.546 1.00 21.56 106 PHE C C 1
ATOM 2768 O O . PHE C 1 106 ? 11.911 61.477 19.206 1.00 20.61 106 PHE C O 1
ATOM 2776 N N . MET C 1 107 ? 10.410 60.254 18.067 1.00 21.44 107 MET C N 1
ATOM 2777 C CA . MET C 1 107 ? 9.318 61.186 18.306 1.00 22.53 107 MET C CA 1
ATOM 2778 C C . MET C 1 107 ? 8.997 61.298 19.802 1.00 24.21 107 MET C C 1
ATOM 2779 O O . MET C 1 107 ? 8.974 62.399 20.357 1.00 22.12 107 MET C O 1
ATOM 2784 N N . ASP C 1 108 ? 8.759 60.162 20.452 1.00 23.35 108 ASP C N 1
ATOM 2785 C CA . ASP C 1 108 ? 8.441 60.165 21.875 1.00 24.92 108 ASP C CA 1
ATOM 2786 C C . ASP C 1 108 ? 9.579 60.759 22.689 1.00 25.17 108 ASP C C 1
ATOM 2787 O O . ASP C 1 108 ? 9.353 61.411 23.710 1.00 24.45 108 ASP C O 1
ATOM 2792 N N . TYR C 1 109 ? 10.805 60.529 22.232 1.00 23.87 109 TYR C N 1
ATOM 2793 C CA . TYR C 1 109 ? 11.978 61.060 22.906 1.00 23.87 109 TYR C CA 1
ATOM 2794 C C . TYR C 1 109 ? 11.959 62.590 22.855 1.00 25.30 109 TYR C C 1
ATOM 2795 O O . TYR C 1 109 ? 12.051 63.251 23.891 1.00 26.63 109 TYR C O 1
ATOM 2804 N N . GLU C 1 110 ? 11.835 63.153 21.655 1.00 25.36 110 GLU C N 1
ATOM 2805 C CA . GLU C 1 110 ? 11.798 64.609 21.511 1.00 23.54 110 GLU C CA 1
ATOM 2806 C C . GLU C 1 110 ? 10.634 65.209 22.297 1.00 24.47 110 GLU C C 1
ATOM 2807 O O . GLU C 1 110 ? 10.786 66.259 22.924 1.00 26.38 110 GLU C O 1
ATOM 2813 N N . PHE C 1 111 ? 9.475 64.553 22.265 1.00 24.00 111 PHE C N 1
ATOM 2814 C CA . PHE C 1 111 ? 8.321 65.052 23.004 1.00 24.96 111 PHE C CA 1
ATOM 2815 C C . PHE C 1 111 ? 8.622 65.079 24.508 1.00 26.41 111 PHE C C 1
ATOM 2816 O O . PHE C 1 111 ? 8.273 66.037 25.203 1.00 24.36 111 PHE C O 1
ATOM 2824 N N . SER C 1 112 ? 9.276 64.034 25.006 1.00 24.95 112 SER C N 1
ATOM 2825 C CA . SER C 1 112 ? 9.592 63.961 26.430 1.00 26.09 112 SER C CA 1
ATOM 2826 C C . SER C 1 112 ? 10.576 65.044 26.850 1.00 26.48 112 SER C C 1
ATOM 2827 O O . SER C 1 112 ? 10.547 65.508 27.988 1.00 26.55 112 SER C O 1
ATOM 2830 N N . LEU C 1 113 ? 11.452 65.445 25.936 1.00 26.48 113 LEU C N 1
ATOM 2831 C CA . LEU C 1 113 ? 12.429 66.477 26.247 1.00 26.87 113 LEU C CA 1
ATOM 2832 C C . LEU C 1 113 ? 11.755 67.830 26.501 1.00 27.61 113 LEU C C 1
ATOM 2833 O O . LEU C 1 113 ? 12.369 68.738 27.067 1.00 26.00 113 LEU C O 1
ATOM 2838 N N . LEU C 1 114 ? 10.497 67.964 26.087 1.00 27.52 114 LEU C N 1
ATOM 2839 C CA . LEU C 1 114 ? 9.771 69.217 26.290 1.00 29.14 114 LEU C CA 1
ATOM 2840 C C . LEU C 1 114 ? 9.218 69.324 27.712 1.00 30.64 114 LEU C C 1
ATOM 2841 O O . LEU C 1 114 ? 8.705 70.370 28.107 1.00 32.21 114 LEU C O 1
ATOM 2846 N N . LYS C 1 115 ? 9.318 68.237 28.474 1.00 32.13 115 LYS C N 1
ATOM 2847 C CA . LYS C 1 115 ? 8.838 68.214 29.853 1.00 33.78 115 LYS C CA 1
ATOM 2848 C C . LYS C 1 115 ? 7.461 68.866 29.973 1.00 34.72 115 LYS C C 1
ATOM 2849 O O . LYS C 1 115 ? 7.273 69.807 30.744 1.00 34.48 115 LYS C O 1
ATOM 2855 N N . ARG C 1 116 ? 6.506 68.362 29.199 1.00 33.44 116 ARG C N 1
ATOM 2856 C CA . ARG C 1 116 ? 5.146 68.880 29.203 1.00 32.91 116 ARG C CA 1
ATOM 2857 C C . ARG C 1 116 ? 4.152 67.747 29.393 1.00 31.51 116 ARG C C 1
ATOM 2858 O O . ARG C 1 116 ? 2.987 67.872 29.029 1.00 30.58 116 ARG C O 1
ATOM 2866 N N . ASP C 1 117 ? 4.618 66.639 29.957 1.00 32.97 117 ASP C N 1
ATOM 2867 C CA . ASP C 1 117 ? 3.765 65.474 30.179 1.00 33.59 117 ASP C CA 1
ATOM 2868 C C . ASP C 1 117 ? 3.078 64.972 28.914 1.00 32.08 117 ASP C C 1
ATOM 2869 O O . ASP C 1 117 ? 1.990 64.407 28.977 1.00 31.76 117 ASP C O 1
ATOM 2874 N N . ILE C 1 118 ? 3.697 65.186 27.762 1.00 31.72 118 ILE C N 1
ATOM 2875 C CA . ILE C 1 118 ? 3.105 64.714 26.518 1.00 30.98 118 ILE C CA 1
ATOM 2876 C C . ILE C 1 118 ? 3.026 63.178 26.568 1.00 29.57 118 ILE C C 1
ATOM 2877 O O . ILE C 1 118 ? 4.007 62.511 26.891 1.00 28.24 118 ILE C O 1
ATOM 2882 N N . PRO C 1 119 ? 1.845 62.603 26.276 1.00 28.89 119 PRO C N 1
ATOM 2883 C CA . PRO C 1 119 ? 1.685 61.144 26.300 1.00 30.27 119 PRO C CA 1
ATOM 2884 C C . PRO C 1 119 ? 2.382 60.495 25.103 1.00 30.27 119 PRO C C 1
ATOM 2885 O O . PRO C 1 119 ? 2.742 61.181 24.152 1.00 28.77 119 PRO C O 1
ATOM 2889 N N . LYS C 1 120 ? 2.579 59.182 25.154 1.00 32.12 120 LYS C N 1
ATOM 2890 C CA . LYS C 1 120 ? 3.236 58.476 24.053 1.00 32.70 120 LYS C CA 1
ATOM 2891 C C . LYS C 1 120 ? 2.432 58.607 22.766 1.00 31.36 120 LYS C C 1
ATOM 2892 O O . LYS C 1 120 ? 1.211 58.747 22.798 1.00 31.08 120 LYS C O 1
ATOM 2898 N N . THR C 1 121 ? 3.124 58.564 21.632 1.00 29.72 121 THR C N 1
ATOM 2899 C CA . THR C 1 121 ? 2.471 58.701 20.336 1.00 27.92 121 THR C CA 1
ATOM 2900 C C . THR C 1 121 ? 1.371 57.674 20.098 1.00 28.49 121 THR C C 1
ATOM 2901 O O . THR C 1 121 ? 0.284 58.027 19.638 1.00 28.05 121 THR C O 1
ATOM 2905 N N . ASN C 1 122 ? 1.638 56.409 20.422 1.00 30.44 122 ASN C N 1
ATOM 2906 C CA . ASN C 1 122 ? 0.650 55.364 20.188 1.00 31.76 122 ASN C CA 1
ATOM 2907 C C . ASN C 1 122 ? -0.593 55.440 21.065 1.00 32.31 122 ASN C C 1
ATOM 2908 O O . ASN C 1 122 ? -1.493 54.614 20.927 1.00 32.05 122 ASN C O 1
ATOM 2913 N N . THR C 1 123 ? -0.648 56.420 21.965 1.00 32.58 123 THR C N 1
ATOM 2914 C CA . THR C 1 123 ? -1.828 56.574 22.814 1.00 33.23 123 THR C CA 1
ATOM 2915 C C . THR C 1 123 ? -2.809 57.493 22.104 1.00 33.04 123 THR C C 1
ATOM 2916 O O . THR C 1 123 ? -4.000 57.496 22.414 1.00 33.88 123 THR C O 1
ATOM 2920 N N . PHE C 1 124 ? -2.308 58.276 21.149 1.00 32.41 124 PHE C N 1
ATOM 2921 C CA . PHE C 1 124 ? -3.172 59.180 20.396 1.00 31.91 124 PHE C CA 1
ATOM 2922 C C . PHE C 1 124 ? -3.084 58.974 18.882 1.00 31.40 124 PHE C C 1
ATOM 2923 O O . PHE C 1 124 ? -3.674 59.725 18.104 1.00 30.85 124 PHE C O 1
ATOM 2931 N N . CYS C 1 125 ? -2.352 57.936 18.483 1.00 31.40 125 CYS C N 1
ATOM 2932 C CA . CYS C 1 125 ? -2.186 57.564 17.075 1.00 31.58 125 CYS C CA 1
ATOM 2933 C C . CYS C 1 125 ? -2.053 56.050 16.970 1.00 31.60 125 CYS C C 1
ATOM 2934 O O . CYS C 1 125 ? -1.472 55.413 17.848 1.00 31.53 125 CYS C O 1
ATOM 2937 N N . LYS C 1 126 ? -2.594 55.469 15.904 1.00 32.69 126 LYS C N 1
ATOM 2938 C CA . LYS C 1 126 ? -2.441 54.035 15.697 1.00 31.96 126 LYS C CA 1
ATOM 2939 C C . LYS C 1 126 ? -1.124 53.934 14.937 1.00 31.32 126 LYS C C 1
ATOM 2940 O O . LYS C 1 126 ? -0.874 54.725 14.026 1.00 31.03 126 LYS C O 1
ATOM 2946 N N . VAL C 1 127 ? -0.280 52.977 15.304 1.00 28.88 127 VAL C N 1
ATOM 2947 C CA . VAL C 1 127 ? 1.005 52.836 14.637 1.00 28.95 127 VAL C CA 1
ATOM 2948 C C . VAL C 1 127 ? 1.160 51.526 13.873 1.00 29.15 127 VAL C C 1
ATOM 2949 O O . VAL C 1 127 ? 1.086 50.445 14.455 1.00 28.70 127 VAL C O 1
ATOM 2953 N N . THR C 1 128 ? 1.371 51.645 12.563 1.00 28.91 128 THR C N 1
ATOM 2954 C CA . THR C 1 128 ? 1.544 50.495 11.680 1.00 27.47 128 THR C CA 1
ATOM 2955 C C . THR C 1 128 ? 2.949 50.460 11.080 1.00 27.67 128 THR C C 1
ATOM 2956 O O . THR C 1 128 ? 3.377 51.407 10.421 1.00 26.74 128 THR C O 1
ATOM 2960 N N . ASP C 1 129 ? 3.652 49.355 11.304 1.00 26.80 129 ASP C N 1
ATOM 2961 C CA . ASP C 1 129 ? 5.007 49.171 10.798 1.00 25.89 129 ASP C CA 1
ATOM 2962 C C . ASP C 1 129 ? 4.947 48.548 9.410 1.00 27.63 129 ASP C C 1
ATOM 2963 O O . ASP C 1 129 ? 4.768 47.333 9.278 1.00 26.66 129 ASP C O 1
ATOM 2968 N N . SER C 1 130 ? 5.107 49.373 8.379 1.00 25.19 130 SER C N 1
ATOM 2969 C CA . SER C 1 130 ? 5.058 48.887 7.006 1.00 24.48 130 SER C CA 1
ATOM 2970 C C . SER C 1 130 ? 6.117 47.818 6.693 1.00 26.01 130 SER C C 1
ATOM 2971 O O . SER C 1 130 ? 5.918 46.995 5.797 1.00 26.71 130 SER C O 1
ATOM 2974 N N . LEU C 1 131 ? 7.232 47.821 7.424 1.00 25.61 131 LEU C N 1
ATOM 2975 C CA . LEU C 1 131 ? 8.277 46.824 7.193 1.00 26.28 131 LEU C CA 1
ATOM 2976 C C . LEU C 1 131 ? 7.802 45.446 7.649 1.00 28.26 131 LEU C C 1
ATOM 2977 O O . LEU C 1 131 ? 8.196 44.429 7.083 1.00 28.90 131 LEU C O 1
ATOM 2982 N N . ALA C 1 132 ? 6.959 45.415 8.677 1.00 29.32 132 ALA C N 1
ATOM 2983 C CA . ALA C 1 132 ? 6.429 44.153 9.176 1.00 28.86 132 ALA C CA 1
ATOM 2984 C C . ALA C 1 132 ? 5.524 43.554 8.100 1.00 29.46 132 ALA C C 1
ATOM 2985 O O . ALA C 1 132 ? 5.521 42.345 7.880 1.00 29.57 132 ALA C O 1
ATOM 2987 N N . VAL C 1 133 ? 4.756 44.411 7.434 1.00 28.93 133 VAL C N 1
ATOM 2988 C CA . VAL C 1 133 ? 3.861 43.963 6.376 1.00 30.18 133 VAL C CA 1
ATOM 2989 C C . VAL C 1 133 ? 4.691 43.419 5.214 1.00 31.34 133 VAL C C 1
ATOM 2990 O O . VAL C 1 133 ? 4.361 42.385 4.632 1.00 31.66 133 VAL C O 1
ATOM 2994 N N . ALA C 1 134 ? 5.772 44.119 4.886 1.00 30.63 134 ALA C N 1
ATOM 2995 C CA . ALA C 1 134 ? 6.656 43.694 3.812 1.00 30.66 134 ALA C CA 1
ATOM 2996 C C . ALA C 1 134 ? 7.289 42.343 4.150 1.00 32.38 134 ALA C C 1
ATOM 2997 O O . ALA C 1 134 ? 7.289 41.431 3.324 1.00 31.40 134 ALA C O 1
ATOM 2999 N N . ARG C 1 135 ? 7.825 42.216 5.361 1.00 33.93 135 ARG C N 1
ATOM 3000 C CA . ARG C 1 135 ? 8.456 40.968 5.779 1.00 37.63 135 ARG C CA 1
ATOM 3001 C C . ARG C 1 135 ? 7.494 39.785 5.763 1.00 37.82 135 ARG C C 1
ATOM 3002 O O . ARG C 1 135 ? 7.924 38.634 5.686 1.00 38.19 135 ARG C O 1
ATOM 3010 N N . LYS C 1 136 ? 6.195 40.063 5.821 1.00 37.52 136 LYS C N 1
ATOM 3011 C CA . LYS C 1 136 ? 5.211 38.992 5.808 1.00 38.13 136 LYS C CA 1
ATOM 3012 C C . LYS C 1 136 ? 4.804 38.635 4.380 1.00 36.98 136 LYS C C 1
ATOM 3013 O O . LYS C 1 136 ? 4.379 37.511 4.110 1.00 37.18 136 LYS C O 1
ATOM 3019 N N . MET C 1 137 ? 4.932 39.591 3.466 1.00 34.74 137 MET C N 1
ATOM 3020 C CA . MET C 1 137 ? 4.596 39.345 2.069 1.00 34.13 137 MET C CA 1
ATOM 3021 C C . MET C 1 137 ? 5.802 38.789 1.316 1.00 33.37 137 MET C C 1
ATOM 3022 O O . MET C 1 137 ? 5.650 38.001 0.380 1.00 33.49 137 MET C O 1
ATOM 3027 N N . PHE C 1 138 ? 6.998 39.192 1.735 1.00 31.45 138 PHE C N 1
ATOM 3028 C CA . PHE C 1 138 ? 8.219 38.760 1.070 1.00 31.09 138 PHE C CA 1
ATOM 3029 C C . PHE C 1 138 ? 9.271 38.298 2.062 1.00 31.90 138 PHE C C 1
ATOM 3030 O O . PHE C 1 138 ? 10.353 38.879 2.172 1.00 31.77 138 PHE C O 1
ATOM 3038 N N . PRO C 1 139 ? 8.969 37.221 2.791 1.00 32.90 139 PRO C N 1
ATOM 3039 C CA . PRO C 1 139 ? 9.899 36.685 3.780 1.00 31.74 139 PRO C CA 1
ATOM 3040 C C . PRO C 1 139 ? 11.259 36.345 3.192 1.00 31.54 139 PRO C C 1
ATOM 3041 O O . PRO C 1 139 ? 11.352 35.737 2.127 1.00 32.98 139 PRO C O 1
ATOM 3045 N N . GLY C 1 140 ? 12.311 36.762 3.890 1.00 30.47 140 GLY C N 1
ATOM 3046 C CA . GLY C 1 140 ? 13.666 36.488 3.449 1.00 30.27 140 GLY C CA 1
ATOM 3047 C C . GLY C 1 140 ? 14.268 37.412 2.402 1.00 30.07 140 GLY C C 1
ATOM 3048 O O . GLY C 1 140 ? 15.444 37.270 2.062 1.00 29.26 140 GLY C O 1
ATOM 3049 N N . LYS C 1 141 ? 13.493 38.364 1.893 1.00 30.14 141 LYS C N 1
ATOM 3050 C CA . LYS C 1 141 ? 14.012 39.269 0.866 1.00 30.83 141 LYS C CA 1
ATOM 3051 C C . LYS C 1 141 ? 14.350 40.650 1.399 1.00 30.78 141 LYS C C 1
ATOM 3052 O O . LYS C 1 141 ? 13.859 41.061 2.449 1.00 31.09 141 LYS C O 1
ATOM 3058 N N . ARG C 1 142 ? 15.198 41.369 0.671 1.00 29.13 142 ARG C N 1
ATOM 3059 C CA . ARG C 1 142 ? 15.540 42.720 1.076 1.00 26.21 142 ARG C CA 1
ATOM 3060 C C . ARG C 1 142 ? 14.198 43.455 1.002 1.00 25.71 142 ARG C C 1
ATOM 3061 O O . ARG C 1 142 ? 13.539 43.471 -0.044 1.00 23.74 142 ARG C O 1
ATOM 3069 N N . ASN C 1 143 ? 13.781 44.030 2.123 1.00 24.84 143 ASN C N 1
ATOM 3070 C CA . ASN C 1 143 ? 12.513 44.739 2.189 1.00 25.39 143 ASN C CA 1
ATOM 3071 C C . ASN C 1 143 ? 12.644 46.201 2.589 1.00 25.04 143 ASN C C 1
ATOM 3072 O O . ASN C 1 143 ? 11.720 46.782 3.155 1.00 25.05 143 ASN C O 1
ATOM 3077 N N . SER C 1 144 ? 13.794 46.791 2.296 1.00 24.62 144 SER C N 1
ATOM 3078 C CA . SER C 1 144 ? 14.018 48.195 2.605 1.00 23.03 144 SER C CA 1
ATOM 3079 C C . SER C 1 144 ? 13.128 48.991 1.661 1.00 23.40 144 SER C C 1
ATOM 3080 O O . SER C 1 144 ? 12.484 48.425 0.781 1.00 22.18 144 SER C O 1
ATOM 3083 N N . LEU C 1 145 ? 13.095 50.304 1.837 1.00 21.62 145 LEU C N 1
ATOM 3084 C CA . LEU C 1 145 ? 12.274 51.151 0.987 1.00 21.75 145 LEU C CA 1
ATOM 3085 C C . LEU C 1 145 ? 12.765 51.074 -0.459 1.00 21.67 145 LEU C C 1
ATOM 3086 O O . LEU C 1 145 ? 11.975 50.974 -1.402 1.00 21.63 145 LEU C O 1
ATOM 3091 N N . ASP C 1 146 ? 14.078 51.126 -0.629 1.00 21.37 146 ASP C N 1
A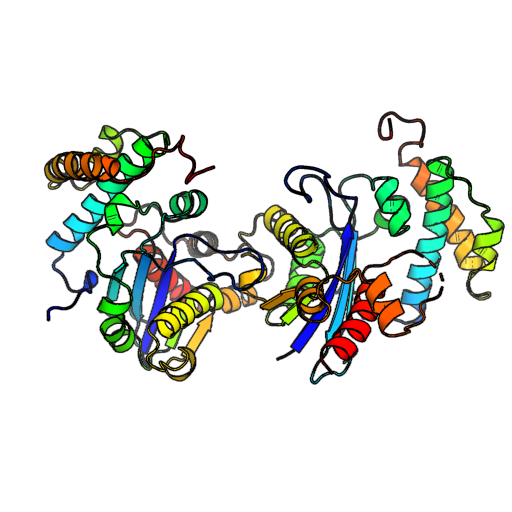TOM 3092 C CA . ASP C 1 146 ? 14.658 51.052 -1.954 1.00 22.59 146 ASP C CA 1
ATOM 3093 C C . ASP C 1 146 ? 14.274 49.730 -2.620 1.00 22.64 146 ASP C C 1
ATOM 3094 O O . ASP C 1 146 ? 13.839 49.715 -3.773 1.00 21.22 146 ASP C O 1
ATOM 3099 N N . ALA C 1 147 ? 14.416 48.628 -1.887 1.00 22.05 147 ALA C N 1
ATOM 3100 C CA . ALA C 1 147 ? 14.083 47.312 -2.423 1.00 23.33 147 ALA C CA 1
ATOM 3101 C C . ALA C 1 147 ? 12.625 47.242 -2.860 1.00 24.00 147 ALA C C 1
ATOM 3102 O O . ALA C 1 147 ? 12.315 46.729 -3.939 1.00 24.63 147 ALA C O 1
ATOM 3104 N N . LEU C 1 148 ? 11.729 47.753 -2.022 1.00 21.90 148 LEU C N 1
ATOM 3105 C CA . LEU C 1 148 ? 10.313 47.729 -2.354 1.00 22.90 148 LEU C CA 1
ATOM 3106 C C . LEU C 1 148 ? 10.026 48.563 -3.605 1.00 21.49 148 LEU C C 1
ATOM 3107 O O . LEU C 1 148 ? 9.145 48.219 -4.395 1.00 21.00 148 LEU C O 1
ATOM 3112 N N . CYS C 1 149 ? 10.770 49.648 -3.798 1.00 20.45 149 CYS C N 1
ATOM 3113 C CA . CYS C 1 149 ? 10.572 50.462 -4.992 1.00 21.17 149 CYS C CA 1
ATOM 3114 C C . CYS C 1 149 ? 10.932 49.633 -6.227 1.00 22.03 149 CYS C C 1
ATOM 3115 O O . CYS C 1 149 ? 10.268 49.721 -7.262 1.00 20.67 149 CYS C O 1
ATOM 3118 N N . ALA C 1 150 ? 11.982 48.824 -6.115 1.00 20.07 150 ALA C N 1
ATOM 3119 C CA . ALA C 1 150 ? 12.405 47.997 -7.240 1.00 22.23 150 ALA C CA 1
ATOM 3120 C C . ALA C 1 150 ? 11.354 46.927 -7.502 1.00 22.21 150 ALA C C 1
ATOM 3121 O O . ALA C 1 150 ? 11.039 46.615 -8.645 1.00 23.20 150 ALA C O 1
ATOM 3123 N N . ARG C 1 151 ? 10.796 46.380 -6.431 1.00 24.60 151 ARG C N 1
ATOM 3124 C CA . ARG C 1 151 ? 9.787 45.340 -6.556 1.00 26.24 151 ARG C CA 1
ATOM 3125 C C . ARG C 1 151 ? 8.529 45.827 -7.272 1.00 27.06 151 ARG C C 1
ATOM 3126 O O . ARG C 1 151 ? 7.965 45.125 -8.114 1.00 27.80 151 ARG C O 1
ATOM 3134 N N . TYR C 1 152 ? 8.091 47.032 -6.940 1.00 26.90 152 TYR C N 1
ATOM 3135 C CA . TYR C 1 152 ? 6.892 47.585 -7.547 1.00 28.24 152 TYR C CA 1
ATOM 3136 C C . TYR C 1 152 ? 7.207 48.571 -8.669 1.00 30.39 152 TYR C C 1
ATOM 3137 O O . TYR C 1 152 ? 6.330 49.290 -9.145 1.00 30.71 152 TYR C O 1
ATOM 3146 N N . GLU C 1 153 ? 8.465 48.583 -9.094 1.00 33.04 153 GLU C N 1
ATOM 3147 C CA . GLU C 1 153 ? 8.917 49.459 -10.166 1.00 35.50 153 GLU C CA 1
ATOM 3148 C C . GLU C 1 153 ? 8.525 50.911 -9.927 1.00 35.89 153 GLU C C 1
ATOM 3149 O O . GLU C 1 153 ? 8.030 51.590 -10.828 1.00 36.06 153 GLU C O 1
ATOM 3155 N N . ILE C 1 154 ? 8.734 51.382 -8.704 1.00 33.58 154 ILE C N 1
ATOM 3156 C CA . ILE C 1 154 ? 8.429 52.760 -8.373 1.00 33.03 154 ILE C CA 1
ATOM 3157 C C . ILE C 1 154 ? 9.730 53.540 -8.476 1.00 32.51 154 ILE C C 1
ATOM 3158 O O . ILE C 1 154 ? 10.787 53.047 -8.080 1.00 30.89 154 ILE C O 1
ATOM 3163 N N . ASP C 1 155 ? 9.658 54.747 -9.026 1.00 32.44 155 ASP C N 1
ATOM 3164 C CA . ASP C 1 155 ? 10.847 55.574 -9.173 1.00 32.54 155 ASP C CA 1
ATOM 3165 C C . ASP C 1 155 ? 11.173 56.355 -7.904 1.00 31.28 155 ASP C C 1
ATOM 3166 O O . ASP C 1 155 ? 10.343 57.100 -7.384 1.00 29.63 155 ASP C O 1
ATOM 3171 N N . ASN C 1 156 ? 12.394 56.177 -7.415 1.00 31.03 156 ASN C N 1
ATOM 3172 C CA . ASN C 1 156 ? 12.844 56.868 -6.218 1.00 31.14 156 ASN C CA 1
ATOM 3173 C C . ASN C 1 156 ? 14.171 57.558 -6.516 1.00 31.31 156 ASN C C 1
ATOM 3174 O O . ASN C 1 156 ? 14.839 58.057 -5.609 1.00 33.17 156 ASN C O 1
ATOM 3179 N N . SER C 1 157 ? 14.540 57.596 -7.792 1.00 29.23 157 SER C N 1
ATOM 3180 C CA . SER C 1 157 ? 15.801 58.211 -8.196 1.00 31.37 157 SER C CA 1
ATOM 3181 C C . SER C 1 157 ? 15.657 59.529 -8.953 1.00 30.66 157 SER C C 1
ATOM 3182 O O . SER C 1 157 ? 16.543 60.381 -8.887 1.00 32.32 157 SER C O 1
ATOM 3185 N N . LYS C 1 158 ? 14.554 59.702 -9.673 1.00 30.67 158 LYS C N 1
ATOM 3186 C CA . LYS C 1 158 ? 14.344 60.935 -10.429 1.00 30.33 158 LYS C CA 1
ATOM 3187 C C . LYS C 1 158 ? 13.108 61.699 -9.954 1.00 29.82 158 LYS C C 1
ATOM 3188 O O . LYS C 1 158 ? 12.279 62.129 -10.758 1.00 29.60 158 LYS C O 1
ATOM 3190 N N . ARG C 1 159 ? 12.997 61.868 -8.640 1.00 28.96 159 ARG C N 1
ATOM 3191 C CA . ARG C 1 159 ? 11.871 62.578 -8.044 1.00 27.68 159 ARG C CA 1
ATOM 3192 C C . ARG C 1 159 ? 12.346 63.941 -7.554 1.00 28.36 159 ARG C C 1
ATOM 3193 O O . ARG C 1 159 ? 13.543 64.150 -7.353 1.00 29.76 159 ARG C O 1
ATOM 3201 N N . THR C 1 160 ? 11.412 64.868 -7.362 1.00 28.94 160 THR C N 1
ATOM 3202 C CA . THR C 1 160 ? 11.768 66.210 -6.914 1.00 30.17 160 THR C CA 1
ATOM 3203 C C . THR C 1 160 ? 11.759 66.386 -5.402 1.00 30.45 160 THR C C 1
ATOM 3204 O O . THR C 1 160 ? 12.016 67.478 -4.896 1.00 32.50 160 THR C O 1
ATOM 3208 N N . LEU C 1 161 ? 11.463 65.311 -4.682 1.00 29.27 161 LEU C N 1
ATOM 3209 C CA . LEU C 1 161 ? 11.452 65.360 -3.229 1.00 27.85 161 LEU C CA 1
ATOM 3210 C C . LEU C 1 161 ? 12.784 64.831 -2.720 1.00 28.08 161 LEU C C 1
ATOM 3211 O O . LEU C 1 161 ? 13.495 64.130 -3.446 1.00 26.44 161 LEU C O 1
ATOM 3216 N N . HIS C 1 162 ? 13.112 65.169 -1.475 1.00 27.13 162 HIS C N 1
ATOM 3217 C CA . HIS C 1 162 ? 14.354 64.724 -0.856 1.00 26.71 162 HIS C CA 1
ATOM 3218 C C . HIS C 1 162 ? 14.124 64.356 0.600 1.00 26.30 162 HIS C C 1
ATOM 3219 O O . HIS C 1 162 ? 13.050 64.594 1.160 1.00 25.19 162 HIS C O 1
ATOM 3226 N N . GLY C 1 163 ? 15.153 63.774 1.202 1.00 25.47 163 GLY C N 1
ATOM 3227 C CA . GLY C 1 163 ? 15.090 63.393 2.599 1.00 24.77 163 GLY C CA 1
ATOM 3228 C C . GLY C 1 163 ? 13.846 62.650 3.042 1.00 23.88 163 GLY C C 1
ATOM 3229 O O . GLY C 1 163 ? 13.341 61.771 2.340 1.00 21.85 163 GLY C O 1
ATOM 3230 N N . ALA C 1 164 ? 13.355 63.020 4.221 1.00 22.44 164 ALA C N 1
ATOM 3231 C CA . ALA C 1 164 ? 12.182 62.392 4.816 1.00 20.48 164 ALA C CA 1
ATOM 3232 C C . ALA C 1 164 ? 10.899 62.561 4.010 1.00 19.58 164 ALA C C 1
ATOM 3233 O O . ALA C 1 164 ? 10.062 61.660 3.978 1.00 20.85 164 ALA C O 1
ATOM 3235 N N . LEU C 1 165 ? 10.737 63.706 3.359 1.00 20.39 165 LEU C N 1
ATOM 3236 C CA . LEU C 1 165 ? 9.527 63.929 2.586 1.00 21.03 165 LEU C CA 1
ATOM 3237 C C . LEU C 1 165 ? 9.476 62.947 1.420 1.00 21.06 165 LEU C C 1
ATOM 3238 O O . LEU C 1 165 ? 8.424 62.374 1.125 1.00 21.68 165 LEU C O 1
ATOM 3243 N N . LEU C 1 166 ? 10.614 62.746 0.762 1.00 21.12 166 LEU C N 1
ATOM 3244 C CA . LEU C 1 166 ? 10.687 61.800 -0.351 1.00 20.43 166 LEU C CA 1
ATOM 3245 C C . LEU C 1 166 ? 10.340 60.404 0.159 1.00 18.88 166 LEU C C 1
ATOM 3246 O O . LEU C 1 166 ? 9.474 59.721 -0.400 1.00 17.97 166 LEU C O 1
ATOM 3251 N N . ASP C 1 167 ? 11.008 59.986 1.233 1.00 18.69 167 ASP C N 1
ATOM 3252 C CA . ASP C 1 167 ? 10.771 58.657 1.799 1.00 19.63 167 ASP C CA 1
ATOM 3253 C C . ASP C 1 167 ? 9.323 58.455 2.233 1.00 21.77 167 ASP C C 1
ATOM 3254 O O . ASP C 1 167 ? 8.788 57.342 2.149 1.00 21.92 167 ASP C O 1
ATOM 3259 N N . ALA C 1 168 ? 8.690 59.528 2.699 1.00 21.14 168 ALA C N 1
ATOM 3260 C CA . ALA C 1 168 ? 7.302 59.448 3.134 1.00 21.96 168 ALA C CA 1
ATOM 3261 C C . ALA C 1 168 ? 6.415 59.230 1.906 1.00 20.58 168 ALA C C 1
ATOM 3262 O O . ALA C 1 168 ? 5.567 58.344 1.887 1.00 22.18 168 ALA C O 1
ATOM 3264 N N . GLN C 1 169 ? 6.622 60.051 0.884 1.00 22.13 169 GLN C N 1
ATOM 3265 C CA . GLN C 1 169 ? 5.858 59.958 -0.353 1.00 20.84 169 GLN C CA 1
ATOM 3266 C C . GLN C 1 169 ? 6.080 58.589 -0.996 1.00 21.86 169 GLN C C 1
ATOM 3267 O O . GLN C 1 169 ? 5.138 57.939 -1.471 1.00 21.00 169 GLN C O 1
ATOM 3273 N N . ILE C 1 170 ? 7.339 58.169 -1.013 1.00 21.44 170 ILE C N 1
ATOM 3274 C CA . ILE C 1 170 ? 7.716 56.889 -1.587 1.00 20.20 170 ILE C CA 1
ATOM 3275 C C . ILE C 1 170 ? 7.069 55.746 -0.802 1.00 20.06 170 ILE C C 1
ATOM 3276 O O . ILE C 1 170 ? 6.519 54.822 -1.392 1.00 18.55 170 ILE C O 1
ATOM 3281 N N . LEU C 1 171 ? 7.118 55.813 0.526 1.00 19.60 171 LEU C N 1
ATOM 3282 C CA . LEU C 1 171 ? 6.512 54.753 1.315 1.00 19.27 171 LEU C CA 1
ATOM 3283 C C . LEU C 1 171 ? 5.005 54.698 1.072 1.00 20.24 171 LEU C C 1
ATOM 3284 O O . LEU C 1 171 ? 4.416 53.623 1.049 1.00 21.92 171 LEU C O 1
ATOM 3289 N N . ALA C 1 172 ? 4.383 55.855 0.887 1.00 19.64 172 ALA C N 1
ATOM 3290 C CA . ALA C 1 172 ? 2.946 55.895 0.644 1.00 21.02 172 ALA C CA 1
ATOM 3291 C C . ALA C 1 172 ? 2.644 55.110 -0.632 1.00 20.95 172 ALA C C 1
ATOM 3292 O O . ALA C 1 172 ? 1.749 54.273 -0.659 1.00 18.06 172 ALA C O 1
ATOM 3294 N N . GLU C 1 173 ? 3.409 55.387 -1.682 1.00 22.54 173 GLU C N 1
ATOM 3295 C CA . GLU C 1 173 ? 3.234 54.710 -2.963 1.00 25.25 173 GLU C CA 1
ATOM 3296 C C . GLU C 1 173 ? 3.480 53.209 -2.823 1.00 24.42 173 GLU C C 1
ATOM 3297 O O . GLU C 1 173 ? 2.709 52.388 -3.317 1.00 23.38 173 GLU C O 1
ATOM 3303 N N . VAL C 1 174 ? 4.554 52.860 -2.127 1.00 25.76 174 VAL C N 1
ATOM 3304 C CA . VAL C 1 174 ? 4.903 51.470 -1.895 1.00 23.25 174 VAL C CA 1
ATOM 3305 C C . VAL C 1 174 ? 3.818 50.769 -1.078 1.00 25.87 174 VAL C C 1
ATOM 3306 O O . VAL C 1 174 ? 3.367 49.668 -1.427 1.00 23.42 174 VAL C O 1
ATOM 3310 N N . TYR C 1 175 ? 3.395 51.414 0.008 1.00 25.48 175 TYR C N 1
ATOM 3311 C CA . TYR C 1 175 ? 2.385 50.836 0.886 1.00 25.41 175 TYR C CA 1
ATOM 3312 C C . TYR C 1 175 ? 1.070 50.584 0.171 1.00 25.89 175 TYR C C 1
ATOM 3313 O O . TYR C 1 175 ? 0.427 49.555 0.383 1.00 26.25 175 TYR C O 1
ATOM 3322 N N . LEU C 1 176 ? 0.666 51.531 -0.665 1.00 24.84 176 LEU C N 1
ATOM 3323 C CA . LEU C 1 176 ? -0.567 51.387 -1.418 1.00 27.60 176 LEU C CA 1
ATOM 3324 C C . LEU C 1 176 ? -0.434 50.207 -2.381 1.00 29.09 176 LEU C C 1
ATOM 3325 O O . LEU C 1 176 ? -1.357 49.404 -2.527 1.00 29.50 176 LEU C O 1
ATOM 3330 N N . ALA C 1 177 ? 0.724 50.101 -3.026 1.00 29.18 177 ALA C N 1
ATOM 3331 C CA . ALA C 1 177 ? 0.972 49.012 -3.957 1.00 28.34 177 ALA C CA 1
ATOM 3332 C C . ALA C 1 177 ? 0.916 47.684 -3.210 1.00 28.41 177 ALA C C 1
ATOM 3333 O O . ALA C 1 177 ? 0.328 46.718 -3.696 1.00 28.12 177 ALA C O 1
ATOM 3335 N N . MET C 1 178 ? 1.519 47.649 -2.025 1.00 28.73 178 MET C N 1
ATOM 3336 C CA . MET C 1 178 ? 1.545 46.445 -1.198 1.00 29.66 178 MET C CA 1
ATOM 3337 C C . MET C 1 178 ? 0.165 45.980 -0.762 1.00 30.38 178 MET C C 1
ATOM 3338 O O . MET C 1 178 ? -0.102 44.782 -0.700 1.00 29.89 178 MET C O 1
ATOM 3343 N N . THR C 1 179 ? -0.701 46.932 -0.445 1.00 31.03 179 THR C N 1
ATOM 3344 C CA . THR C 1 179 ? -2.039 46.611 0.026 1.00 33.23 179 THR C CA 1
ATOM 3345 C C . THR C 1 179 ? -3.101 46.664 -1.060 1.00 35.40 179 THR C C 1
ATOM 3346 O O . THR C 1 179 ? -4.283 46.482 -0.780 1.00 35.72 179 THR C O 1
ATOM 3350 N N . GLY C 1 180 ? -2.682 46.907 -2.297 1.00 38.84 180 GLY C N 1
ATOM 3351 C CA . GLY C 1 180 ? -3.636 46.982 -3.390 1.00 42.43 180 GLY C CA 1
ATOM 3352 C C . GLY C 1 180 ? -4.274 45.642 -3.712 1.00 45.77 180 GLY C C 1
ATOM 3353 O O . GLY C 1 180 ? -5.509 45.505 -3.543 1.00 46.09 180 GLY C O 1
ATOM 3354 N N . MET D 2 1 ? 3.610 83.016 14.973 1.00 46.35 1 MET D N 1
ATOM 3355 C CA . MET D 2 1 ? 2.143 82.802 14.813 1.00 46.22 1 MET D CA 1
ATOM 3356 C C . MET D 2 1 ? 1.832 81.983 13.566 1.00 42.96 1 MET D C 1
ATOM 3357 O O . MET D 2 1 ? 0.899 81.182 13.565 1.00 43.73 1 MET D O 1
ATOM 3362 N N . TYR D 2 2 ? 2.601 82.196 12.501 1.00 39.25 2 TYR D N 1
ATOM 3363 C CA . TYR D 2 2 ? 2.397 81.455 11.258 1.00 36.26 2 TYR D CA 1
ATOM 3364 C C . TYR D 2 2 ? 2.946 80.043 11.390 1.00 34.33 2 TYR D C 1
ATOM 3365 O O . TYR D 2 2 ? 3.878 79.799 12.160 1.00 35.03 2 TYR D O 1
ATOM 3374 N N . ASP D 2 3 ? 2.371 79.115 10.634 1.00 30.96 3 ASP D N 1
ATOM 3375 C CA . ASP D 2 3 ? 2.810 77.731 10.690 1.00 29.41 3 ASP D CA 1
ATOM 3376 C C . ASP D 2 3 ? 4.197 77.552 10.098 1.00 27.41 3 ASP D C 1
ATOM 3377 O O . ASP D 2 3 ? 4.628 78.330 9.24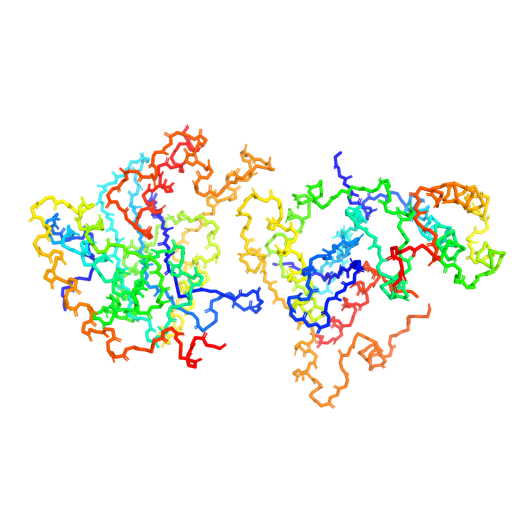6 1.00 27.49 3 ASP D O 1
ATOM 3382 N N . TRP D 2 4 ? 4.896 76.523 10.565 1.00 23.97 4 TRP D N 1
ATOM 3383 C CA . TRP D 2 4 ? 6.231 76.222 10.072 1.00 22.77 4 TRP D CA 1
ATOM 3384 C C . TRP D 2 4 ? 6.167 75.273 8.884 1.00 21.65 4 TRP D C 1
ATOM 3385 O O . TRP D 2 4 ? 7.066 75.258 8.056 1.00 22.61 4 TRP D O 1
ATOM 3396 N N . ASN D 2 5 ? 5.097 74.484 8.809 1.00 23.44 5 ASN D N 1
ATOM 3397 C CA . ASN D 2 5 ? 4.921 73.505 7.737 1.00 23.31 5 ASN D CA 1
ATOM 3398 C C . ASN D 2 5 ? 5.327 74.041 6.369 1.00 23.56 5 ASN D C 1
ATOM 3399 O O . ASN D 2 5 ? 4.666 74.907 5.799 1.00 23.11 5 ASN D O 1
ATOM 3404 N N . ILE D 2 6 ? 6.426 73.513 5.844 1.00 24.43 6 ILE D N 1
ATOM 3405 C CA . ILE D 2 6 ? 6.920 73.938 4.545 1.00 23.33 6 ILE D CA 1
ATOM 3406 C C . ILE D 2 6 ? 5.971 73.495 3.432 1.00 24.48 6 ILE D C 1
ATOM 3407 O O . ILE D 2 6 ? 5.852 74.165 2.407 1.00 23.98 6 ILE D O 1
ATOM 3412 N N . ALA D 2 7 ? 5.292 72.371 3.648 1.00 25.79 7 ALA D N 1
ATOM 3413 C CA . ALA D 2 7 ? 4.360 71.822 2.667 1.00 27.38 7 ALA D CA 1
ATOM 3414 C C . ALA D 2 7 ? 3.136 72.702 2.439 1.00 28.75 7 ALA D C 1
ATOM 3415 O O . ALA D 2 7 ? 2.404 72.504 1.469 1.00 29.04 7 ALA D O 1
ATOM 3417 N N . ALA D 2 8 ? 2.908 73.661 3.334 1.00 30.01 8 ALA D N 1
ATOM 3418 C CA . ALA D 2 8 ? 1.761 74.562 3.211 1.00 32.30 8 ALA D CA 1
ATOM 3419 C C . ALA D 2 8 ? 2.158 75.855 2.501 1.00 33.03 8 ALA D C 1
ATOM 3420 O O . ALA D 2 8 ? 1.348 76.772 2.360 1.00 34.43 8 ALA D O 1
ATOM 3422 N N . LYS D 2 9 ? 3.409 75.930 2.064 1.00 32.27 9 LYS D N 1
ATOM 3423 C CA . LYS D 2 9 ? 3.887 77.110 1.361 1.00 32.67 9 LYS D CA 1
ATOM 3424 C C . LYS D 2 9 ? 3.713 76.931 -0.149 1.00 31.79 9 LYS D C 1
ATOM 3425 O O . LYS D 2 9 ? 3.443 75.829 -0.627 1.00 31.05 9 LYS D O 1
ATOM 3431 N N . SER D 2 10 ? 3.854 78.020 -0.896 1.00 31.56 10 SER D N 1
ATOM 3432 C CA . SER D 2 10 ? 3.695 77.969 -2.348 1.00 30.05 10 SER D CA 1
ATOM 3433 C C . SER D 2 10 ? 4.787 77.129 -3.013 1.00 30.26 10 SER D C 1
ATOM 3434 O O . SER D 2 10 ? 5.853 76.899 -2.434 1.00 30.05 10 SER D O 1
ATOM 3437 N N . GLN D 2 11 ? 4.510 76.682 -4.235 1.00 29.52 11 GLN D N 1
ATOM 3438 C CA . GLN D 2 11 ? 5.454 75.875 -5.005 1.00 30.26 11 GLN D CA 1
ATOM 3439 C C . GLN D 2 11 ? 6.794 76.598 -5.131 1.00 29.84 11 GLN D C 1
ATOM 3440 O O . GLN D 2 11 ? 7.859 75.988 -5.015 1.00 28.44 11 GLN D O 1
ATOM 3446 N N . GLU D 2 12 ? 6.739 77.903 -5.366 1.00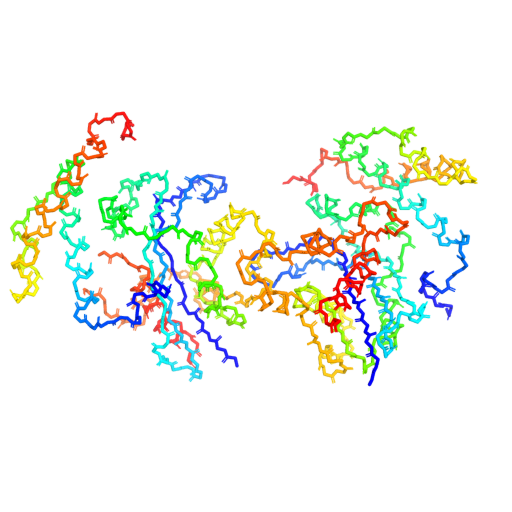 28.65 12 GLU D N 1
ATOM 3447 C CA . GLU D 2 12 ? 7.958 78.684 -5.514 1.00 29.49 12 GLU D CA 1
ATOM 3448 C C . GLU D 2 12 ? 8.791 78.729 -4.232 1.00 29.81 12 GLU D C 1
ATOM 3449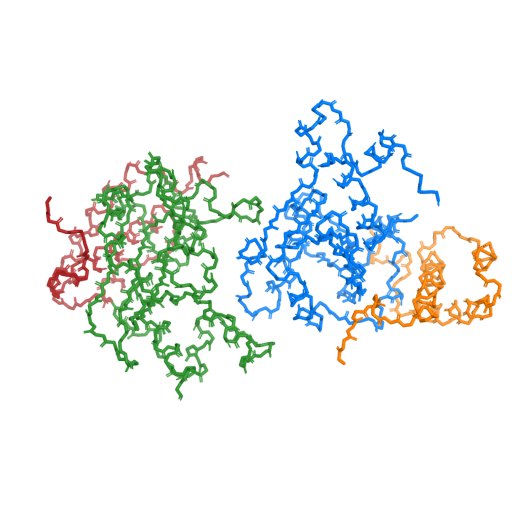 O O . GLU D 2 12 ? 10.016 78.607 -4.282 1.00 31.51 12 GLU D O 1
ATOM 3455 N N . GLU D 2 13 ? 8.139 78.904 -3.087 1.00 28.34 13 GLU D N 1
ATOM 3456 C CA . GLU D 2 13 ? 8.857 78.953 -1.812 1.00 29.64 13 GLU D CA 1
ATOM 3457 C C . GLU D 2 13 ? 9.487 77.593 -1.539 1.00 28.62 13 GLU D C 1
ATOM 3458 O O . GLU D 2 13 ? 10.636 77.502 -1.113 1.00 28.58 13 GLU D O 1
ATOM 3464 N N . ARG D 2 14 ? 8.719 76.539 -1.795 1.00 28.04 14 ARG D N 1
ATOM 3465 C CA . ARG D 2 14 ? 9.186 75.174 -1.599 1.00 28.42 14 ARG D CA 1
ATOM 3466 C C . ARG D 2 14 ? 10.349 74.838 -2.535 1.00 26.69 14 ARG D C 1
ATOM 3467 O O . ARG D 2 14 ? 11.281 74.132 -2.141 1.00 25.37 14 ARG D O 1
ATOM 3475 N N . ASP D 2 15 ? 10.290 75.334 -3.772 1.00 26.87 15 ASP D N 1
ATOM 3476 C CA . ASP D 2 15 ? 11.363 75.101 -4.736 1.00 28.07 15 ASP D CA 1
ATOM 3477 C C . ASP D 2 15 ? 12.625 75.757 -4.198 1.00 29.20 15 ASP D C 1
ATOM 3478 O O . ASP D 2 15 ? 13.719 75.216 -4.328 1.00 29.75 15 ASP D O 1
ATOM 3483 N N . LYS D 2 16 ? 12.453 76.937 -3.607 1.00 29.81 16 LYS D N 1
ATOM 3484 C CA . LYS D 2 16 ? 13.557 77.687 -3.022 1.00 32.79 16 LYS D CA 1
ATOM 3485 C C . LYS D 2 16 ? 14.216 76.851 -1.931 1.00 31.50 16 LYS D C 1
ATOM 3486 O O . LYS D 2 16 ? 15.435 76.679 -1.922 1.00 31.03 16 LYS D O 1
ATOM 3492 N N . VAL D 2 17 ? 13.400 76.348 -1.006 1.00 29.95 17 VAL D N 1
ATOM 3493 C CA . VAL D 2 17 ? 13.897 75.531 0.096 1.00 31.11 17 VAL D CA 1
ATOM 3494 C C . VAL D 2 17 ? 14.735 74.357 -0.403 1.00 30.34 17 VAL D C 1
ATOM 3495 O O . VAL D 2 17 ? 15.808 74.084 0.134 1.00 30.01 17 VAL D O 1
ATOM 3499 N N . ASN D 2 18 ? 14.256 73.669 -1.434 1.00 31.10 18 ASN D N 1
ATOM 3500 C CA . ASN D 2 18 ? 15.009 72.545 -1.978 1.00 31.77 18 ASN D CA 1
ATOM 3501 C C . ASN D 2 18 ? 16.364 72.990 -2.520 1.00 31.50 18 ASN D C 1
ATOM 3502 O O . ASN D 2 18 ? 17.355 72.275 -2.379 1.00 32.29 18 ASN D O 1
ATOM 3507 N N . VAL D 2 19 ? 16.414 74.169 -3.132 1.00 31.27 19 VAL D N 1
ATOM 3508 C CA . VAL D 2 19 ? 17.680 74.669 -3.652 1.00 31.19 19 VAL D CA 1
ATOM 3509 C C . VAL D 2 19 ? 18.593 74.983 -2.473 1.00 31.09 19 VAL D C 1
ATOM 3510 O O . VAL D 2 19 ? 19.792 74.703 -2.523 1.00 31.35 19 VAL D O 1
ATOM 3514 N N . ASP D 2 20 ? 18.028 75.560 -1.412 1.00 28.75 20 ASP D N 1
ATOM 3515 C CA . ASP D 2 20 ? 18.817 75.868 -0.219 1.00 29.85 20 ASP D CA 1
ATOM 3516 C C . ASP D 2 20 ? 19.470 74.578 0.262 1.00 29.54 20 ASP D C 1
ATOM 3517 O O . ASP D 2 20 ? 20.674 74.532 0.525 1.00 28.17 20 ASP D O 1
ATOM 3522 N N . LEU D 2 21 ? 18.646 73.538 0.385 1.00 27.83 21 LEU D N 1
ATOM 3523 C CA . LEU D 2 21 ? 19.089 72.221 0.833 1.00 27.95 21 LEU D CA 1
ATOM 3524 C C . LEU D 2 21 ? 20.309 71.762 0.045 1.00 27.56 21 LEU D C 1
ATOM 3525 O O . LEU D 2 21 ? 21.288 71.291 0.619 1.00 25.75 21 LEU D O 1
ATOM 3530 N N . ALA D 2 22 ? 20.235 71.910 -1.275 1.00 28.59 22 ALA D N 1
ATOM 3531 C CA . ALA D 2 22 ? 21.313 71.506 -2.168 1.00 29.01 22 ALA D CA 1
ATOM 3532 C C . ALA D 2 22 ? 22.571 72.350 -1.977 1.00 29.96 22 ALA D C 1
ATOM 3533 O O . ALA D 2 22 ? 23.663 71.812 -1.805 1.00 29.36 22 ALA D O 1
ATOM 3535 N N . ALA D 2 23 ? 22.410 73.670 -2.019 1.00 29.66 23 ALA D N 1
ATOM 3536 C CA . ALA D 2 23 ? 23.527 74.595 -1.855 1.00 31.38 23 ALA D CA 1
ATOM 3537 C C . ALA D 2 23 ? 24.243 74.385 -0.524 1.00 32.45 23 ALA D C 1
ATOM 3538 O O . ALA D 2 23 ? 25.470 74.303 -0.476 1.00 34.10 23 ALA D O 1
ATOM 3540 N N . SER D 2 24 ? 23.469 74.298 0.554 1.00 32.28 24 SER D N 1
ATOM 3541 C CA . SER D 2 24 ? 24.023 74.096 1.887 1.00 31.56 24 SER D CA 1
ATOM 3542 C C . SER D 2 24 ? 24.768 72.772 1.974 1.00 30.62 24 SER D C 1
ATOM 3543 O O . SER D 2 24 ? 25.730 72.644 2.729 1.00 29.82 24 SER D O 1
ATOM 3546 N N . GLY D 2 25 ? 24.315 71.792 1.198 1.00 30.36 25 GLY D N 1
ATOM 3547 C CA . GLY D 2 25 ? 24.950 70.487 1.197 1.00 30.78 25 GLY D CA 1
ATOM 3548 C C . GLY D 2 25 ? 26.333 70.535 0.573 1.00 31.37 25 GLY D C 1
ATOM 3549 O O . GLY D 2 25 ? 27.252 69.838 1.012 1.00 30.33 25 GLY D O 1
ATOM 3550 N N . VAL D 2 26 ? 26.479 71.354 -0.463 1.00 31.99 26 VAL D N 1
ATOM 3551 C CA . VAL D 2 26 ? 27.765 71.499 -1.138 1.00 32.78 26 VAL D CA 1
ATOM 3552 C C . VAL D 2 26 ? 28.762 72.104 -0.155 1.00 33.56 26 VAL D C 1
ATOM 3553 O O . VAL D 2 26 ? 29.883 71.609 -0.008 1.00 32.84 26 VAL D O 1
ATOM 3557 N N . ALA D 2 27 ? 28.348 73.174 0.520 1.00 31.15 27 ALA D N 1
ATOM 3558 C CA . ALA D 2 27 ? 29.210 73.832 1.495 1.00 32.41 27 ALA D CA 1
ATOM 3559 C C . ALA D 2 27 ? 29.585 72.844 2.595 1.00 32.65 27 ALA D C 1
ATOM 3560 O O . ALA D 2 27 ? 30.689 72.884 3.133 1.00 33.38 27 ALA D O 1
ATOM 3562 N N . TYR D 2 28 ? 28.657 71.953 2.924 1.00 32.92 28 TYR D N 1
ATOM 3563 C CA . TYR D 2 28 ? 28.899 70.955 3.959 1.00 32.72 28 TYR D CA 1
ATOM 3564 C C . TYR D 2 28 ? 29.971 69.975 3.504 1.00 34.19 28 TYR D C 1
ATOM 3565 O O . TYR D 2 28 ? 30.864 69.610 4.272 1.00 33.74 28 TYR D O 1
ATOM 3574 N N . LYS D 2 29 ? 29.865 69.535 2.257 1.00 34.71 29 LYS D N 1
ATOM 3575 C CA . LYS D 2 29 ? 30.832 68.596 1.717 1.00 37.02 29 LYS D CA 1
ATOM 3576 C C . LYS D 2 29 ? 32.212 69.237 1.640 1.00 38.14 29 LYS D C 1
ATOM 3577 O O . LYS D 2 29 ? 33.213 68.602 1.965 1.00 38.89 29 LYS D O 1
ATOM 3583 N N . GLU D 2 30 ? 32.267 70.499 1.226 1.00 39.49 30 GLU D N 1
ATOM 3584 C CA . GLU D 2 30 ? 33.543 71.199 1.131 1.00 41.09 30 GLU D CA 1
ATOM 3585 C C . GLU D 2 30 ? 34.171 71.329 2.516 1.00 41.41 30 GLU D C 1
ATOM 3586 O O . GLU D 2 30 ? 35.386 71.202 2.666 1.00 42.96 30 GLU D O 1
ATOM 3592 N N . ARG D 2 31 ? 33.338 71.573 3.526 1.00 40.33 31 ARG D N 1
ATOM 3593 C CA . ARG D 2 31 ? 33.823 71.716 4.893 1.00 39.23 31 ARG D CA 1
ATOM 3594 C C . ARG D 2 31 ? 34.342 70.392 5.446 1.00 40.30 31 ARG D C 1
ATOM 3595 O O . ARG D 2 31 ? 35.370 70.358 6.123 1.00 40.24 31 ARG D O 1
ATOM 3603 N N . LEU D 2 32 ? 33.634 69.304 5.163 1.00 41.11 32 LEU D N 1
ATOM 3604 C CA . LEU D 2 32 ? 34.057 67.995 5.641 1.00 43.32 32 LEU D CA 1
ATOM 3605 C C . LEU D 2 32 ? 34.962 67.296 4.643 1.00 44.07 32 LEU D C 1
ATOM 3606 O O . LEU D 2 32 ? 35.242 66.104 4.775 1.00 44.50 32 LEU D O 1
ATOM 3611 N N . ASN D 2 33 ? 35.413 68.045 3.645 1.00 44.87 33 ASN D N 1
ATOM 3612 C CA . ASN D 2 33 ? 36.297 67.512 2.620 1.00 47.28 33 ASN D CA 1
ATOM 3613 C C . ASN D 2 33 ? 35.750 66.271 1.915 1.00 47.10 33 ASN D C 1
ATOM 3614 O O . ASN D 2 33 ? 36.440 65.260 1.774 1.00 48.28 33 ASN D O 1
ATOM 3619 N N . ILE D 2 34 ? 34.497 66.357 1.484 1.00 45.68 34 ILE D N 1
ATOM 3620 C CA . ILE D 2 34 ? 33.854 65.278 0.758 1.00 44.30 34 ILE D CA 1
ATOM 3621 C C . ILE D 2 34 ? 33.830 65.769 -0.686 1.00 45.06 34 ILE D C 1
ATOM 3622 O O . ILE D 2 34 ? 33.422 66.899 -0.958 1.00 44.21 34 ILE D O 1
ATOM 3627 N N . PRO D 2 35 ? 34.289 64.934 -1.629 1.00 46.15 35 PRO D N 1
ATOM 3628 C CA . PRO D 2 35 ? 34.317 65.312 -3.046 1.00 46.83 35 PRO D CA 1
ATOM 3629 C C . PRO D 2 35 ? 32.978 65.775 -3.614 1.00 47.29 35 PRO D C 1
ATOM 3630 O O . PRO D 2 35 ? 31.959 65.093 -3.483 1.00 48.03 35 PRO D O 1
ATOM 3634 N N . VAL D 2 36 ? 32.992 66.945 -4.242 1.00 46.81 36 VAL D N 1
ATOM 3635 C CA . VAL D 2 36 ? 31.790 67.511 -4.839 1.00 46.78 36 VAL D CA 1
ATOM 3636 C C . VAL D 2 36 ? 32.166 68.605 -5.832 1.00 46.32 36 VAL D C 1
ATOM 3637 O O . VAL D 2 36 ? 33.213 69.240 -5.701 1.00 45.37 36 VAL D O 1
ATOM 3641 N N . ILE D 2 37 ? 31.314 68.811 -6.830 1.00 45.86 37 ILE D N 1
ATOM 3642 C CA . ILE D 2 37 ? 31.554 69.832 -7.838 1.00 46.14 37 ILE D CA 1
ATOM 3643 C C . ILE D 2 37 ? 30.387 70.815 -7.842 1.00 47.04 37 ILE D C 1
ATOM 3644 O O . ILE D 2 37 ? 29.337 70.547 -8.428 1.00 46.13 37 ILE D O 1
ATOM 3649 N N . ALA D 2 38 ? 30.579 71.951 -7.177 1.00 47.90 38 ALA D N 1
ATOM 3650 C CA . ALA D 2 38 ? 29.554 72.988 -7.082 1.00 49.26 38 ALA D CA 1
ATOM 3651 C C . ALA D 2 38 ? 28.795 73.173 -8.391 1.00 50.53 38 ALA D C 1
ATOM 3652 O O . ALA D 2 38 ? 27.563 73.175 -8.407 1.00 49.62 38 ALA D O 1
ATOM 3654 N N . GLU D 2 39 ? 29.540 73.324 -9.483 1.00 51.89 39 GLU D N 1
ATOM 3655 C CA . GLU D 2 39 ? 28.953 73.516 -10.805 1.00 53.46 39 GLU D CA 1
ATOM 3656 C C . GLU D 2 39 ? 27.955 72.419 -11.163 1.00 53.12 39 GLU D C 1
ATOM 3657 O O . GLU D 2 39 ? 26.817 72.697 -11.545 1.00 53.96 39 GLU D O 1
ATOM 3663 N N . GLN D 2 40 ? 28.390 71.171 -11.045 1.00 52.14 40 GLN D N 1
ATOM 3664 C CA . GLN D 2 40 ? 27.536 70.040 -11.368 1.00 51.81 40 GLN D CA 1
ATOM 3665 C C . GLN D 2 40 ? 26.247 70.065 -10.550 1.00 51.27 40 GLN D C 1
ATOM 3666 O O . GLN D 2 40 ? 25.165 69.820 -11.082 1.00 51.17 40 GLN D O 1
ATOM 3672 N N . VAL D 2 41 ? 26.362 70.362 -9.259 1.00 50.13 41 VAL D N 1
ATOM 3673 C CA . VAL D 2 41 ? 25.192 70.402 -8.386 1.00 50.24 41 VAL D CA 1
ATOM 3674 C C . VAL D 2 41 ? 24.247 71.521 -8.807 1.00 50.58 41 VAL D C 1
ATOM 3675 O O . VAL D 2 41 ? 23.027 71.404 -8.667 1.00 50.78 41 VAL D O 1
ATOM 3679 N N . ALA D 2 42 ? 24.813 72.603 -9.329 1.00 49.50 42 ALA D N 1
ATOM 3680 C CA . ALA D 2 42 ? 24.015 73.736 -9.774 1.00 50.62 42 ALA D CA 1
ATOM 3681 C C . ALA D 2 42 ? 23.111 73.334 -10.940 1.00 50.90 42 ALA D C 1
ATOM 3682 O O . ALA D 2 42 ? 21.939 73.707 -10.989 1.00 50.40 42 ALA D O 1
ATOM 3684 N N . ARG D 2 43 ? 23.663 72.564 -11.872 1.00 51.47 43 ARG D N 1
ATOM 3685 C CA . ARG D 2 43 ? 22.918 72.113 -13.044 1.00 51.31 43 ARG D CA 1
ATOM 3686 C C . ARG D 2 43 ? 21.770 71.170 -12.685 1.00 51.66 43 ARG D C 1
ATOM 3687 O O . ARG D 2 43 ? 20.891 70.907 -13.511 1.00 52.29 43 ARG D O 1
ATOM 3689 N N . GLU D 2 44 ? 21.779 70.658 -11.459 1.00 50.51 44 GLU D N 1
ATOM 3690 C CA . GLU D 2 44 ? 20.731 69.745 -11.016 1.00 49.97 44 GLU D CA 1
ATOM 3691 C C . GLU D 2 44 ? 19.515 70.524 -10.526 1.00 48.38 44 GLU D C 1
ATOM 3692 O O . GLU D 2 44 ? 18.442 69.955 -10.319 1.00 47.24 44 GLU D O 1
ATOM 3698 N N . GLN D 2 45 ? 19.694 71.828 -10.338 1.00 46.37 45 GLN D N 1
ATOM 3699 C CA . GLN D 2 45 ? 18.616 72.689 -9.871 1.00 45.73 45 GLN D CA 1
ATOM 3700 C C . GLN D 2 45 ? 17.816 73.190 -11.066 1.00 46.27 45 GLN D C 1
ATOM 3701 O O . GLN D 2 45 ? 18.335 73.257 -12.177 1.00 45.83 45 GLN D O 1
ATOM 3707 N N . PRO D 2 46 ? 16.534 73.537 -10.856 1.00 47.79 46 PRO D N 1
ATOM 3708 C CA . PRO D 2 46 ? 15.718 74.035 -11.966 1.00 48.76 46 PRO D CA 1
ATOM 3709 C C . PRO D 2 46 ? 16.434 75.230 -12.591 1.00 49.14 46 PRO D C 1
ATOM 3710 O O . PRO D 2 46 ? 17.039 76.033 -11.883 1.00 49.17 46 PRO D O 1
ATOM 3714 N N . GLU D 2 47 ? 16.366 75.342 -13.913 1.00 50.50 47 GLU D N 1
ATOM 3715 C CA . GLU D 2 47 ? 17.026 76.428 -14.632 1.00 51.11 47 GLU D CA 1
ATOM 3716 C C . GLU D 2 47 ? 16.742 77.833 -14.102 1.00 50.12 47 GLU D C 1
ATOM 3717 O O . GLU D 2 47 ? 17.646 78.661 -14.022 1.00 49.53 47 GLU D O 1
ATOM 3723 N N . ASN D 2 48 ? 15.495 78.105 -13.738 1.00 50.01 48 ASN D N 1
ATOM 3724 C CA . ASN D 2 48 ? 15.133 79.429 -13.240 1.00 50.48 48 ASN D CA 1
ATOM 3725 C C . ASN D 2 48 ? 15.645 79.736 -11.828 1.00 48.91 48 ASN D C 1
ATOM 3726 O O . ASN D 2 48 ? 15.487 80.856 -11.337 1.00 48.49 48 ASN D O 1
ATOM 3731 N N . LEU D 2 49 ? 16.266 78.753 -11.180 1.00 47.28 49 LEU D N 1
ATOM 3732 C CA . LEU D 2 49 ? 16.775 78.942 -9.823 1.00 46.12 49 LEU D CA 1
ATOM 3733 C C . LEU D 2 49 ? 18.268 78.664 -9.669 1.00 46.28 49 LEU D C 1
ATOM 3734 O O . LEU D 2 49 ? 18.763 78.547 -8.547 1.00 45.74 49 LEU D O 1
ATOM 3739 N N . ARG D 2 50 ? 18.986 78.564 -10.783 1.00 45.49 50 ARG D N 1
ATOM 3740 C CA . ARG D 2 50 ? 20.416 78.289 -10.722 1.00 46.30 50 ARG D CA 1
ATOM 3741 C C . ARG D 2 50 ? 21.218 79.492 -10.237 1.00 45.67 50 ARG D C 1
ATOM 3742 O O . ARG D 2 50 ? 22.280 79.330 -9.635 1.00 45.67 50 ARG D O 1
ATOM 3750 N N . THR D 2 51 ? 20.706 80.692 -10.493 1.00 44.04 51 THR D N 1
ATOM 3751 C CA . THR D 2 51 ? 21.373 81.914 -10.060 1.00 43.62 51 THR D CA 1
ATOM 3752 C C . THR D 2 51 ? 21.205 81.967 -8.552 1.00 42.28 51 THR D C 1
ATOM 3753 O O . THR D 2 51 ? 22.151 82.238 -7.807 1.00 41.71 51 THR D O 1
ATOM 3757 N N . TYR D 2 52 ? 19.975 81.712 -8.120 1.00 39.66 52 TYR D N 1
ATOM 3758 C CA . TYR D 2 52 ? 19.628 81.702 -6.710 1.00 37.71 52 TYR D CA 1
ATOM 3759 C C . TYR D 2 52 ? 20.505 80.675 -5.997 1.00 36.38 52 TYR D C 1
ATOM 3760 O O . TYR D 2 52 ? 20.940 80.898 -4.870 1.00 36.33 52 TYR D O 1
ATOM 3769 N N . PHE D 2 53 ? 20.770 79.557 -6.666 1.00 35.03 53 PHE D N 1
ATOM 3770 C CA . PHE D 2 53 ? 21.613 78.507 -6.101 1.00 35.67 53 PHE D CA 1
ATOM 3771 C C . PHE D 2 53 ? 23.015 79.044 -5.795 1.00 37.00 53 PHE D C 1
ATOM 3772 O O . PHE D 2 53 ? 23.537 78.857 -4.695 1.00 35.83 53 PHE D O 1
ATOM 3780 N N . MET D 2 54 ? 23.622 79.701 -6.779 1.00 37.89 54 MET D N 1
ATOM 3781 C CA . MET D 2 54 ? 24.957 80.256 -6.601 1.00 40.29 54 MET D CA 1
ATOM 3782 C C . MET D 2 54 ? 24.959 81.306 -5.501 1.00 39.97 54 MET D C 1
ATOM 3783 O O . MET D 2 54 ? 25.915 81.416 -4.736 1.00 38.54 54 MET D O 1
ATOM 3788 N N . GLU D 2 55 ? 23.881 82.077 -5.423 1.00 40.80 55 GLU D N 1
ATOM 3789 C CA . GLU D 2 55 ? 23.763 83.102 -4.397 1.00 41.50 55 GLU D CA 1
ATOM 3790 C C . GLU D 2 55 ? 23.678 82.437 -3.024 1.00 41.84 55 GLU D C 1
ATOM 3791 O O . GLU D 2 55 ? 24.334 82.866 -2.073 1.00 42.04 55 GLU D O 1
ATOM 3797 N N . ARG D 2 56 ? 22.871 81.382 -2.929 1.00 40.40 56 ARG D N 1
ATOM 3798 C CA . ARG D 2 56 ? 22.698 80.663 -1.671 1.00 38.73 56 ARG D CA 1
ATOM 3799 C C . ARG D 2 56 ? 23.944 79.860 -1.314 1.00 38.52 56 ARG D C 1
ATOM 3800 O O . ARG D 2 56 ? 24.261 79.682 -0.136 1.00 37.96 56 ARG D O 1
ATOM 3808 N N . LEU D 2 57 ? 24.648 79.374 -2.331 1.00 37.79 57 LEU D N 1
ATOM 3809 C CA . LEU D 2 57 ? 25.862 78.600 -2.105 1.00 39.05 57 LEU D CA 1
ATOM 3810 C C . LEU D 2 57 ? 26.869 79.460 -1.357 1.00 39.89 57 LEU D C 1
ATOM 3811 O O . LEU D 2 57 ? 27.500 79.010 -0.400 1.00 39.45 57 LEU D O 1
ATOM 3816 N N . ARG D 2 58 ? 27.007 80.704 -1.801 1.00 41.16 58 ARG D N 1
ATOM 3817 C CA . ARG D 2 58 ? 27.923 81.647 -1.177 1.00 42.27 58 ARG D CA 1
ATOM 3818 C C . ARG D 2 58 ? 27.506 81.848 0.275 1.00 41.37 58 ARG D C 1
ATOM 3819 O O . ARG D 2 58 ? 28.338 81.848 1.183 1.00 40.65 58 ARG D O 1
ATOM 3827 N N . HIS D 2 59 ? 26.201 82.015 0.475 1.00 40.53 59 HIS D N 1
ATOM 3828 C CA . HIS D 2 59 ? 25.617 82.230 1.799 1.00 38.52 59 HIS D CA 1
ATOM 3829 C C . HIS D 2 59 ? 25.976 81.137 2.805 1.00 37.55 59 HIS D C 1
ATOM 3830 O O . HIS D 2 59 ? 26.435 81.426 3.913 1.00 37.39 59 HIS D O 1
ATOM 3837 N N . TYR D 2 60 ? 25.767 79.881 2.422 1.00 37.00 60 TYR D N 1
ATOM 3838 C CA . TYR D 2 60 ? 26.067 78.766 3.315 1.00 36.13 60 TYR D CA 1
ATOM 3839 C C . TYR D 2 60 ? 27.567 78.562 3.539 1.00 37.04 60 TYR D C 1
ATOM 3840 O O . TYR D 2 60 ? 27.978 78.084 4.598 1.00 37.08 60 TYR D O 1
ATOM 3849 N N . ARG D 2 61 ? 28.385 78.926 2.555 1.00 36.92 61 ARG D N 1
ATOM 3850 C CA . ARG D 2 61 ? 29.829 78.788 2.712 1.00 37.16 61 ARG D CA 1
ATOM 3851 C C . ARG D 2 61 ? 30.303 79.663 3.870 1.00 37.66 61 ARG D C 1
ATOM 3852 O O . ARG D 2 61 ? 31.220 79.291 4.602 1.00 38.85 61 ARG D O 1
ATOM 3860 N N . GLN D 2 62 ? 29.670 80.821 4.037 1.00 37.33 62 GLN D N 1
ATOM 3861 C CA . GLN D 2 62 ? 30.014 81.725 5.129 1.00 37.76 62 GLN D CA 1
ATOM 3862 C C . GLN D 2 62 ? 29.594 81.104 6.459 1.00 37.57 62 GLN D C 1
ATOM 3863 O O . GLN D 2 62 ? 30.310 81.214 7.458 1.00 38.00 62 GLN D O 1
ATOM 3869 N N . LEU D 2 63 ? 28.431 80.453 6.465 1.00 36.02 63 LEU D N 1
ATOM 3870 C CA . LEU D 2 63 ? 27.922 79.806 7.671 1.00 35.14 63 LEU D CA 1
ATOM 3871 C C . LEU D 2 63 ? 28.836 78.663 8.102 1.00 34.80 63 LEU D C 1
ATOM 3872 O O . LEU D 2 63 ? 28.876 78.303 9.280 1.00 33.16 63 LEU D O 1
ATOM 3877 N N . SER D 2 64 ? 29.565 78.096 7.146 1.00 33.66 64 SER D N 1
ATOM 3878 C CA . SER D 2 64 ? 30.485 77.005 7.439 1.00 35.23 64 SER D CA 1
ATOM 3879 C C . SER D 2 64 ? 31.548 77.479 8.427 1.00 35.25 64 SER D C 1
ATOM 3880 O O . SER D 2 64 ? 32.052 76.697 9.231 1.00 35.52 64 SER D O 1
ATOM 3883 N N . LEU D 2 65 ? 31.872 78.767 8.364 1.00 35.95 65 LEU D N 1
ATOM 3884 C CA . LEU D 2 65 ? 32.891 79.361 9.225 1.00 37.95 65 LEU D CA 1
ATOM 3885 C C . LEU D 2 65 ? 32.582 79.270 10.715 1.00 38.98 65 LEU D C 1
ATOM 3886 O O . LEU D 2 65 ? 33.475 79.425 11.548 1.00 40.47 65 LEU D O 1
ATOM 3891 N N . GLN D 2 66 ? 31.322 79.013 11.049 1.00 38.89 66 GLN D N 1
ATOM 3892 C CA . GLN D 2 66 ? 30.919 78.893 12.447 1.00 38.98 66 GLN D CA 1
ATOM 3893 C C . GLN D 2 66 ? 31.070 77.452 12.908 1.00 38.20 66 GLN D C 1
ATOM 3894 O O . GLN D 2 66 ? 31.105 77.175 14.106 1.00 38.52 66 GLN D O 1
ATOM 3900 N N . LEU D 2 67 ? 31.142 76.535 11.951 1.00 38.59 67 LEU D N 1
ATOM 3901 C CA . LEU D 2 67 ? 31.243 75.113 12.258 1.00 39.65 67 LEU D CA 1
ATOM 3902 C C . LEU D 2 67 ? 32.670 74.573 12.152 1.00 39.83 67 LEU D C 1
ATOM 3903 O O . LEU D 2 67 ? 33.500 75.125 11.431 1.00 40.72 67 LEU D O 1
ATOM 3908 N N . PRO D 2 68 ? 32.969 73.479 12.874 1.00 39.95 68 PRO D N 1
ATOM 3909 C CA . PRO D 2 68 ? 34.301 72.863 12.863 1.00 41.31 68 PRO D CA 1
ATOM 3910 C C . PRO D 2 68 ? 34.641 72.157 11.552 1.00 42.81 68 PRO D C 1
ATOM 3911 O O . PRO D 2 68 ? 33.808 71.456 10.974 1.00 42.52 68 PRO D O 1
ATOM 3915 N N . LYS D 2 69 ? 35.872 72.350 11.091 1.00 43.49 69 LYS D N 1
ATOM 3916 C CA . LYS D 2 69 ? 36.332 71.736 9.853 1.00 44.86 69 LYS D CA 1
ATOM 3917 C C . LYS D 2 69 ? 36.388 70.220 10.023 1.00 45.42 69 LYS D C 1
ATOM 3918 O O . LYS D 2 69 ? 36.306 69.708 11.143 1.00 43.76 69 LYS D O 1
ATOM 3920 N N . GLY D 2 70 ? 36.514 69.504 8.909 1.00 47.04 70 GLY D N 1
ATOM 3921 C CA . GLY D 2 70 ? 36.581 68.055 8.973 1.00 48.99 70 GLY D CA 1
ATOM 3922 C C . GLY D 2 70 ? 37.735 67.583 9.839 1.00 50.30 70 GLY D C 1
ATOM 3923 O O . GLY D 2 70 ? 37.602 66.630 10.610 1.00 49.76 70 GLY D O 1
ATOM 3924 N N . SER D 2 71 ? 38.871 68.263 9.715 1.00 51.28 71 SER D N 1
ATOM 3925 C CA . SER D 2 71 ? 40.066 67.924 10.477 1.00 53.37 71 SER D CA 1
ATOM 3926 C C . SER D 2 71 ? 40.058 68.559 11.868 1.00 54.30 71 SER D C 1
ATOM 3927 O O . SER D 2 71 ? 41.070 69.094 12.317 1.00 55.49 71 SER D O 1
ATOM 3930 N N . ASP D 2 72 ? 38.916 68.494 12.546 1.00 55.16 72 ASP D N 1
ATOM 3931 C CA . ASP D 2 72 ? 38.780 69.068 13.879 1.00 55.48 72 ASP D CA 1
ATOM 3932 C C . ASP D 2 72 ? 38.427 68.013 14.915 1.00 54.96 72 ASP D C 1
ATOM 3933 O O . ASP D 2 72 ? 37.951 66.932 14.574 1.00 55.31 72 ASP D O 1
ATOM 3938 N N . PRO D 2 73 ? 38.659 68.320 16.202 1.00 54.79 73 PRO D N 1
ATOM 3939 C CA . PRO D 2 73 ? 38.376 67.417 17.321 1.00 54.20 73 PRO D CA 1
ATOM 3940 C C . PRO D 2 73 ? 36.931 66.921 17.334 1.00 54.13 73 PRO D C 1
ATOM 3941 O O . PRO D 2 73 ? 36.665 65.753 17.628 1.00 53.38 73 PRO D O 1
ATOM 3945 N N . ALA D 2 74 ? 36.000 67.816 17.018 1.00 53.62 74 ALA D N 1
ATOM 3946 C CA . ALA D 2 74 ? 34.585 67.463 16.996 1.00 53.84 74 ALA D CA 1
ATOM 3947 C C . ALA D 2 74 ? 34.336 66.219 16.145 1.00 53.09 74 ALA D C 1
ATOM 3948 O O . ALA D 2 74 ? 33.445 65.423 16.438 1.00 53.15 74 ALA D O 1
ATOM 3950 N N . TYR D 2 75 ? 35.133 66.053 15.095 1.00 53.03 75 TYR D N 1
ATOM 3951 C CA . TYR D 2 75 ? 34.982 64.913 14.203 1.00 53.12 75 TYR D CA 1
ATOM 3952 C C . TYR D 2 75 ? 36.022 63.819 14.414 1.00 55.19 75 TYR D C 1
ATOM 3953 O O . TYR D 2 75 ? 36.218 62.975 13.542 1.00 55.59 75 TYR D O 1
ATOM 3962 N N . GLN D 2 76 ? 36.692 63.831 15.562 1.00 57.72 76 GLN D N 1
ATOM 3963 C CA . GLN D 2 76 ? 37.698 62.812 15.856 1.00 59.87 76 GLN D CA 1
ATOM 3964 C C . GLN D 2 76 ? 37.347 62.017 17.111 1.00 60.54 76 GLN D C 1
ATOM 3965 O O . GLN D 2 76 ? 37.207 60.780 16.998 1.00 60.44 76 GLN D O 1
#

InterPro domains:
  IPR006054 DNA polymerase III epsilon subunit, exonuclease domain [TIGR00573] (6-225)
  IPR006309 DNA polymerase 3, epsilon subunit [TIGR01406] (7-242)
  IPR006309 DNA polymerase 3, epsilon subunit [cd06131] (8-179)
  IPR012337 Ribonuclease H-like superfamily [SSF53098] (7-184)
  IPR013520 Ribonuclease H-like domain [PF00929] (9-175)
  IPR013520 Ribonuclease H-like domain [SM00479] (7-184)
  IPR036397 Ribonuclease H superfamily [G3DSA:3.30.420.10] (1-191)

Secondary structure (P-SEA, 3-state):
cbbbbcccccccccccccccccccccbbbbbbbcccccccccccbbbbbcccccaaaaacccccccccccccccccaaaaaaaaccccbbbbccaaaaaaaaaaaaaaacccccccccccccccaaaaaaaacccccccaaaaaaaaccccccccaaaaaaaaaaaaaaaac/cccccccccaaaaaaaaaaaaaaaaaaaaaacccccaaaaaaacccccaaaaaaaaaaaaaaaaacccccccccc/cbbbbcccccccccccccccccccccbbbbbbbcccccccccccccccccccccaaaaaaccccccccccccccccaaaaaaaacccccccccaaaaaaaaaaaaaaaaccccccccccbbbbcaaaaaaaacccccccaaaaaaaacccccccccccaaaaaaaaaaaaaaaac/ccccccccccaaaaaaaaaaaaaaaaaaaaaacccccaaaaaaacccccaaaaaaaaaaaaaaacccccccccccc

GO terms:
  GO:0005515 protein binding (F, IPI)
  GO:0044776 DNA polymerase III, core complex (C, IDA)
  GO:0004527 exonuclease activity (F, IDA)
  GO:0045004 DNA replication proofreading (P, IMP)
  GO:0006272 leading strand elongation (P, IDA)
  GO:0006273 lagging strand elongation (P, IDA)

Organism: Escherichia coli (strain K12) (NCBI:txid83333)

Radius of gyration: 27.03 Å; Cα contacts (8 Å, |Δi|>4): 810; chains: 4; bounding box: 62×79×60 Å

Solvent-accessible surface area: 24527 Å² total

Foldseek 3Di:
DKEKQKFFQKLFFDPDDLGCPPIATFKIWIFIADPLHGPVPIDIFGAQDPDARPVVSCVQAVQHNVNHPVGHHCLVCVVVVCVVQFQHAYEYAVQVVVQSNNVVSVVVNVPPDDRPVVGYPYHHVNVLVCVVPPPADRDLVRLCVVVVPDDPRDHTNNSSVSVSVSVSVSVD/DDPDPVPDDPVSVLLVVLLVLLLVVLVCVQLVNDDDVVVSLVVRDPVCSVVSVVSNVVNNVVSVVDHGNPDPVND/DKEKQKDFAKLFFDDDDQRCVPIATFKIWIFIADPLHTPVPIDIFGAQTVDHRDPVSCVPFVDHNVNHPPGHHCLVCVVVVCVVAFQHAYEYAVQCVVQSNVQVSVVVNVPPDDRPCVGYHYHHVNVLQCVVDPPDDRDLVVLCVVVVNDLDPDPDGGTNSSSVSVSVSSSVSVD/DDDPPPVPDDPVSNLLVVLLVLLLVVLVCVQLVNDDDLVVSLVVRPPVCSVVSVVSNVVNNVVSVVPHGNPDPVND

Nearest PDB structures (foldseek):
  2ido-assembly1_B  TM=1.014E+00  e=1.996E-11  Punavirus P1
  2ae9-assembly1_A  TM=7.132E-01  e=3.495E-04  Escherichia coli
  2axd-assembly1_S  TM=6.916E-01  e=4.170E-04  Escherichia coli
  2xy8-assembly1_B  TM=7.532E-01  e=8.459E-04  Escherichia coli
  2ido-assembly1_B  TM=9.988E-01  e=1.074E-10  Punavirus P1

B-factor: mean 31.87, std 10.19, range [14.16, 71.31]

CATH classification: 3.30.420.10